Protein AF-A0A0S4JL22-F1 (afdb_monomer_lite)

Secondary structure (DSSP, 8-state):
--S-HHHHHHHTTS-HHHHHHHTT--TT--------SS-TT--S-SS-GGGGGSSSS-----SS--TTHHHHHHHHHHHHHTS----TTSPP-HHHHHHHHHHHHHHHTTT-HHHHHHHHHHHHHHHHHHHHHHHHHHHHHHHHTT---------------TTSTTGGGG---TTHHHHHHHHHHHHHHHSHHHHHHTTSHHHHHHHHHHHHHHHHHHHHTT--S--TT--HIIIIIHHHHHHHHHHTT-TT--HHHHHHHHHHHHHHHHSTT---SSS-HHIIIIISS-SEE--EEESSPPTTEEE-B-TTS-B-EEEE--TT-TTPPPEEEEEEEETTT-SEE--HHHHHHHHHHHHHHHHHHHSSSS-HHHHHHHHHHHHHHHHTTTSBHHHHHHHHH-TT----HHHHHHHHS--B---S-EEEEETTTTTTSTTTHHHHHTSGGG--EEEEES-TT-TT-SEEEEETTTEEEEE---SSS-PPB------S------------------PPP-

Foldseek 3Di:
DPLAPLLLQLCVAQPVVRVCVLLVVPPPDDDDRDDDDDDPDDPPDPDDPCSNLQHRLRPDSPVDPDQLPLLLVVVLVVLVVLCDPPDPPDPDPVLSVVLSVLSNQLSVCVPPPVSVVVSLVSSVVSLVVVLVVVVVVVVVVVVVVPDDDPDDDDDDDDDDDPPPVVVVVPPFDPVQLVSLLVLLVSVLCPDPLSVLLSSQNLLSSQLNSQSSVLSVVCVVVVHRSNCVPPPSCVRRVVSSLVSLCVSQVVPPPALVNLLVLLLQLVLPQPDPPDQDPPDGPSCSSRRRVFKRFQKDWALDADPQKDFDADPVRHFDKDWDDDPPDPPDDTRITTIIGGNVRDRMDGRSSSVSSSCVNNCVVLCVVPVDDDDPVLSVLLVVLVSLLSSQAFHQVLVSCCVSQPPPADDDPVRVVLSVDRFGSHAPEEEEEEPPPPVPPPDPCVVVVLDCVVRGWYKYACDPVCNQARIWTDHPPRAIWGWHDDPDDDTHTDGDDDDPDDDDDDDDDDDDDDDDDDDDDD

Organism: Bodo saltans (NCBI:txid75058)

Sequence (518 aa):
MGSSPTFVRACCAIDIAELQNKLKLGASVTIVVVAAGTGIGTVSNPGGSESKNYHLAALTHRETPQKASVYWMMRDHLLTQQNPRISPETPKNVRLAELQRDVTALGVDWHDRSKRAENGLQRNATLACLLKAHAANNRAKSEENKCPESSNSGESNNAKSDDINSALRFQGDPTSTPLAQEALFAAVESDSACAAALSNSRMGALFVSVVQEVAKQTVDHELSVATSGTNIRRTVLQRVVRVFRSLNALEGVSPQEASALLVESLRYALFDGYVGARFSANKLVSGRGVLVDNAVYKKEVPDGYEMLRDAKNNPITKMVKETNDKDAEDVSYTACYPKGVGRFSITPAMVVVLSTLMSNAFEENFSNIGDVFERDMAKFLYFTVQVFHGRTVRELVAFIVGPFAAVGEAAQEILNGDRRVDFGSLTLRIAGSLQKVHDARRDELWSNKSGGAWIEISPPGLPSADVVLHIPDVITLPIQCKDRVNVVFSVATFGSGAAAAQSTSSPNTLSRSSFISA

Structure (mmCIF, N/CA/C/O backbone):
data_AF-A0A0S4JL22-F1
#
_entry.id   AF-A0A0S4JL22-F1
#
loop_
_atom_site.group_PDB
_atom_site.id
_atom_site.type_symbol
_atom_site.label_atom_id
_atom_site.label_alt_id
_atom_site.label_comp_id
_atom_site.label_asym_id
_atom_site.label_entity_id
_atom_site.label_seq_id
_atom_site.pdbx_PDB_ins_code
_atom_site.Cartn_x
_atom_site.Cartn_y
_atom_site.Cartn_z
_atom_site.occupancy
_atom_site.B_iso_or_equiv
_atom_site.auth_seq_id
_atom_site.auth_comp_id
_atom_site.auth_asym_id
_atom_site.auth_atom_id
_atom_site.pdbx_PDB_model_num
ATOM 1 N N . MET A 1 1 ? 26.095 11.319 11.557 1.00 40.12 1 MET A N 1
ATOM 2 C CA . MET A 1 1 ? 25.423 10.143 10.949 1.00 40.12 1 MET A CA 1
ATOM 3 C C . MET A 1 1 ? 25.290 10.402 9.456 1.00 40.12 1 MET A C 1
ATOM 5 O O . MET A 1 1 ? 25.011 11.539 9.106 1.00 40.12 1 MET A O 1
ATOM 9 N N . GLY A 1 2 ? 25.533 9.411 8.589 1.00 34.62 2 GLY A N 1
ATOM 10 C CA . GLY A 1 2 ? 25.318 9.579 7.143 1.00 34.62 2 GLY A CA 1
ATOM 11 C C . GLY A 1 2 ? 23.869 9.972 6.831 1.00 34.62 2 GLY A C 1
ATOM 12 O O . GLY A 1 2 ? 22.972 9.651 7.609 1.00 34.62 2 GLY A O 1
ATOM 13 N N . SER A 1 3 ? 23.641 10.642 5.700 1.00 35.53 3 SER A N 1
ATOM 14 C CA . SER A 1 3 ? 22.339 11.196 5.278 1.00 35.53 3 SER A CA 1
ATOM 15 C C . SER A 1 3 ? 21.206 10.166 5.157 1.00 35.53 3 SER A C 1
ATOM 17 O O . SER A 1 3 ? 20.042 10.538 5.097 1.00 35.53 3 SER A O 1
ATOM 19 N N . SER A 1 4 ? 21.506 8.862 5.187 1.00 39.84 4 SER A N 1
ATOM 20 C CA . SER A 1 4 ? 20.497 7.800 5.192 1.00 39.84 4 SER A CA 1
ATOM 21 C C . SER A 1 4 ? 20.840 6.690 6.200 1.00 39.84 4 SER A C 1
ATOM 23 O O . SER A 1 4 ? 21.329 5.622 5.817 1.00 39.84 4 SER A O 1
ATOM 25 N N . PRO A 1 5 ? 20.546 6.888 7.505 1.00 42.38 5 PRO A N 1
ATOM 26 C CA . PRO A 1 5 ? 20.670 5.850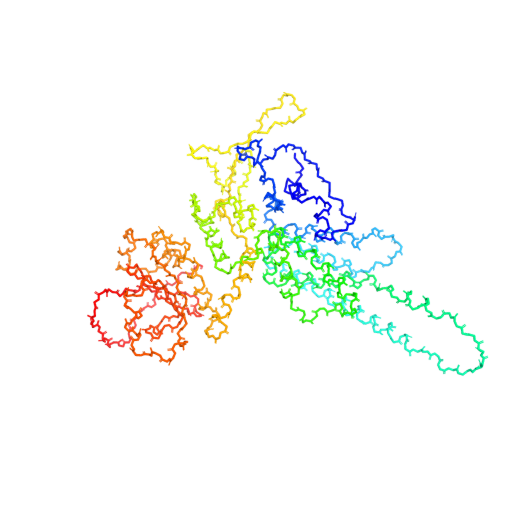 8.546 1.00 42.38 5 PRO A CA 1
ATOM 27 C C . PRO A 1 5 ? 19.859 4.594 8.215 1.00 42.38 5 PRO A C 1
ATOM 29 O O . PRO A 1 5 ? 20.082 3.507 8.742 1.00 42.38 5 PRO A O 1
ATOM 32 N N . THR A 1 6 ? 18.880 4.789 7.350 1.00 42.12 6 THR A N 1
ATOM 33 C CA . THR A 1 6 ? 17.935 3.827 6.856 1.00 42.12 6 THR A CA 1
ATOM 34 C C . THR A 1 6 ? 18.615 2.897 5.839 1.00 42.12 6 THR A C 1
ATOM 36 O O . THR A 1 6 ? 18.752 1.704 6.095 1.00 42.12 6 THR A O 1
ATOM 39 N N . PHE A 1 7 ? 19.229 3.446 4.786 1.00 42.25 7 PHE A N 1
ATOM 40 C CA . PHE A 1 7 ? 20.019 2.664 3.824 1.00 42.25 7 PHE A CA 1
ATOM 41 C C . PHE A 1 7 ? 21.144 1.857 4.499 1.00 42.25 7 PHE A C 1
ATOM 43 O O . PHE A 1 7 ? 21.279 0.662 4.251 1.00 42.25 7 PHE A O 1
ATOM 50 N N . VAL A 1 8 ? 21.862 2.466 5.450 1.00 43.31 8 VAL A N 1
ATOM 51 C CA . VAL A 1 8 ? 22.896 1.801 6.266 1.00 43.31 8 VAL A CA 1
ATOM 52 C C . VAL A 1 8 ? 22.362 0.545 6.972 1.00 43.31 8 VAL A C 1
ATOM 54 O O . VAL A 1 8 ? 23.000 -0.502 6.929 1.00 43.31 8 VAL A O 1
ATOM 57 N N . ARG A 1 9 ? 21.161 0.597 7.561 1.00 44.19 9 ARG A N 1
ATOM 58 C CA . ARG A 1 9 ? 20.570 -0.545 8.283 1.00 44.19 9 ARG A CA 1
ATOM 59 C C . ARG A 1 9 ? 20.084 -1.665 7.368 1.00 44.19 9 ARG A C 1
ATOM 61 O O . ARG A 1 9 ? 20.192 -2.817 7.766 1.00 44.19 9 ARG A O 1
ATOM 68 N N . ALA A 1 10 ? 19.572 -1.352 6.178 1.00 42.44 10 ALA A N 1
ATOM 69 C CA . ALA A 1 10 ? 19.179 -2.361 5.189 1.00 42.44 10 ALA A CA 1
ATOM 70 C C . ALA A 1 10 ? 20.385 -3.128 4.618 1.00 42.44 10 ALA A C 1
ATOM 72 O O . ALA A 1 10 ? 20.279 -4.302 4.277 1.00 42.44 10 ALA A O 1
ATOM 73 N N . CYS A 1 11 ? 21.543 -2.474 4.565 1.00 43.88 11 CYS A N 1
ATOM 74 C CA . CYS A 1 11 ? 22.786 -3.070 4.093 1.00 43.88 11 CYS A CA 1
ATOM 75 C C . CYS A 1 11 ? 23.534 -3.845 5.194 1.00 43.88 11 CYS A C 1
ATOM 77 O O . CYS A 1 11 ? 24.265 -4.775 4.893 1.00 43.88 11 CYS A O 1
ATOM 79 N N . CYS A 1 12 ? 23.322 -3.519 6.475 1.00 42.47 12 CYS A N 1
ATOM 80 C CA . CYS A 1 12 ? 23.816 -4.311 7.615 1.00 42.47 12 CYS A CA 1
ATOM 81 C C . CYS A 1 12 ? 23.022 -5.603 7.870 1.00 42.47 12 CYS A C 1
ATOM 83 O O . CYS A 1 12 ? 23.239 -6.274 8.878 1.00 42.47 12 CYS A O 1
ATOM 85 N N . ALA A 1 13 ? 22.028 -5.886 7.038 1.00 40.66 13 ALA A N 1
ATOM 86 C CA . ALA A 1 13 ? 20.922 -6.736 7.407 1.00 40.66 13 ALA A CA 1
ATOM 87 C C . ALA A 1 13 ? 20.738 -7.971 6.529 1.00 40.66 13 ALA A C 1
ATOM 89 O O . ALA A 1 13 ? 20.397 -9.052 6.976 1.00 40.66 13 ALA A O 1
ATOM 90 N N . ILE A 1 14 ? 20.985 -7.826 5.252 1.00 44.28 14 ILE A N 1
ATOM 91 C CA . ILE A 1 14 ? 21.352 -8.965 4.437 1.00 44.28 14 ILE A CA 1
ATOM 92 C C . ILE A 1 14 ? 22.838 -8.751 4.185 1.00 44.28 14 ILE A C 1
ATOM 94 O O . ILE A 1 14 ? 23.263 -7.599 4.060 1.00 44.28 14 ILE A O 1
ATOM 98 N N . ASP A 1 15 ? 23.631 -9.824 4.184 1.00 58.81 15 ASP A N 1
ATOM 99 C CA . ASP A 1 15 ? 25.018 -9.720 3.737 1.00 58.81 15 ASP A CA 1
ATOM 100 C C . ASP A 1 15 ? 25.036 -8.922 2.424 1.00 58.81 15 ASP A C 1
ATOM 102 O O . ASP A 1 15 ? 24.204 -9.159 1.551 1.00 58.81 15 ASP A O 1
ATOM 106 N N . ILE A 1 16 ? 25.890 -7.906 2.305 1.00 58.38 16 ILE A N 1
ATOM 107 C CA . ILE A 1 16 ? 25.807 -6.956 1.185 1.00 58.38 16 ILE A CA 1
ATOM 108 C C . ILE A 1 16 ? 25.872 -7.697 -0.155 1.00 58.38 16 ILE A C 1
ATOM 110 O O . ILE A 1 16 ? 25.136 -7.343 -1.079 1.00 58.38 16 ILE A O 1
ATOM 114 N N . ALA A 1 17 ? 26.678 -8.760 -0.234 1.00 62.66 17 ALA A N 1
ATOM 115 C CA . ALA A 1 17 ? 26.758 -9.594 -1.420 1.00 62.66 17 ALA A CA 1
ATOM 116 C C . ALA A 1 17 ? 25.480 -10.424 -1.609 1.00 62.66 17 ALA A C 1
ATOM 118 O O . ALA A 1 17 ? 24.974 -10.512 -2.724 1.00 62.66 17 ALA A O 1
ATOM 119 N N . GLU A 1 18 ? 24.891 -10.972 -0.545 1.00 60.03 18 GLU A N 1
ATOM 120 C CA . GLU A 1 18 ? 23.583 -11.635 -0.606 1.00 60.03 18 GLU A CA 1
ATOM 121 C C . GLU A 1 18 ? 22.452 -10.671 -1.019 1.00 60.03 18 GLU A C 1
ATOM 123 O O . GLU A 1 18 ? 21.578 -11.060 -1.792 1.00 60.03 18 GLU A O 1
ATOM 128 N N . LEU A 1 19 ? 22.467 -9.408 -0.583 1.00 60.88 19 LEU A N 1
ATOM 129 C CA . LEU A 1 19 ? 21.469 -8.399 -0.951 1.00 60.88 19 LEU A CA 1
ATOM 130 C C . LEU A 1 19 ? 21.644 -7.983 -2.408 1.00 60.88 19 LEU A C 1
ATOM 132 O O . LEU A 1 19 ? 20.667 -7.936 -3.150 1.00 60.88 19 LEU A O 1
ATOM 136 N N . GLN A 1 20 ? 22.883 -7.732 -2.833 1.00 64.88 20 GLN A N 1
ATOM 137 C CA . GLN A 1 20 ? 23.224 -7.480 -4.233 1.00 64.88 20 GLN A CA 1
ATOM 138 C C . GLN A 1 20 ? 22.818 -8.654 -5.124 1.00 64.88 20 GLN A C 1
ATOM 140 O O . GLN A 1 20 ? 22.260 -8.431 -6.197 1.00 64.88 20 GLN A O 1
ATOM 145 N N . ASN A 1 21 ? 23.046 -9.892 -4.679 1.00 65.88 21 ASN A N 1
ATOM 146 C CA . ASN A 1 21 ? 22.687 -11.101 -5.413 1.00 65.88 21 ASN A CA 1
ATOM 147 C C . ASN A 1 21 ? 21.161 -11.271 -5.486 1.00 65.88 21 ASN A C 1
ATOM 149 O O . ASN A 1 21 ? 20.598 -11.419 -6.570 1.00 65.88 21 ASN A O 1
ATOM 153 N N . LYS A 1 22 ? 20.458 -11.137 -4.353 1.00 57.59 22 LYS A N 1
ATOM 154 C CA . LYS A 1 22 ? 18.991 -11.239 -4.284 1.00 57.59 22 LYS A CA 1
ATOM 155 C C . LYS A 1 22 ? 18.278 -10.134 -5.058 1.00 57.59 22 LYS A C 1
ATOM 157 O O . LYS A 1 22 ? 17.250 -10.404 -5.670 1.00 57.59 22 LYS A O 1
ATOM 162 N N . LEU A 1 23 ? 18.815 -8.913 -5.050 1.00 55.94 23 LEU A N 1
ATOM 163 C CA . LEU A 1 23 ? 18.303 -7.790 -5.840 1.00 55.94 23 LEU A CA 1
ATOM 164 C C . LEU A 1 23 ? 18.868 -7.760 -7.267 1.00 55.94 23 LEU A C 1
ATOM 166 O O . LEU A 1 23 ? 18.466 -6.902 -8.051 1.00 55.94 23 LEU A O 1
ATOM 170 N N . LYS A 1 24 ? 19.768 -8.685 -7.622 1.00 60.69 24 LYS A N 1
ATOM 171 C CA . LYS A 1 24 ? 20.430 -8.772 -8.933 1.00 60.69 24 LYS A CA 1
ATOM 172 C C . LYS A 1 24 ? 21.073 -7.451 -9.379 1.00 60.69 24 LYS A C 1
ATOM 174 O O . LYS A 1 24 ? 21.101 -7.142 -10.565 1.00 60.69 24 LYS A O 1
ATOM 179 N N . LEU A 1 25 ? 21.612 -6.679 -8.433 1.00 57.56 25 LEU A N 1
ATOM 180 C CA . LEU A 1 25 ? 22.204 -5.359 -8.697 1.00 57.56 25 LEU A CA 1
ATOM 181 C C . LEU A 1 25 ? 23.562 -5.439 -9.426 1.00 57.56 25 LEU A C 1
ATOM 183 O O . LEU A 1 25 ? 24.062 -4.422 -9.901 1.00 57.56 25 LEU A O 1
ATOM 187 N N . GLY A 1 26 ? 24.139 -6.641 -9.556 1.00 65.12 26 GLY A N 1
ATOM 188 C CA . GLY A 1 26 ? 25.432 -6.873 -10.207 1.00 65.12 26 GLY A CA 1
ATOM 189 C C . GLY A 1 26 ? 26.617 -6.269 -9.440 1.00 65.12 26 GLY A C 1
ATOM 190 O O . GLY A 1 26 ? 26.453 -5.649 -8.393 1.00 65.12 26 GLY A O 1
ATOM 191 N N . ALA A 1 27 ? 27.834 -6.436 -9.973 1.00 62.72 27 ALA A N 1
ATOM 192 C CA . ALA A 1 27 ? 29.054 -5.845 -9.398 1.00 62.72 27 ALA A CA 1
ATOM 193 C C . ALA A 1 27 ? 29.135 -4.313 -9.579 1.00 62.72 27 ALA A C 1
ATOM 195 O O . ALA A 1 27 ? 30.014 -3.662 -9.025 1.00 62.72 27 ALA A O 1
ATOM 196 N N . SER A 1 28 ? 28.224 -3.734 -10.364 1.00 44.56 28 SER A N 1
ATOM 197 C CA . SER A 1 28 ? 28.216 -2.321 -10.757 1.00 44.56 28 SER A CA 1
ATOM 198 C C . SER A 1 28 ? 27.671 -1.375 -9.680 1.00 44.56 28 SER A C 1
ATOM 200 O O . SER A 1 28 ? 27.775 -0.160 -9.833 1.00 44.56 28 SER A O 1
ATOM 202 N N . VAL A 1 29 ? 27.085 -1.907 -8.603 1.00 45.47 29 VAL A N 1
ATOM 203 C CA . VAL A 1 29 ? 26.524 -1.125 -7.493 1.00 45.47 29 VAL A CA 1
ATOM 204 C C . VAL A 1 29 ? 27.282 -1.460 -6.213 1.00 45.47 29 VAL A C 1
ATOM 206 O O . VAL A 1 29 ? 26.986 -2.455 -5.558 1.00 45.47 29 VAL A O 1
ATOM 209 N N . THR A 1 30 ? 28.246 -0.623 -5.827 1.00 45.72 30 THR A N 1
ATOM 210 C CA . THR A 1 30 ? 28.963 -0.779 -4.552 1.00 45.72 30 THR A CA 1
ATOM 211 C C . THR A 1 30 ? 28.143 -0.185 -3.418 1.00 45.72 30 THR A C 1
ATOM 213 O O . THR A 1 30 ? 27.949 1.027 -3.330 1.00 45.72 30 THR A O 1
ATOM 216 N N . ILE A 1 31 ? 27.687 -1.044 -2.515 1.00 48.75 31 ILE A N 1
ATOM 217 C CA . ILE A 1 31 ? 27.020 -0.626 -1.289 1.00 48.75 31 ILE A CA 1
ATOM 218 C C . ILE A 1 31 ? 28.098 -0.453 -0.213 1.00 48.75 31 ILE A C 1
ATOM 220 O O . ILE A 1 31 ? 28.622 -1.433 0.309 1.00 48.75 31 ILE A O 1
ATOM 224 N N . VAL A 1 32 ? 28.449 0.794 0.111 1.00 42.47 32 VAL A N 1
ATOM 225 C CA . VAL A 1 32 ? 29.395 1.108 1.194 1.00 42.47 32 VAL A CA 1
ATOM 226 C C . VAL A 1 32 ? 28.616 1.517 2.436 1.00 42.47 32 VAL A C 1
ATOM 228 O O . VAL A 1 32 ? 27.878 2.503 2.426 1.00 42.47 32 VAL A O 1
ATOM 231 N N . VAL A 1 33 ? 28.791 0.764 3.520 1.00 41.75 33 VAL A N 1
ATOM 232 C CA . VAL A 1 33 ? 28.109 1.016 4.790 1.00 41.75 33 VAL A CA 1
ATOM 233 C C . VAL A 1 33 ? 29.088 1.594 5.797 1.00 41.75 33 VAL A C 1
ATOM 235 O O . VAL A 1 33 ? 29.889 0.875 6.383 1.00 41.75 33 VAL A O 1
ATOM 238 N N . VAL A 1 34 ? 29.006 2.903 6.030 1.00 38.69 34 VAL A N 1
ATOM 239 C CA . VAL A 1 34 ? 29.753 3.560 7.109 1.00 38.69 34 VAL A CA 1
ATOM 240 C C . VAL A 1 34 ? 28.855 3.614 8.343 1.00 38.69 34 VAL A C 1
ATOM 242 O O . VAL A 1 34 ? 28.020 4.508 8.490 1.00 38.69 34 VAL A O 1
ATOM 245 N N . ALA A 1 35 ? 28.988 2.617 9.218 1.00 38.69 35 ALA A N 1
ATOM 246 C CA . ALA A 1 35 ? 28.272 2.563 10.487 1.00 38.69 35 ALA A CA 1
ATOM 247 C C . ALA A 1 35 ? 29.113 3.212 11.597 1.00 38.69 35 ALA A C 1
ATOM 249 O O . ALA A 1 35 ? 30.067 2.621 12.092 1.00 38.69 35 ALA A O 1
ATOM 250 N N . ALA A 1 36 ? 28.740 4.423 12.012 1.00 31.38 36 ALA A N 1
ATOM 251 C CA . ALA A 1 36 ? 29.192 5.003 13.272 1.00 31.38 36 ALA A CA 1
ATOM 252 C C . ALA A 1 36 ? 28.068 4.852 14.312 1.00 31.38 36 ALA A C 1
ATOM 254 O O . ALA A 1 36 ? 27.039 5.522 14.214 1.00 31.38 36 ALA A O 1
ATOM 255 N N . GLY A 1 37 ? 28.268 3.958 15.287 1.00 34.03 37 GLY A N 1
ATOM 256 C CA . GLY A 1 37 ? 27.429 3.814 16.483 1.00 34.03 37 GLY A CA 1
ATOM 257 C C . GLY A 1 37 ? 26.467 2.619 16.492 1.00 34.03 37 GLY A C 1
ATOM 258 O O . GLY A 1 37 ? 25.767 2.330 15.522 1.00 34.03 37 GLY A O 1
ATOM 259 N N . THR A 1 38 ? 26.401 1.942 17.641 1.00 32.41 38 THR A N 1
ATOM 260 C CA . THR A 1 38 ? 25.386 0.940 17.986 1.00 32.41 38 THR A CA 1
ATOM 261 C C . THR A 1 38 ? 23.982 1.563 17.921 1.00 32.41 38 THR A C 1
ATOM 263 O O . THR A 1 38 ? 23.727 2.666 18.412 1.00 32.41 38 THR A O 1
ATOM 266 N N . GLY A 1 39 ? 23.065 0.880 17.233 1.00 36.66 39 GLY A N 1
ATOM 267 C CA . GLY A 1 39 ? 21.807 1.428 16.724 1.00 36.66 39 GLY A CA 1
ATOM 268 C C . GLY A 1 39 ? 20.978 2.295 17.688 1.00 36.66 39 GLY A C 1
ATOM 269 O O . GLY A 1 39 ? 20.764 2.010 18.864 1.00 36.66 39 GLY A O 1
ATOM 270 N N . ILE A 1 40 ? 20.432 3.383 17.142 1.00 37.75 40 ILE A N 1
ATOM 271 C CA . ILE A 1 40 ? 19.259 4.092 17.671 1.00 37.75 40 ILE A CA 1
ATOM 272 C C . ILE A 1 40 ? 18.064 3.148 17.515 1.00 37.75 40 ILE A C 1
ATOM 274 O O . ILE A 1 40 ? 17.538 3.004 16.409 1.00 37.75 40 ILE A O 1
ATOM 278 N N . GLY A 1 41 ? 17.739 2.445 18.606 1.00 35.41 41 GLY A N 1
ATOM 279 C CA . GLY A 1 41 ? 16.699 1.418 18.674 1.00 35.41 41 GLY A CA 1
ATOM 280 C C . GLY A 1 41 ? 17.136 0.082 19.285 1.00 35.41 41 GLY A C 1
ATOM 281 O O . GLY A 1 41 ? 16.616 -0.946 18.873 1.00 35.41 41 GLY A O 1
ATOM 282 N N . THR A 1 42 ? 18.073 0.042 20.236 1.00 30.92 42 THR A N 1
ATOM 283 C CA . THR A 1 42 ? 18.135 -1.095 21.163 1.00 30.92 42 THR A CA 1
ATOM 284 C C . THR A 1 42 ? 17.135 -0.840 22.278 1.00 30.92 42 THR A C 1
ATOM 286 O O . THR A 1 42 ? 17.397 -0.076 23.207 1.00 30.92 42 THR A O 1
ATOM 289 N N . VAL A 1 43 ? 15.994 -1.520 22.182 1.00 34.03 43 VAL A N 1
ATOM 290 C CA . VAL A 1 43 ? 15.358 -2.096 23.370 1.00 34.03 43 VAL A CA 1
ATOM 291 C C . VAL A 1 43 ? 16.486 -2.691 24.213 1.00 34.03 43 VAL A C 1
ATOM 293 O O . VAL A 1 43 ? 17.391 -3.315 23.661 1.00 34.03 43 VAL A O 1
ATOM 296 N N . SER A 1 44 ? 16.482 -2.425 25.509 1.00 31.69 44 SER A N 1
ATOM 297 C CA . SER A 1 44 ? 17.415 -2.944 26.505 1.00 31.69 44 SER A CA 1
ATOM 298 C C . SER A 1 44 ? 17.600 -4.463 26.379 1.00 31.69 44 SER A C 1
ATOM 300 O O . SER A 1 44 ? 16.914 -5.236 27.036 1.00 31.69 44 SER A O 1
ATOM 302 N N . ASN A 1 45 ? 18.512 -4.903 25.511 1.00 32.94 45 ASN A N 1
ATOM 303 C CA . ASN A 1 45 ? 18.900 -6.300 25.383 1.00 32.94 45 ASN A CA 1
ATOM 304 C C . ASN A 1 45 ? 20.342 -6.386 24.845 1.00 32.94 45 ASN A C 1
ATOM 306 O O . ASN A 1 45 ? 20.558 -6.276 23.637 1.00 32.94 45 ASN A O 1
ATOM 310 N N . PRO A 1 46 ? 21.352 -6.547 25.719 1.00 34.12 46 PRO A N 1
ATOM 311 C CA . PRO A 1 46 ? 22.761 -6.520 25.334 1.00 34.12 46 PRO A CA 1
ATOM 312 C C . PRO A 1 46 ? 23.297 -7.853 24.762 1.00 34.12 46 PRO A C 1
ATOM 314 O O . PRO A 1 46 ? 24.505 -8.055 24.773 1.00 34.12 46 PRO A O 1
ATOM 317 N N . GLY A 1 47 ? 22.474 -8.774 24.235 1.00 35.97 47 GLY A N 1
ATOM 318 C CA . GLY A 1 47 ? 23.027 -10.067 23.780 1.00 35.97 47 GLY A CA 1
ATOM 319 C C . GLY A 1 47 ? 22.132 -11.069 23.040 1.00 35.97 47 GLY A C 1
ATOM 320 O O . GLY A 1 47 ? 22.416 -12.260 23.096 1.00 35.97 47 GLY A O 1
ATOM 321 N N . GLY A 1 48 ? 21.057 -10.661 22.362 1.00 29.33 48 GLY A N 1
ATOM 322 C CA . GLY A 1 48 ? 20.090 -11.609 21.781 1.00 29.33 48 GLY A CA 1
ATOM 323 C C . GLY A 1 48 ? 20.152 -11.755 20.258 1.00 29.33 48 GLY A C 1
ATOM 324 O O . GLY A 1 48 ? 20.206 -10.763 19.542 1.00 29.33 48 GLY A O 1
ATOM 325 N N . SER A 1 49 ? 20.041 -12.995 19.774 1.00 33.31 49 SER A N 1
ATOM 326 C CA . SER A 1 49 ? 19.927 -13.495 18.382 1.00 33.31 49 SER A CA 1
ATOM 327 C C . SER A 1 49 ? 18.889 -12.840 17.431 1.00 33.31 49 SER A C 1
ATOM 329 O O . SER A 1 49 ? 18.622 -13.355 16.344 1.00 33.31 49 SER A O 1
ATOM 331 N N . GLU A 1 50 ? 18.308 -11.699 17.799 1.00 39.75 50 GLU A N 1
ATOM 332 C CA . GLU A 1 50 ? 17.208 -11.019 17.102 1.00 39.75 50 GLU A CA 1
ATOM 333 C C . GLU A 1 50 ? 17.664 -10.103 15.956 1.00 39.75 50 GLU A C 1
ATOM 335 O O . GLU A 1 50 ? 16.823 -9.562 15.234 1.00 39.75 50 GLU A O 1
ATOM 340 N N . SER A 1 51 ? 18.980 -9.962 15.736 1.00 41.53 51 SER A N 1
ATOM 341 C CA . SER A 1 51 ? 19.541 -9.176 14.626 1.00 41.53 51 SER A CA 1
ATOM 342 C C . SER A 1 51 ? 18.967 -9.604 13.274 1.00 41.53 51 SER A C 1
ATOM 344 O O . SER A 1 51 ? 18.681 -8.729 12.463 1.00 41.53 51 SER A O 1
ATOM 346 N N . LYS A 1 52 ? 18.654 -10.900 13.103 1.00 38.03 52 LYS A N 1
ATOM 347 C CA . LYS A 1 52 ? 18.066 -11.503 11.891 1.00 38.03 52 LYS A CA 1
ATOM 348 C C . LYS A 1 52 ? 16.724 -10.910 11.439 1.00 38.03 52 LYS A C 1
ATOM 350 O O . LYS A 1 52 ? 16.363 -11.018 10.272 1.00 38.03 52 LYS A O 1
ATOM 355 N N . ASN A 1 53 ? 15.976 -10.281 12.346 1.00 34.41 53 ASN A N 1
ATOM 356 C CA . ASN A 1 53 ? 14.622 -9.789 12.070 1.00 34.41 53 ASN A CA 1
ATOM 357 C C . ASN A 1 53 ? 14.562 -8.278 11.804 1.00 34.41 53 ASN A C 1
ATOM 359 O O . ASN A 1 53 ? 13.535 -7.777 11.356 1.00 34.41 53 ASN A O 1
ATOM 363 N N . TYR A 1 54 ? 15.645 -7.529 12.043 1.00 36.47 54 TYR A N 1
ATOM 364 C CA . TYR A 1 54 ? 15.696 -6.074 11.818 1.00 36.47 54 TYR A CA 1
ATOM 365 C C . TYR A 1 54 ? 15.946 -5.697 10.349 1.00 36.47 54 TYR A C 1
ATOM 367 O O . TYR A 1 54 ? 16.189 -4.535 10.017 1.00 36.47 54 TYR A O 1
ATOM 375 N N . HIS A 1 55 ? 15.879 -6.681 9.454 1.00 36.59 55 HIS A N 1
ATOM 376 C CA . HIS A 1 55 ? 16.709 -6.690 8.268 1.00 36.59 55 HIS A CA 1
ATOM 377 C C . HIS A 1 55 ? 16.210 -5.889 7.050 1.00 36.59 55 HIS A C 1
ATOM 379 O O . HIS A 1 55 ? 16.945 -5.688 6.093 1.00 36.59 55 HIS A O 1
ATOM 385 N N . LEU A 1 56 ? 14.999 -5.331 7.071 1.00 36.44 56 LEU A N 1
ATOM 386 C CA . LEU A 1 56 ? 14.529 -4.503 5.947 1.00 36.44 56 LEU A CA 1
ATOM 387 C C . LEU A 1 56 ? 13.593 -3.345 6.359 1.00 36.44 56 LEU A C 1
ATOM 389 O O . LEU A 1 56 ? 13.058 -2.642 5.502 1.00 36.44 56 LEU A O 1
ATOM 393 N N . ALA A 1 57 ? 13.314 -3.139 7.655 1.00 36.97 57 ALA A N 1
ATOM 394 C CA . ALA A 1 57 ? 12.300 -2.162 8.113 1.00 36.97 57 ALA A CA 1
ATOM 395 C C . ALA A 1 57 ? 12.747 -0.712 7.918 1.00 36.97 57 ALA A C 1
ATOM 397 O O . ALA A 1 57 ? 11.939 0.212 7.909 1.00 36.97 57 ALA A O 1
ATOM 398 N N . ALA A 1 58 ? 14.037 -0.531 7.694 1.00 41.78 58 ALA A N 1
ATOM 399 C CA . ALA A 1 58 ? 14.669 0.749 7.575 1.00 41.78 58 ALA A CA 1
ATOM 400 C C . ALA A 1 58 ? 15.051 0.998 6.109 1.00 41.78 58 ALA A C 1
ATOM 402 O O . ALA A 1 58 ? 16.223 1.089 5.809 1.00 41.78 58 ALA A O 1
ATOM 403 N N . LEU A 1 59 ? 14.099 1.201 5.190 1.00 39.97 59 LEU A N 1
ATOM 404 C CA . LEU A 1 59 ? 14.402 1.750 3.845 1.00 39.97 59 LEU A CA 1
ATOM 405 C C . LEU A 1 59 ? 13.724 3.111 3.543 1.00 39.97 59 LEU A C 1
ATOM 407 O O . LEU A 1 59 ? 13.639 3.524 2.400 1.00 39.97 59 LEU A O 1
ATOM 411 N N . THR A 1 60 ? 13.237 3.871 4.520 1.00 43.41 60 THR A N 1
ATOM 412 C CA . THR A 1 60 ? 12.699 5.230 4.302 1.00 43.41 60 THR A CA 1
ATOM 413 C C . THR A 1 60 ? 13.711 6.355 4.592 1.00 43.41 60 THR A C 1
ATOM 415 O O . THR A 1 60 ? 14.044 6.620 5.749 1.00 43.41 60 THR A O 1
ATOM 418 N N . HIS A 1 61 ? 14.163 7.077 3.563 1.00 40.25 61 HIS A N 1
ATOM 419 C CA . HIS A 1 61 ? 14.753 8.412 3.740 1.00 40.25 61 HIS A CA 1
ATOM 420 C C . HIS A 1 61 ? 13.617 9.356 4.168 1.00 40.25 61 HIS A C 1
ATOM 422 O O . HIS A 1 61 ? 12.683 9.566 3.400 1.00 40.25 61 HIS A O 1
ATOM 428 N N . ARG A 1 62 ? 13.613 9.805 5.431 1.00 49.47 62 ARG A N 1
ATOM 429 C CA . ARG A 1 62 ? 12.435 10.418 6.086 1.00 49.47 62 ARG A CA 1
ATOM 430 C C . ARG A 1 62 ? 12.455 11.943 6.166 1.00 49.47 62 ARG A C 1
ATOM 432 O O . ARG A 1 62 ? 11.487 12.522 6.645 1.00 49.47 62 ARG A O 1
ATOM 439 N N . GLU A 1 63 ? 13.521 12.592 5.706 1.00 44.94 63 GLU A N 1
ATOM 440 C CA . GLU A 1 63 ? 13.548 14.061 5.628 1.00 44.94 63 GLU A CA 1
ATOM 441 C C . GLU A 1 63 ? 12.757 14.608 4.438 1.00 44.94 63 GLU A C 1
ATOM 443 O O . GLU A 1 63 ? 12.432 15.789 4.410 1.00 44.94 63 GLU A O 1
ATOM 448 N N . THR A 1 64 ? 12.345 13.740 3.513 1.00 40.22 64 THR A N 1
ATOM 449 C CA . THR A 1 64 ? 11.333 14.071 2.518 1.00 40.22 64 THR A CA 1
ATOM 450 C C . THR A 1 64 ? 10.091 13.207 2.756 1.00 40.22 64 THR A C 1
ATOM 452 O O . THR A 1 64 ? 10.193 11.979 2.801 1.00 40.22 64 THR A O 1
ATOM 455 N N . PRO A 1 65 ? 8.887 13.797 2.880 1.00 45.53 65 PRO A N 1
ATOM 456 C CA . PRO A 1 65 ? 7.614 13.068 2.977 1.00 45.53 65 PRO A CA 1
ATOM 457 C C . PRO A 1 65 ? 7.241 12.326 1.675 1.00 45.53 65 PRO A C 1
ATOM 459 O O . PRO A 1 65 ? 6.087 11.945 1.461 1.00 45.53 65 PRO A O 1
ATOM 462 N N . GLN A 1 66 ? 8.212 12.117 0.786 1.00 52.44 66 GLN A N 1
ATOM 463 C CA . GLN A 1 66 ? 8.010 11.576 -0.539 1.00 52.44 66 GLN A CA 1
ATOM 464 C C . GLN A 1 66 ? 7.847 10.051 -0.469 1.00 52.44 66 GLN A C 1
ATOM 466 O O . GLN A 1 66 ? 8.808 9.282 -0.380 1.00 52.44 66 GLN A O 1
ATOM 471 N N . LYS A 1 67 ? 6.588 9.598 -0.466 1.00 64.12 67 LYS A N 1
ATOM 472 C CA . LYS A 1 67 ? 6.209 8.188 -0.656 1.00 64.12 67 LYS A CA 1
ATOM 473 C C . LYS A 1 67 ? 6.928 7.639 -1.913 1.00 64.12 67 LYS A C 1
ATOM 475 O O . LYS A 1 67 ? 6.911 8.273 -2.954 1.00 64.12 67 LYS A O 1
ATOM 480 N N . ALA A 1 68 ? 7.535 6.455 -1.849 1.00 69.50 68 ALA A N 1
ATOM 481 C CA . ALA A 1 68 ? 8.322 5.870 -2.954 1.00 69.50 68 ALA A CA 1
ATOM 482 C C . ALA A 1 68 ? 9.704 6.504 -3.235 1.00 69.50 68 ALA A C 1
ATOM 484 O O . ALA A 1 68 ? 10.284 6.259 -4.291 1.00 69.50 68 ALA A O 1
ATOM 485 N N . SER A 1 69 ? 10.292 7.243 -2.288 1.00 74.75 69 SER A N 1
ATOM 486 C CA . SER A 1 69 ? 11.625 7.852 -2.456 1.00 74.75 69 SER A CA 1
ATOM 487 C C . SER A 1 69 ? 12.734 6.865 -2.847 1.00 74.75 69 SER A C 1
ATOM 489 O O . SER A 1 69 ? 13.541 7.172 -3.718 1.00 74.75 69 SER A O 1
ATOM 491 N N . VAL A 1 70 ? 12.766 5.657 -2.269 1.00 79.06 70 VAL A N 1
ATOM 492 C CA . VAL A 1 70 ? 13.765 4.633 -2.645 1.00 79.06 70 VAL A CA 1
ATOM 493 C C . VAL A 1 70 ? 13.576 4.136 -4.069 1.00 79.06 70 VAL A C 1
ATOM 495 O O . VAL A 1 70 ? 14.562 3.957 -4.777 1.00 79.06 70 VAL A O 1
ATOM 498 N N . TYR A 1 71 ? 12.327 3.943 -4.497 1.00 87.12 71 TYR A N 1
ATOM 499 C CA . TYR A 1 71 ? 12.038 3.564 -5.875 1.00 87.12 71 TYR A CA 1
ATOM 500 C C . TYR A 1 71 ? 12.610 4.603 -6.844 1.00 87.12 71 TYR A C 1
ATOM 502 O O . TYR A 1 71 ? 13.377 4.244 -7.733 1.00 87.12 71 TYR A O 1
ATOM 510 N N . TRP A 1 72 ? 12.311 5.886 -6.618 1.00 88.81 72 TRP A N 1
ATOM 511 C CA . TRP A 1 72 ? 12.782 6.972 -7.477 1.00 88.81 72 TRP A CA 1
ATOM 512 C C . TRP A 1 72 ? 14.294 7.178 -7.417 1.00 88.81 72 TRP A C 1
ATOM 514 O O . TRP A 1 72 ? 14.904 7.404 -8.454 1.00 88.81 72 TRP A O 1
ATOM 524 N N . MET A 1 73 ? 14.926 7.008 -6.253 1.00 84.06 73 MET A N 1
ATOM 525 C CA . MET A 1 73 ? 16.387 7.056 -6.124 1.00 84.06 73 MET A CA 1
ATOM 526 C C . MET A 1 73 ? 17.069 5.945 -6.933 1.00 84.06 73 MET A C 1
ATOM 528 O O . MET A 1 73 ? 18.039 6.193 -7.645 1.00 84.06 73 MET A O 1
ATOM 532 N N . MET A 1 74 ? 16.552 4.714 -6.860 1.00 84.50 74 MET A N 1
ATOM 533 C CA . MET A 1 74 ? 17.060 3.605 -7.673 1.00 84.50 74 MET A CA 1
ATOM 534 C C . MET A 1 74 ? 16.772 3.827 -9.161 1.00 84.50 74 MET A C 1
ATOM 536 O O . MET A 1 74 ? 17.613 3.516 -10.001 1.00 84.50 74 MET A O 1
ATOM 540 N N . ARG A 1 75 ? 15.603 4.386 -9.494 1.00 88.31 75 ARG A N 1
ATOM 541 C CA . ARG A 1 75 ? 15.229 4.738 -10.866 1.00 88.31 75 ARG A CA 1
ATOM 542 C C . ARG A 1 75 ? 16.192 5.768 -11.459 1.00 88.31 75 ARG A C 1
ATOM 544 O O . ARG A 1 75 ? 16.731 5.522 -12.531 1.00 88.31 75 ARG A O 1
ATOM 551 N N . ASP A 1 76 ? 16.463 6.852 -10.743 1.00 85.81 76 ASP A N 1
ATOM 552 C CA . ASP A 1 76 ? 17.388 7.916 -11.148 1.00 85.81 76 ASP A CA 1
ATOM 553 C C . ASP A 1 76 ? 18.827 7.403 -11.311 1.00 85.81 76 ASP A C 1
ATOM 555 O O . ASP A 1 76 ? 19.511 7.703 -12.295 1.00 85.81 76 ASP A O 1
ATOM 559 N N . HIS A 1 77 ? 19.261 6.516 -10.409 1.00 84.50 77 HIS A N 1
ATOM 560 C CA . HIS A 1 77 ? 20.547 5.839 -10.541 1.00 84.50 77 HIS A CA 1
ATOM 561 C C . HIS A 1 77 ? 20.638 5.018 -11.835 1.00 84.50 77 HIS A C 1
ATOM 563 O O . HIS A 1 77 ? 21.639 5.099 -12.546 1.00 84.50 77 HIS A O 1
ATOM 569 N N . LEU A 1 78 ? 19.588 4.263 -12.176 1.00 85.44 78 LEU A N 1
ATOM 570 C CA . LEU A 1 78 ? 19.543 3.489 -13.418 1.00 85.44 78 LEU A CA 1
ATOM 571 C C . LEU A 1 78 ? 19.543 4.381 -14.662 1.00 85.44 78 LEU A C 1
ATOM 573 O O . LEU A 1 78 ? 20.243 4.063 -15.621 1.00 85.44 78 LEU A O 1
ATOM 577 N N . LEU A 1 79 ? 18.825 5.509 -14.641 1.00 84.81 79 LEU A N 1
ATOM 578 C CA . LEU A 1 79 ? 18.857 6.488 -15.735 1.00 84.81 79 LEU A CA 1
ATOM 579 C C . LEU A 1 79 ? 20.265 7.069 -15.923 1.00 84.81 79 LEU A C 1
ATOM 581 O O . LEU A 1 79 ? 20.739 7.190 -17.052 1.00 84.81 79 LEU A O 1
ATOM 585 N N . THR A 1 80 ? 20.956 7.371 -14.820 1.00 82.56 80 THR A N 1
ATOM 586 C CA . THR A 1 80 ? 22.330 7.890 -14.840 1.00 82.56 80 THR A CA 1
ATOM 587 C C . THR A 1 80 ? 23.317 6.852 -15.380 1.00 82.56 80 THR A C 1
ATOM 589 O O . THR A 1 80 ? 24.174 7.182 -16.196 1.00 82.56 80 THR A O 1
ATOM 592 N N . GLN A 1 81 ? 23.188 5.583 -14.977 1.00 79.75 81 GLN A N 1
ATOM 593 C CA . GLN A 1 81 ? 24.038 4.494 -15.477 1.00 79.75 81 GLN A CA 1
ATOM 594 C C . GLN A 1 81 ? 23.840 4.220 -16.970 1.00 79.75 81 GLN A C 1
ATOM 596 O O . GLN A 1 81 ? 24.806 3.927 -17.671 1.00 79.75 81 GLN A O 1
ATOM 601 N N . GLN A 1 82 ? 22.606 4.334 -17.466 1.00 76.25 82 GLN A N 1
ATOM 602 C CA . GLN A 1 82 ? 22.294 4.211 -18.893 1.00 76.25 82 GLN A CA 1
ATOM 603 C C . GLN A 1 82 ? 22.866 5.365 -19.731 1.00 76.25 82 GLN A C 1
ATOM 605 O O . GLN A 1 82 ? 22.817 5.312 -20.959 1.00 76.25 82 GLN A O 1
ATOM 610 N N . ASN A 1 83 ? 23.440 6.383 -19.086 1.00 69.94 83 ASN A N 1
ATOM 611 C CA . ASN A 1 83 ? 24.088 7.523 -19.716 1.00 69.94 83 ASN A CA 1
ATOM 612 C C . ASN A 1 83 ? 25.600 7.541 -19.391 1.00 69.94 83 ASN A C 1
ATOM 614 O O . ASN A 1 83 ? 26.089 8.484 -18.757 1.00 69.94 83 ASN A O 1
ATOM 618 N N . PRO A 1 84 ? 26.374 6.495 -19.755 1.00 55.59 84 PRO A N 1
ATOM 619 C CA . PRO A 1 84 ? 27.796 6.455 -19.450 1.00 55.59 84 PRO A CA 1
ATOM 620 C C . PRO A 1 84 ? 28.480 7.564 -20.242 1.00 55.59 84 PRO A C 1
ATOM 622 O O . PRO A 1 84 ? 28.583 7.426 -21.454 1.00 55.59 84 PRO A O 1
ATOM 625 N N . ARG A 1 85 ? 28.873 8.658 -19.557 1.00 51.94 85 ARG A N 1
ATOM 626 C CA . ARG A 1 85 ? 29.637 9.827 -20.056 1.00 51.94 85 ARG A CA 1
ATOM 627 C C . ARG A 1 85 ? 29.932 9.722 -21.552 1.00 51.94 85 ARG A C 1
ATOM 629 O O . ARG A 1 85 ? 31.024 9.323 -21.952 1.00 51.94 85 ARG A O 1
ATOM 636 N N . ILE A 1 86 ? 28.910 10.005 -22.356 1.00 48.69 86 ILE A N 1
ATOM 637 C CA . ILE A 1 86 ? 28.994 9.830 -23.799 1.00 48.69 86 ILE A CA 1
ATOM 638 C C . ILE A 1 86 ? 30.016 10.854 -24.269 1.00 48.69 86 ILE A C 1
ATOM 640 O O . ILE A 1 86 ? 29.873 12.049 -23.996 1.00 48.69 86 ILE A O 1
ATOM 644 N N . SER A 1 87 ? 31.082 10.355 -24.895 1.00 47.78 87 SER A N 1
ATOM 645 C CA . SER A 1 87 ? 32.107 11.177 -25.528 1.00 47.78 87 SER A CA 1
ATOM 646 C C . SER A 1 87 ? 31.419 12.271 -26.360 1.00 47.78 87 SER A C 1
ATOM 648 O O . SER A 1 87 ? 30.447 11.959 -27.054 1.00 47.78 87 SER A O 1
ATOM 650 N N . PRO A 1 88 ? 31.861 13.540 -26.303 1.00 55.16 88 PRO A N 1
ATOM 651 C CA . PRO A 1 88 ? 31.184 14.674 -26.944 1.00 55.16 88 PRO A CA 1
ATOM 652 C C . PRO A 1 88 ? 30.977 14.551 -28.469 1.00 55.16 88 PRO A C 1
ATOM 654 O O . PRO A 1 88 ? 30.316 15.402 -29.057 1.00 55.16 88 PRO A O 1
ATOM 657 N N . GLU A 1 89 ? 31.498 13.501 -29.105 1.00 52.56 89 GLU A N 1
ATOM 658 C CA . GLU A 1 89 ? 31.522 13.303 -30.556 1.00 52.56 89 GLU A CA 1
ATOM 659 C C . GLU A 1 89 ? 30.396 12.411 -31.115 1.00 52.56 89 GLU A C 1
ATOM 661 O O . GLU A 1 89 ? 30.214 12.362 -32.329 1.00 52.56 89 GLU A O 1
ATOM 666 N N . THR A 1 90 ? 29.607 11.712 -30.287 1.00 53.44 90 THR A N 1
ATOM 667 C CA . THR A 1 90 ? 28.520 10.849 -30.800 1.00 53.44 90 THR A CA 1
ATOM 668 C C . THR A 1 90 ? 27.191 11.617 -30.871 1.00 53.44 90 THR A C 1
ATOM 670 O O . THR A 1 90 ? 26.790 12.215 -29.866 1.00 53.44 90 THR A O 1
ATOM 673 N N . PRO A 1 91 ? 26.467 11.621 -32.013 1.00 51.94 91 PRO A N 1
ATOM 674 C CA . PRO A 1 91 ? 25.193 12.323 -32.132 1.00 51.94 91 PRO A CA 1
ATOM 675 C C . PRO A 1 91 ? 24.213 11.827 -31.066 1.00 51.94 91 PRO A C 1
ATOM 677 O O . PRO A 1 91 ? 23.836 10.655 -31.027 1.00 51.94 91 PRO A O 1
ATOM 680 N N . LYS A 1 92 ? 23.822 12.742 -30.172 1.00 59.00 92 LYS A N 1
ATOM 681 C CA . LYS A 1 92 ? 22.865 12.488 -29.093 1.00 59.00 92 LYS A CA 1
ATOM 682 C C . LYS A 1 92 ? 21.604 11.869 -29.680 1.00 59.00 92 LYS A C 1
ATOM 684 O O . LYS A 1 92 ? 20.983 12.453 -30.567 1.00 59.00 92 LYS A O 1
ATOM 689 N N . ASN A 1 93 ? 21.161 10.746 -29.126 1.00 71.31 93 ASN A N 1
ATOM 690 C CA . ASN A 1 93 ? 19.808 10.269 -29.372 1.00 71.31 93 ASN A CA 1
ATOM 691 C C . ASN A 1 93 ? 18.842 11.205 -28.620 1.00 71.31 93 ASN A C 1
ATOM 693 O O . ASN A 1 93 ? 18.487 10.958 -27.469 1.00 71.31 93 ASN A O 1
ATOM 697 N N . VAL A 1 94 ? 18.509 12.346 -29.241 1.00 79.38 94 VAL A N 1
ATOM 698 C CA . VAL A 1 94 ? 17.777 13.479 -28.634 1.00 79.38 94 VAL A CA 1
ATOM 699 C C . VAL A 1 94 ? 16.509 13.013 -27.916 1.00 79.38 94 VAL A C 1
ATOM 701 O O . VAL A 1 94 ? 16.211 13.486 -26.823 1.00 79.38 94 VAL A O 1
ATOM 704 N N . ARG A 1 95 ? 15.818 12.020 -28.485 1.00 81.31 95 ARG A N 1
ATOM 705 C CA . ARG A 1 95 ? 14.583 11.453 -27.933 1.00 81.31 95 ARG A CA 1
ATOM 706 C C . ARG A 1 95 ? 14.796 10.606 -26.677 1.00 81.31 95 ARG A C 1
ATOM 708 O O . ARG A 1 95 ? 13.924 10.576 -25.820 1.00 81.31 95 ARG A O 1
ATOM 715 N N . LEU A 1 96 ? 15.940 9.933 -26.536 1.00 83.31 96 LEU A N 1
ATOM 716 C CA . LEU A 1 96 ? 16.257 9.191 -25.311 1.00 83.31 96 LEU A CA 1
ATOM 717 C C . LEU A 1 96 ? 16.556 10.155 -24.153 1.00 83.31 96 LEU A C 1
ATOM 719 O O . LEU A 1 96 ? 16.117 9.925 -23.032 1.00 83.31 96 LEU A O 1
ATOM 723 N N . ALA A 1 97 ? 17.246 11.262 -24.437 1.00 85.62 97 ALA A N 1
ATOM 724 C CA . ALA A 1 97 ? 17.473 12.323 -23.456 1.00 85.62 97 ALA A CA 1
ATOM 725 C C . ALA A 1 97 ? 16.167 13.037 -23.058 1.00 85.62 97 ALA A C 1
ATOM 727 O O . ALA A 1 97 ? 16.001 13.428 -21.905 1.00 85.62 97 ALA A O 1
ATOM 728 N N . GLU A 1 98 ? 15.235 13.197 -24.001 1.00 90.62 98 GLU A N 1
ATOM 729 C CA . GLU A 1 98 ? 13.884 13.699 -23.730 1.00 90.62 98 GLU A CA 1
ATOM 730 C C . GLU A 1 98 ? 13.106 12.748 -22.815 1.00 90.62 98 GLU A C 1
ATOM 732 O O . GLU A 1 98 ? 12.622 13.180 -21.774 1.00 90.62 98 GLU A O 1
ATOM 737 N N . LEU A 1 99 ? 13.106 11.444 -23.113 1.00 91.62 99 LEU A N 1
ATOM 738 C CA . LEU A 1 99 ? 12.483 10.430 -22.259 1.00 91.62 99 LEU A CA 1
ATOM 739 C C . LEU A 1 99 ? 13.054 10.446 -20.833 1.00 91.62 99 LEU A C 1
ATOM 741 O O . LEU A 1 99 ? 12.294 10.400 -19.872 1.00 91.62 99 LEU A O 1
ATOM 745 N N . GLN A 1 100 ? 14.377 10.551 -20.677 1.00 90.44 100 GLN A N 1
ATOM 746 C CA . GLN A 1 100 ? 15.007 10.667 -19.356 1.00 90.44 100 GLN A CA 1
ATOM 747 C C . GLN A 1 100 ? 14.506 11.898 -18.593 1.00 90.44 100 GLN A C 1
ATOM 749 O O . GLN A 1 100 ? 14.170 11.789 -17.416 1.00 90.44 100 GLN A O 1
ATOM 754 N N . ARG A 1 101 ? 14.405 13.052 -19.267 1.00 91.94 101 ARG A N 1
ATOM 755 C CA . ARG A 1 101 ? 13.873 14.283 -18.670 1.00 91.94 101 ARG A CA 1
ATOM 756 C C . ARG A 1 101 ? 12.425 14.103 -18.217 1.00 91.94 101 ARG A C 1
ATOM 758 O O . ARG A 1 101 ? 12.094 14.518 -17.109 1.00 91.94 101 ARG A O 1
ATOM 765 N N . ASP A 1 102 ? 11.601 13.455 -19.037 1.00 94.44 102 ASP A N 1
ATOM 766 C CA . ASP A 1 102 ? 10.200 13.177 -18.715 1.00 94.44 102 ASP A CA 1
ATOM 767 C C . ASP A 1 102 ? 10.077 12.250 -17.491 1.00 94.44 102 ASP A C 1
ATOM 769 O O . ASP A 1 102 ? 9.251 12.491 -16.609 1.00 94.44 102 ASP A O 1
ATOM 773 N N . VAL A 1 103 ? 10.928 11.219 -17.383 1.00 94.25 103 VAL A N 1
ATOM 774 C CA . VAL A 1 103 ? 10.963 10.322 -16.211 1.00 94.25 103 VAL A CA 1
ATOM 775 C C . VAL A 1 103 ? 11.414 11.068 -14.952 1.00 94.25 103 VAL A C 1
ATOM 777 O O . VAL A 1 103 ? 10.805 10.900 -13.895 1.00 94.25 103 VAL A O 1
ATOM 780 N N . THR A 1 104 ? 12.438 11.922 -15.042 1.00 92.19 104 THR A N 1
ATOM 781 C CA . THR A 1 104 ? 12.882 12.749 -13.908 1.00 92.19 104 THR A CA 1
ATOM 782 C C . THR A 1 104 ? 11.777 13.705 -13.450 1.00 92.19 104 THR A C 1
ATOM 784 O O . THR A 1 104 ? 11.513 13.795 -12.251 1.00 92.19 104 THR A O 1
ATOM 787 N N . ALA A 1 105 ? 11.088 14.376 -14.380 1.00 93.25 105 ALA A N 1
ATOM 788 C CA . ALA A 1 105 ? 9.968 15.266 -14.064 1.00 93.25 105 ALA A CA 1
ATOM 789 C C . ALA A 1 105 ? 8.817 14.515 -13.374 1.00 93.25 105 ALA A C 1
ATOM 791 O O . ALA A 1 105 ? 8.280 14.973 -12.364 1.00 93.25 105 ALA A O 1
ATOM 792 N N . LEU A 1 106 ? 8.483 13.314 -13.856 1.00 94.44 106 LEU A N 1
ATOM 793 C CA . LEU A 1 106 ? 7.490 12.451 -13.218 1.00 94.44 106 LEU A CA 1
ATOM 794 C C . LEU A 1 106 ? 7.878 12.074 -11.779 1.00 94.44 106 LEU A C 1
ATOM 796 O O . LEU A 1 106 ? 7.016 12.074 -10.900 1.00 94.44 106 LEU A O 1
ATOM 800 N N . GLY A 1 107 ? 9.158 11.783 -11.530 1.00 91.69 107 GLY A N 1
ATOM 801 C CA . GLY A 1 107 ? 9.665 11.482 -10.191 1.00 91.69 107 GLY A CA 1
ATOM 802 C C . GLY A 1 107 ? 9.562 12.667 -9.227 1.00 91.69 107 GLY A C 1
ATOM 803 O O . GLY A 1 107 ? 9.144 12.490 -8.082 1.00 91.69 107 GLY A O 1
ATOM 804 N N . VAL A 1 108 ? 9.875 13.881 -9.697 1.00 90.38 108 VAL A N 1
ATOM 805 C CA . VAL A 1 108 ? 9.748 15.126 -8.913 1.00 90.38 108 VAL A CA 1
ATOM 806 C C . VAL A 1 108 ? 8.293 15.385 -8.512 1.00 90.38 108 VAL A C 1
ATOM 808 O O . VAL A 1 108 ? 8.013 15.691 -7.352 1.00 90.38 108 VAL A O 1
ATOM 811 N N . ASP A 1 109 ? 7.362 15.200 -9.448 1.00 91.88 109 ASP A N 1
ATOM 812 C CA . ASP A 1 109 ? 5.938 15.492 -9.257 1.00 91.88 109 ASP A CA 1
ATOM 813 C C . ASP A 1 109 ? 5.108 14.280 -8.793 1.00 91.88 109 ASP A C 1
ATOM 815 O O . ASP A 1 109 ? 3.880 14.337 -8.761 1.00 91.88 109 ASP A O 1
ATOM 819 N N . TRP A 1 110 ? 5.742 13.177 -8.376 1.00 90.25 110 TRP A N 1
ATOM 820 C CA . TRP A 1 110 ? 5.061 11.911 -8.054 1.00 90.25 110 TRP A CA 1
ATOM 821 C C . TRP A 1 110 ? 3.947 12.029 -6.994 1.00 90.25 110 TRP A C 1
ATOM 823 O O . TRP A 1 110 ? 3.014 11.220 -6.950 1.00 90.25 110 TRP A O 1
ATOM 833 N N . HIS A 1 111 ? 4.032 13.030 -6.119 1.00 84.38 111 HIS A N 1
ATOM 834 C CA . HIS A 1 111 ? 3.058 13.269 -5.049 1.00 84.38 111 HIS A CA 1
ATOM 835 C C . HIS A 1 111 ? 1.874 14.128 -5.453 1.00 84.38 111 HIS A C 1
ATOM 837 O O . HIS A 1 111 ? 0.823 14.045 -4.814 1.00 84.38 111 HIS A O 1
ATOM 843 N N . ASP A 1 112 ? 2.032 14.929 -6.496 1.00 87.94 112 ASP A N 1
ATOM 844 C CA . ASP A 1 112 ? 0.963 15.748 -7.028 1.00 87.94 112 ASP A CA 1
ATOM 845 C C . ASP A 1 112 ? 0.185 14.899 -8.032 1.00 87.94 112 ASP A C 1
ATOM 847 O O . ASP A 1 112 ? 0.673 14.566 -9.107 1.00 87.94 112 ASP A O 1
ATOM 851 N N . ARG A 1 113 ? -1.037 14.491 -7.669 1.00 86.25 113 ARG A N 1
ATOM 852 C CA . ARG A 1 113 ? -1.841 13.593 -8.511 1.00 86.25 113 ARG A CA 1
ATOM 853 C C . ARG A 1 113 ? -2.079 14.176 -9.905 1.00 86.25 113 ARG A C 1
ATOM 855 O O . ARG A 1 113 ? -2.092 13.398 -10.859 1.00 86.25 113 ARG A O 1
ATOM 862 N N . SER A 1 114 ? -2.287 15.488 -9.999 1.00 90.38 114 SER A N 1
ATOM 863 C CA . SER A 1 114 ? -2.589 16.175 -11.253 1.00 90.38 114 SER A CA 1
ATOM 864 C C . SER A 1 114 ? -1.340 16.252 -12.123 1.00 90.38 114 SER A C 1
ATOM 866 O O . SER A 1 114 ? -1.362 15.757 -13.249 1.00 90.38 114 SER A O 1
ATOM 868 N N . LYS A 1 115 ? -0.222 16.741 -11.573 1.00 93.94 115 LYS A N 1
ATOM 869 C CA . LYS A 1 115 ? 1.048 16.815 -12.313 1.00 93.94 115 LYS A CA 1
ATOM 870 C C . LYS A 1 115 ? 1.613 15.443 -12.659 1.00 93.94 115 LYS A C 1
ATOM 872 O O . LYS A 1 115 ? 2.100 15.236 -13.761 1.00 93.94 115 LYS A O 1
ATOM 877 N N . ARG A 1 116 ? 1.496 14.460 -11.763 1.00 91.56 116 ARG A N 1
ATOM 878 C CA . ARG A 1 116 ? 1.877 13.068 -12.043 1.00 91.56 116 ARG A CA 1
ATOM 879 C C . ARG A 1 116 ? 1.108 12.510 -13.240 1.00 91.56 116 ARG A C 1
ATOM 881 O O . ARG A 1 116 ? 1.689 11.788 -14.043 1.00 91.56 116 ARG A O 1
ATOM 888 N N . ALA A 1 117 ? -0.191 12.800 -13.347 1.00 90.62 117 ALA A N 1
ATOM 889 C CA . ALA A 1 117 ? -0.990 12.350 -14.484 1.00 90.62 117 ALA A CA 1
ATOM 890 C C . ALA A 1 117 ? -0.530 13.019 -15.789 1.00 90.62 117 ALA A C 1
ATOM 892 O O . ALA A 1 117 ? -0.355 12.329 -16.791 1.00 90.62 117 ALA A O 1
ATOM 893 N N . GLU A 1 118 ? -0.274 14.327 -15.758 1.00 94.62 118 GLU A N 1
ATOM 894 C CA . GLU A 1 118 ? 0.246 15.097 -16.893 1.00 94.62 118 GLU A CA 1
ATOM 895 C C . GLU A 1 118 ? 1.635 14.611 -17.343 1.00 94.62 118 GLU A C 1
ATOM 897 O O . GLU A 1 118 ? 1.800 14.178 -18.484 1.00 94.62 118 GLU A O 1
ATOM 902 N N . ASN A 1 119 ? 2.612 14.568 -16.432 1.00 95.75 119 ASN A N 1
ATOM 903 C CA . ASN A 1 119 ? 3.969 14.086 -16.711 1.00 95.75 119 ASN A CA 1
ATOM 904 C C . ASN A 1 119 ? 3.966 12.617 -17.161 1.00 95.75 119 ASN A C 1
ATOM 906 O O . ASN A 1 119 ? 4.753 12.218 -18.019 1.00 95.75 119 ASN A O 1
ATOM 910 N N . GLY A 1 120 ? 3.049 11.805 -16.621 1.00 94.19 120 GLY A N 1
ATOM 911 C CA . GLY A 1 120 ? 2.849 10.424 -17.048 1.00 94.19 120 GLY A CA 1
ATOM 912 C C . GLY A 1 120 ? 2.384 10.321 -18.503 1.00 94.19 120 GLY A C 1
ATOM 913 O O . GLY A 1 120 ? 2.901 9.484 -19.246 1.00 94.19 120 GLY A O 1
ATOM 914 N N . LEU A 1 121 ? 1.452 11.181 -18.934 1.00 94.38 121 LEU A N 1
ATOM 915 C CA . LEU A 1 121 ? 1.004 11.256 -20.330 1.00 94.38 121 LEU A CA 1
ATOM 916 C C . LEU A 1 121 ? 2.136 11.703 -21.259 1.00 94.38 121 LEU A C 1
ATOM 918 O O . LEU A 1 121 ? 2.352 11.061 -22.289 1.00 94.38 121 LEU A O 1
ATOM 922 N N . GLN A 1 122 ? 2.881 12.742 -20.870 1.00 95.25 122 GLN A N 1
ATOM 923 C CA . GLN A 1 122 ? 4.012 13.261 -21.640 1.00 95.25 122 GLN A CA 1
ATOM 924 C C . GLN A 1 122 ? 5.079 12.180 -21.858 1.00 95.25 122 GLN A C 1
ATOM 926 O O . GLN A 1 122 ? 5.390 11.834 -22.999 1.00 95.25 122 GLN A O 1
ATOM 931 N N . ARG A 1 123 ? 5.550 11.548 -20.774 1.00 95.56 123 ARG A N 1
ATOM 932 C CA . ARG A 1 123 ? 6.511 10.439 -20.844 1.00 95.56 123 ARG A CA 1
ATOM 933 C C . ARG A 1 123 ? 6.006 9.308 -21.743 1.00 95.56 123 ARG A C 1
ATOM 935 O O . ARG A 1 123 ? 6.758 8.777 -22.560 1.00 95.56 123 ARG A O 1
ATOM 942 N N . ASN A 1 124 ? 4.739 8.912 -21.597 1.00 94.38 124 ASN A N 1
ATOM 943 C CA . ASN A 1 124 ? 4.164 7.820 -22.385 1.00 94.38 124 ASN A CA 1
ATOM 944 C C . ASN A 1 124 ? 4.123 8.150 -23.886 1.00 94.38 124 ASN A C 1
ATOM 946 O O . ASN A 1 124 ? 4.340 7.255 -24.706 1.00 94.38 124 ASN A O 1
ATOM 950 N N . ALA A 1 125 ? 3.889 9.412 -24.258 1.00 94.81 125 ALA A N 1
ATOM 951 C CA . ALA A 1 125 ? 3.948 9.859 -25.647 1.00 94.81 125 ALA A CA 1
ATOM 952 C C . ALA A 1 125 ? 5.376 9.754 -26.213 1.00 94.81 125 ALA A C 1
ATOM 954 O O . ALA A 1 125 ? 5.571 9.161 -27.281 1.00 94.81 125 ALA A O 1
ATOM 955 N N . THR A 1 126 ? 6.377 10.241 -25.474 1.00 94.25 126 THR A N 1
ATOM 956 C CA . THR A 1 126 ? 7.799 10.143 -25.846 1.00 94.25 126 THR A CA 1
ATOM 957 C C . THR A 1 126 ? 8.235 8.685 -26.006 1.00 94.25 126 THR A C 1
ATOM 959 O O . THR A 1 126 ? 8.817 8.300 -27.027 1.00 94.25 126 THR A O 1
ATOM 962 N N . LEU A 1 127 ? 7.877 7.833 -25.042 1.00 93.31 127 LEU A N 1
ATOM 963 C CA . LEU A 1 127 ? 8.170 6.404 -25.069 1.00 93.31 127 LEU A CA 1
ATOM 964 C C . LEU A 1 127 ? 7.503 5.697 -26.256 1.00 93.31 127 LEU A C 1
ATOM 966 O O . LEU A 1 127 ? 8.149 4.910 -26.947 1.00 93.31 127 LEU A O 1
ATOM 970 N N . ALA A 1 128 ? 6.234 5.994 -26.547 1.00 92.00 128 ALA A N 1
ATOM 971 C CA . ALA A 1 128 ? 5.533 5.415 -27.691 1.00 92.00 128 ALA A CA 1
ATOM 972 C C . ALA A 1 128 ? 6.204 5.784 -29.025 1.00 92.00 128 ALA A C 1
ATOM 974 O O . ALA A 1 128 ? 6.320 4.940 -29.917 1.00 92.00 128 ALA A O 1
ATOM 975 N N . CYS A 1 129 ? 6.682 7.023 -29.164 1.00 92.12 129 CYS A N 1
ATOM 976 C CA . CYS A 1 129 ? 7.450 7.463 -30.329 1.00 92.12 129 CYS A CA 1
ATOM 977 C C . CYS A 1 129 ? 8.775 6.699 -30.475 1.00 92.12 129 CYS A C 1
ATOM 979 O O . CYS A 1 129 ? 9.120 6.288 -31.586 1.00 92.12 129 CYS A O 1
ATOM 981 N N . LEU A 1 130 ? 9.496 6.474 -29.373 1.00 91.50 130 LEU A N 1
ATOM 982 C CA . LEU A 1 130 ? 10.732 5.685 -29.358 1.00 91.50 130 LEU A CA 1
ATOM 983 C C . LEU A 1 130 ? 10.487 4.216 -29.716 1.00 91.50 130 LEU A C 1
ATOM 985 O O . LEU A 1 130 ? 11.196 3.672 -30.559 1.00 91.50 130 LEU A O 1
ATOM 989 N N . LEU A 1 131 ? 9.451 3.592 -29.152 1.00 90.31 131 LEU A N 1
ATOM 990 C CA . LEU A 1 131 ? 9.085 2.207 -29.459 1.00 90.31 131 LEU A CA 1
ATOM 991 C C . LEU A 1 131 ? 8.700 2.028 -30.934 1.00 90.31 131 LEU A C 1
ATOM 993 O O . LEU A 1 131 ? 9.117 1.057 -31.562 1.00 90.31 131 LEU A O 1
ATOM 997 N N . LYS A 1 132 ? 7.955 2.980 -31.516 1.00 90.19 132 LYS A N 1
ATOM 998 C CA . LYS A 1 132 ? 7.629 2.979 -32.953 1.00 90.19 132 LYS A CA 1
ATOM 999 C C . LYS A 1 132 ? 8.881 3.104 -33.821 1.00 90.19 132 LYS A C 1
ATOM 1001 O O . LYS A 1 132 ? 9.018 2.358 -34.787 1.00 90.19 132 LYS A O 1
ATOM 1006 N N . ALA A 1 133 ? 9.791 4.015 -33.471 1.00 89.12 133 ALA A N 1
ATOM 1007 C CA . ALA A 1 133 ? 11.050 4.195 -34.192 1.00 89.12 133 ALA A CA 1
ATOM 1008 C C . ALA A 1 133 ? 11.931 2.936 -34.116 1.00 89.12 133 ALA A C 1
ATOM 1010 O O . ALA A 1 133 ? 12.445 2.482 -35.135 1.00 89.12 133 ALA A O 1
ATOM 1011 N N . HIS A 1 134 ? 12.035 2.325 -32.934 1.00 87.62 134 HIS A N 1
ATOM 1012 C CA . HIS A 1 134 ? 12.758 1.071 -32.728 1.00 87.62 134 HIS A CA 1
ATOM 1013 C C . HIS A 1 134 ? 12.145 -0.082 -33.540 1.00 87.62 134 HIS A C 1
ATOM 1015 O O . HIS A 1 134 ? 12.858 -0.815 -34.222 1.00 87.62 134 HIS A O 1
ATOM 1021 N N . ALA A 1 135 ? 10.814 -0.217 -33.545 1.00 87.50 135 ALA A N 1
ATOM 1022 C CA . ALA A 1 135 ? 10.127 -1.228 -34.348 1.00 87.50 135 ALA A CA 1
ATOM 1023 C C . ALA A 1 135 ? 10.350 -1.034 -35.860 1.00 87.50 135 ALA A C 1
ATOM 1025 O O . ALA A 1 135 ? 10.553 -2.014 -36.574 1.00 87.50 135 ALA A O 1
ATOM 1026 N N . ALA A 1 136 ? 10.342 0.211 -36.349 1.00 87.75 136 ALA A N 1
ATOM 1027 C CA . ALA A 1 136 ? 10.641 0.518 -37.748 1.00 87.75 136 ALA A CA 1
ATOM 1028 C C . ALA A 1 136 ? 12.094 0.170 -38.115 1.00 87.75 136 ALA A C 1
ATOM 1030 O O . ALA A 1 136 ? 12.323 -0.458 -39.144 1.00 87.75 136 ALA A O 1
ATOM 1031 N N . ASN A 1 137 ? 13.055 0.498 -37.244 1.00 87.19 137 ASN A N 1
ATOM 1032 C CA . ASN A 1 137 ? 14.468 0.155 -37.429 1.00 87.19 137 ASN A CA 1
ATOM 1033 C C . ASN A 1 137 ? 14.684 -1.364 -37.519 1.00 87.19 137 ASN A C 1
ATOM 1035 O O . ASN A 1 137 ? 15.383 -1.847 -38.404 1.00 87.19 137 ASN A O 1
ATOM 1039 N N . ASN A 1 138 ? 14.030 -2.135 -36.646 1.00 84.94 138 ASN A N 1
ATOM 1040 C CA . ASN A 1 138 ? 14.120 -3.596 -36.679 1.00 84.94 138 ASN A CA 1
ATOM 1041 C C . ASN A 1 138 ? 13.509 -4.193 -37.952 1.00 84.94 138 ASN A C 1
ATOM 1043 O O . ASN A 1 138 ? 14.049 -5.158 -38.488 1.00 84.94 138 ASN A O 1
ATOM 1047 N N . ARG A 1 139 ? 12.416 -3.609 -38.466 1.00 87.25 139 ARG A N 1
ATOM 1048 C CA . ARG A 1 139 ? 11.837 -4.019 -39.755 1.00 87.25 139 ARG A CA 1
ATOM 1049 C C . ARG A 1 139 ? 12.798 -3.748 -40.907 1.00 87.25 139 ARG A C 1
ATOM 1051 O O . ARG A 1 139 ? 13.067 -4.678 -41.658 1.00 87.25 139 ARG A O 1
ATOM 1058 N N . ALA A 1 140 ? 13.377 -2.549 -40.978 1.00 86.88 140 ALA A N 1
ATOM 1059 C CA . ALA A 1 140 ? 14.358 -2.195 -42.006 1.00 86.88 140 ALA A CA 1
ATOM 1060 C C . ALA A 1 140 ? 15.564 -3.154 -41.997 1.00 86.88 140 ALA A C 1
ATOM 1062 O O . ALA A 1 140 ? 15.878 -3.753 -43.021 1.00 86.88 140 ALA A O 1
ATOM 1063 N N . LYS A 1 141 ? 16.152 -3.422 -40.820 1.00 85.38 141 LYS A N 1
ATOM 1064 C CA . LYS A 1 141 ? 17.239 -4.411 -40.664 1.00 85.38 141 LYS A CA 1
ATOM 1065 C C . LYS A 1 141 ? 16.827 -5.825 -41.095 1.00 85.38 141 LYS A C 1
ATOM 1067 O O . LYS A 1 141 ? 17.635 -6.579 -41.633 1.00 85.38 141 LYS A O 1
ATOM 1072 N N . SER A 1 142 ? 15.576 -6.218 -40.843 1.00 84.38 142 SER A N 1
ATOM 1073 C CA . SER A 1 142 ? 15.066 -7.533 -41.253 1.00 84.38 142 SER A CA 1
ATOM 1074 C C . SER A 1 142 ? 14.833 -7.642 -42.765 1.00 84.38 142 SER A C 1
ATOM 1076 O O . SER A 1 142 ? 14.927 -8.739 -43.311 1.00 84.38 142 SER A O 1
ATOM 1078 N N . GLU A 1 143 ? 14.534 -6.525 -43.433 1.00 87.38 143 GLU A N 1
ATOM 1079 C CA . GLU A 1 143 ? 14.352 -6.444 -44.885 1.00 87.38 143 GLU A CA 1
ATOM 1080 C C . GLU A 1 143 ? 15.701 -6.435 -45.616 1.00 87.38 143 GLU A C 1
ATOM 1082 O O . GLU A 1 143 ? 15.859 -7.182 -46.578 1.00 87.38 143 GLU A O 1
ATOM 1087 N N . GLU A 1 144 ? 16.702 -5.703 -45.112 1.00 85.00 144 GLU A N 1
ATOM 1088 C CA . GLU A 1 144 ? 18.075 -5.719 -45.650 1.00 85.00 144 GLU A CA 1
ATOM 1089 C C . GLU A 1 144 ? 18.688 -7.130 -45.628 1.00 85.00 144 GLU A C 1
ATOM 1091 O O . GLU A 1 144 ? 19.331 -7.553 -46.586 1.00 85.00 144 GLU A O 1
ATOM 1096 N N . ASN A 1 145 ? 18.414 -7.909 -44.578 1.00 79.25 145 ASN A N 1
ATOM 1097 C CA . ASN A 1 145 ? 18.910 -9.281 -44.449 1.00 79.25 145 ASN A CA 1
ATOM 1098 C C . ASN A 1 145 ? 18.200 -10.310 -45.355 1.00 79.25 145 ASN A C 1
ATOM 1100 O O . ASN A 1 145 ? 18.644 -11.456 -45.424 1.00 79.25 145 ASN A O 1
ATOM 1104 N N . LYS A 1 146 ? 17.100 -9.951 -46.034 1.00 80.50 146 LYS A N 1
ATOM 1105 C CA . LYS A 1 146 ? 16.320 -10.872 -46.886 1.00 80.50 146 LYS A CA 1
ATOM 1106 C C . LYS A 1 146 ? 16.743 -10.897 -48.358 1.00 80.50 146 LYS A C 1
ATOM 1108 O O . LYS A 1 146 ? 16.176 -11.691 -49.105 1.00 80.50 146 LYS A O 1
ATOM 1113 N N . CYS A 1 147 ? 17.737 -10.108 -48.769 1.00 64.62 147 CYS A N 1
ATOM 1114 C CA . CYS A 1 147 ? 18.291 -10.149 -50.125 1.00 64.62 147 CYS A CA 1
ATOM 1115 C C . CYS A 1 147 ? 19.652 -10.867 -50.164 1.00 64.62 147 CYS A C 1
ATOM 1117 O O . CYS A 1 147 ? 20.686 -10.203 -50.143 1.00 64.62 147 CYS A O 1
ATOM 1119 N N . PRO A 1 148 ? 19.704 -12.209 -50.262 1.00 57.59 148 PRO A N 1
ATOM 1120 C CA . PRO A 1 148 ? 20.869 -12.856 -50.837 1.00 57.59 148 PRO A CA 1
ATOM 1121 C C . PRO A 1 148 ? 20.815 -12.646 -52.353 1.00 57.59 148 PRO A C 1
ATOM 1123 O O . PRO A 1 148 ? 19.820 -12.975 -52.999 1.00 57.59 148 PRO A O 1
ATOM 1126 N N . GLU A 1 149 ? 21.878 -12.069 -52.904 1.00 58.78 149 GLU A N 1
ATOM 1127 C CA . GLU A 1 149 ? 22.099 -11.903 -54.338 1.00 58.78 149 GLU A CA 1
ATOM 1128 C C . GLU A 1 149 ? 21.881 -13.233 -55.072 1.00 58.78 149 GLU A C 1
ATOM 1130 O O . GLU A 1 149 ? 22.738 -14.114 -55.118 1.00 58.78 149 GLU A O 1
ATOM 1135 N N . SER A 1 150 ? 20.700 -13.391 -55.667 1.00 62.09 150 SER A N 1
ATOM 1136 C CA . SER A 1 150 ? 20.447 -14.413 -56.667 1.00 62.09 150 SER A CA 1
ATOM 1137 C C . SER A 1 150 ? 21.054 -13.947 -57.988 1.00 62.09 150 SER A C 1
ATOM 1139 O O . SER A 1 150 ? 20.356 -13.446 -58.870 1.00 62.09 150 SER A O 1
ATOM 1141 N N . SER A 1 151 ? 22.364 -14.110 -58.129 1.00 57.53 151 SER A N 1
ATOM 1142 C CA . SER A 1 151 ? 23.025 -14.081 -59.431 1.00 57.53 151 SER A CA 1
ATOM 1143 C C . SER A 1 151 ? 24.151 -15.112 -59.468 1.00 57.53 151 SER A C 1
ATOM 1145 O O . SER A 1 151 ? 25.227 -14.891 -58.926 1.00 57.53 151 SER A O 1
ATOM 1147 N N . ASN A 1 152 ? 23.831 -16.257 -60.090 1.00 55.66 152 ASN A N 1
ATOM 1148 C CA . ASN A 1 152 ? 24.676 -17.160 -60.895 1.00 55.66 152 ASN A CA 1
ATOM 1149 C C . ASN A 1 152 ? 26.130 -16.671 -61.097 1.00 55.66 152 ASN A C 1
ATOM 1151 O O . ASN A 1 152 ? 26.327 -15.523 -61.470 1.00 55.66 152 ASN A O 1
ATOM 1155 N N . SER A 1 153 ? 27.206 -17.457 -61.005 1.00 55.03 153 SER A N 1
ATOM 1156 C CA . SER A 1 153 ? 27.427 -18.879 -61.311 1.00 55.03 153 SER A CA 1
ATOM 1157 C C . SER A 1 153 ? 28.879 -19.244 -60.963 1.00 55.03 153 SER A C 1
ATOM 1159 O O . SER A 1 153 ? 29.762 -18.421 -61.197 1.00 55.03 153 SER A O 1
ATOM 1161 N N . GLY A 1 154 ? 29.148 -20.493 -60.573 1.00 52.94 154 GLY A N 1
ATOM 1162 C CA . GLY A 1 154 ? 30.475 -21.096 -60.748 1.00 52.94 154 GLY A CA 1
ATOM 1163 C C . GLY A 1 154 ? 30.986 -21.855 -59.529 1.00 52.94 154 GLY A C 1
ATOM 1164 O O . GLY A 1 154 ? 31.305 -21.263 -58.508 1.00 52.94 154 GLY A O 1
ATOM 1165 N N . GLU A 1 155 ? 31.046 -23.173 -59.681 1.00 55.84 155 GLU A N 1
ATOM 1166 C CA . GLU A 1 155 ? 31.676 -24.173 -58.817 1.00 55.84 155 GLU A CA 1
ATOM 1167 C C . GLU A 1 155 ? 32.878 -23.678 -57.993 1.00 55.84 155 GLU A C 1
ATOM 1169 O O . GLU A 1 155 ? 33.858 -23.185 -58.545 1.00 55.84 155 GLU A O 1
ATOM 1174 N N . SER A 1 156 ? 32.879 -23.966 -56.690 1.00 47.97 156 SER A N 1
ATOM 1175 C CA . SER A 1 156 ? 34.061 -24.544 -56.045 1.00 47.97 156 SER A CA 1
ATOM 1176 C C . SER A 1 156 ? 33.694 -25.138 -54.689 1.00 47.97 156 SER A C 1
ATOM 1178 O O . SER A 1 156 ? 33.219 -24.458 -53.780 1.00 47.97 156 SER A O 1
ATOM 1180 N N . ASN A 1 157 ? 33.918 -26.442 -54.577 1.00 59.28 157 ASN A N 1
ATOM 1181 C CA . ASN A 1 157 ? 33.855 -27.201 -53.342 1.00 59.28 157 ASN A CA 1
ATOM 1182 C C . ASN A 1 157 ? 34.899 -26.669 -52.356 1.00 59.28 157 ASN A C 1
ATOM 1184 O O . ASN A 1 157 ? 36.088 -26.767 -52.640 1.00 59.28 157 ASN A O 1
ATOM 1188 N N . ASN A 1 158 ? 34.484 -26.206 -51.177 1.00 48.56 158 ASN A N 1
ATOM 1189 C CA . ASN A 1 158 ? 35.238 -26.458 -49.950 1.00 48.56 158 ASN A CA 1
ATOM 1190 C C . ASN A 1 158 ? 34.349 -26.317 -48.716 1.00 48.56 158 ASN A C 1
ATOM 1192 O O . ASN A 1 158 ? 33.839 -25.255 -48.378 1.00 48.56 158 ASN A O 1
ATOM 1196 N N . ALA A 1 159 ? 34.168 -27.462 -48.069 1.00 58.34 159 ALA A N 1
ATOM 1197 C CA . ALA A 1 159 ? 33.428 -27.645 -46.843 1.00 58.34 159 ALA A CA 1
ATOM 1198 C C . ALA A 1 159 ? 34.206 -27.126 -45.621 1.00 58.34 159 ALA A C 1
ATOM 1200 O O . ALA A 1 159 ? 35.434 -27.196 -45.587 1.00 58.34 159 ALA A O 1
ATOM 1201 N N . LYS A 1 160 ? 33.435 -26.781 -44.578 1.00 56.50 160 LYS A N 1
ATOM 1202 C CA . LYS A 1 160 ? 33.815 -26.575 -43.164 1.00 56.50 160 LYS A CA 1
ATOM 1203 C C . LYS A 1 160 ? 34.364 -25.192 -42.789 1.00 56.50 160 LYS A C 1
ATOM 1205 O O . LYS A 1 160 ? 35.551 -25.0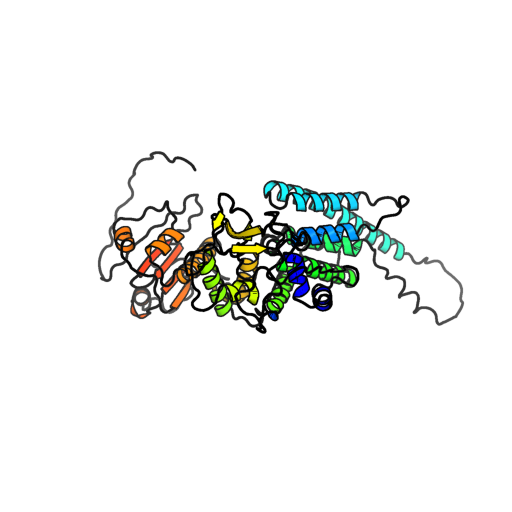52 -42.520 1.00 56.50 160 LYS A O 1
ATOM 1210 N N . SER A 1 161 ? 33.476 -24.205 -42.626 1.00 51.62 161 SER A N 1
ATOM 1211 C CA . SER A 1 161 ? 33.761 -23.029 -41.776 1.00 51.62 161 SER A CA 1
ATOM 1212 C C . SER A 1 161 ? 32.519 -22.282 -41.227 1.00 51.62 161 SER A C 1
ATOM 1214 O O . SER A 1 161 ? 32.667 -21.177 -40.704 1.00 51.62 161 SER A O 1
ATOM 1216 N N . ASP A 1 162 ? 31.302 -22.834 -41.298 1.00 52.03 162 ASP A N 1
ATOM 1217 C CA . ASP A 1 162 ? 30.080 -22.021 -41.111 1.00 52.03 162 ASP A CA 1
ATOM 1218 C C . ASP A 1 162 ? 29.506 -21.930 -39.684 1.00 52.03 162 ASP A C 1
ATOM 1220 O O . ASP A 1 162 ? 28.582 -21.153 -39.454 1.00 52.03 162 ASP A O 1
ATOM 1224 N N . ASP A 1 163 ? 30.076 -22.608 -38.683 1.00 54.41 163 ASP A N 1
ATOM 1225 C CA . ASP A 1 163 ? 29.514 -22.572 -37.317 1.00 54.41 163 ASP A CA 1
ATOM 1226 C C . ASP A 1 163 ? 29.945 -21.358 -36.466 1.00 54.41 163 ASP A C 1
ATOM 1228 O O . ASP A 1 163 ? 29.337 -21.080 -35.433 1.00 54.41 163 ASP A O 1
ATOM 1232 N N . ILE A 1 164 ? 30.951 -20.577 -36.881 1.00 55.59 164 ILE A N 1
ATOM 1233 C CA . ILE A 1 164 ? 31.495 -19.485 -36.041 1.00 55.59 164 ILE A CA 1
ATOM 1234 C C . ILE A 1 164 ? 30.805 -18.132 -36.311 1.00 55.59 164 ILE A C 1
ATOM 1236 O O . ILE A 1 164 ? 30.660 -17.314 -35.401 1.00 55.59 164 ILE A O 1
ATOM 1240 N N . ASN A 1 165 ? 30.286 -17.900 -37.521 1.00 49.69 165 ASN A N 1
ATOM 1241 C CA . ASN A 1 165 ? 29.666 -16.616 -37.890 1.00 49.69 165 ASN A CA 1
ATOM 1242 C C . ASN A 1 165 ? 28.185 -16.484 -37.486 1.00 49.69 165 ASN A C 1
ATOM 1244 O O . ASN A 1 165 ? 27.640 -15.380 -37.514 1.00 49.69 165 ASN A O 1
ATOM 1248 N N . SER A 1 166 ? 27.544 -17.576 -37.061 1.00 50.47 166 SER A N 1
ATOM 1249 C CA . SER A 1 166 ? 26.191 -17.568 -36.483 1.00 50.47 166 SER A CA 1
ATOM 1250 C C . SER A 1 166 ? 26.167 -16.922 -35.085 1.00 50.47 166 SER A C 1
ATOM 1252 O O . SER A 1 166 ? 25.284 -16.124 -34.774 1.00 50.47 166 SER A O 1
ATOM 1254 N N . ALA A 1 167 ? 27.200 -17.161 -34.268 1.00 48.75 167 ALA A N 1
ATOM 1255 C CA . ALA A 1 167 ? 27.261 -16.683 -32.884 1.00 48.75 167 ALA A CA 1
ATOM 1256 C C . ALA A 1 167 ? 27.566 -15.175 -32.742 1.00 48.75 167 ALA A C 1
ATOM 1258 O O . ALA A 1 167 ? 27.206 -14.568 -31.735 1.00 48.75 167 ALA A O 1
ATOM 1259 N N . LEU A 1 168 ? 28.188 -14.542 -33.746 1.00 47.47 168 LEU A N 1
ATOM 1260 C CA . LEU A 1 168 ? 28.510 -13.103 -33.735 1.00 47.47 168 LEU A CA 1
ATOM 1261 C C . LEU A 1 168 ? 27.357 -12.199 -34.211 1.00 47.47 168 LEU A C 1
ATOM 1263 O O . LEU A 1 168 ? 27.412 -10.989 -34.004 1.00 47.47 168 LEU A O 1
ATOM 1267 N N . ARG A 1 169 ? 26.292 -12.755 -34.808 1.00 49.00 169 ARG A N 1
ATOM 1268 C CA . ARG A 1 169 ? 25.144 -11.978 -35.323 1.00 49.00 169 ARG A CA 1
ATOM 1269 C C . ARG A 1 169 ? 24.095 -11.608 -34.265 1.00 49.00 169 ARG A C 1
ATOM 1271 O O . ARG A 1 169 ? 23.146 -10.901 -34.586 1.00 49.00 169 ARG A O 1
ATOM 1278 N N . PHE A 1 170 ? 24.287 -12.019 -33.011 1.00 49.72 170 PHE A N 1
ATOM 1279 C CA . PHE A 1 170 ? 23.338 -11.802 -31.910 1.00 49.72 170 PHE A CA 1
ATOM 1280 C C . PHE A 1 170 ? 23.810 -10.794 -30.854 1.00 49.72 170 PHE A C 1
ATOM 1282 O O . PHE A 1 170 ? 23.373 -10.846 -29.704 1.00 49.72 170 PHE A O 1
ATOM 1289 N N . GLN A 1 171 ? 24.666 -9.829 -31.207 1.00 57.44 171 GLN A N 1
ATOM 1290 C CA . GLN A 1 171 ? 24.772 -8.628 -30.372 1.00 57.44 171 GLN A CA 1
ATOM 1291 C C . GLN A 1 171 ? 23.469 -7.831 -30.511 1.00 57.44 171 GLN A C 1
ATOM 1293 O O . GLN A 1 171 ? 23.311 -7.018 -31.420 1.00 57.44 171 GLN A O 1
ATOM 1298 N N . GLY A 1 172 ? 22.508 -8.141 -29.633 1.00 64.69 172 GLY A N 1
ATOM 1299 C CA . GLY A 1 172 ? 21.213 -7.476 -29.561 1.00 64.69 172 GLY A CA 1
ATOM 1300 C C . GLY A 1 172 ? 21.377 -5.960 -29.505 1.00 64.69 172 GLY A C 1
ATOM 1301 O O . GLY A 1 172 ? 22.329 -5.451 -28.911 1.00 64.69 172 GLY A O 1
ATOM 1302 N N . ASP A 1 173 ? 20.454 -5.242 -30.150 1.00 74.88 173 ASP A N 1
ATOM 1303 C CA . ASP A 1 173 ? 20.469 -3.781 -30.187 1.00 74.88 173 ASP A CA 1
ATOM 1304 C C . ASP A 1 173 ? 20.594 -3.241 -28.749 1.00 74.88 173 ASP A C 1
ATOM 1306 O O . ASP A 1 173 ? 19.708 -3.515 -27.930 1.00 74.88 173 ASP A O 1
ATOM 1310 N N . PRO A 1 174 ? 21.658 -2.490 -28.402 1.00 78.88 174 PRO A N 1
ATOM 1311 C CA . PRO A 1 174 ? 21.893 -2.043 -27.029 1.00 78.88 174 PRO A CA 1
ATOM 1312 C C . PRO A 1 174 ? 20.773 -1.131 -26.502 1.00 78.88 174 PRO A C 1
ATOM 1314 O O . PRO A 1 174 ? 20.674 -0.912 -25.296 1.00 78.88 174 PRO A O 1
ATOM 1317 N N . THR A 1 175 ? 19.908 -0.615 -27.383 1.00 82.62 175 THR A N 1
ATOM 1318 C CA . THR A 1 175 ? 18.749 0.212 -27.023 1.00 82.62 175 THR A CA 1
ATOM 1319 C C . THR A 1 175 ? 17.494 -0.594 -26.669 1.00 82.62 175 THR A C 1
ATOM 1321 O O . THR A 1 175 ? 16.596 -0.061 -26.014 1.00 82.62 175 THR A O 1
ATOM 1324 N N . SER A 1 176 ? 17.440 -1.882 -27.021 1.00 85.31 176 SER A N 1
ATOM 1325 C CA . SER A 1 176 ? 16.266 -2.738 -26.806 1.00 85.31 176 SER A CA 1
ATOM 1326 C C . SER A 1 176 ? 15.961 -2.963 -25.320 1.00 85.31 176 SER A C 1
ATOM 1328 O O . SER A 1 176 ? 14.831 -2.738 -24.880 1.00 85.31 176 SER A O 1
ATOM 1330 N N . THR A 1 177 ? 16.970 -3.323 -24.520 1.00 87.50 177 THR A N 1
ATOM 1331 C CA . THR A 1 177 ? 16.814 -3.561 -23.074 1.00 87.50 177 THR A CA 1
ATOM 1332 C C . THR A 1 177 ? 16.401 -2.300 -22.307 1.00 87.50 177 THR A C 1
ATOM 1334 O O . THR A 1 177 ? 15.418 -2.381 -21.568 1.00 87.50 177 THR A O 1
ATOM 1337 N N . PRO A 1 178 ? 17.046 -1.125 -22.484 1.00 88.56 178 PRO A N 1
ATOM 1338 C CA . PRO A 1 178 ? 16.599 0.116 -21.847 1.00 88.56 178 PRO A CA 1
ATOM 1339 C C . PRO A 1 178 ? 15.159 0.509 -22.200 1.00 88.56 178 PRO A C 1
ATOM 1341 O O . PRO A 1 178 ? 14.408 0.923 -21.318 1.00 88.56 178 PRO A O 1
ATOM 1344 N N . LEU A 1 179 ? 14.744 0.340 -23.463 1.00 89.75 179 LEU A N 1
ATOM 1345 C CA . LEU A 1 179 ? 13.376 0.647 -23.892 1.00 89.75 179 LEU A CA 1
ATOM 1346 C C . LEU A 1 179 ? 12.349 -0.335 -23.310 1.00 89.75 179 LEU A C 1
ATOM 1348 O O . LEU A 1 179 ? 11.285 0.095 -22.865 1.00 89.75 179 LEU A O 1
ATOM 1352 N N . ALA A 1 180 ? 12.665 -1.634 -23.264 1.00 90.88 180 ALA A N 1
ATOM 1353 C CA . ALA A 1 180 ? 11.798 -2.649 -22.656 1.00 90.88 180 ALA A CA 1
ATOM 1354 C C . ALA A 1 180 ? 11.640 -2.392 -21.154 1.00 90.88 180 ALA A C 1
ATOM 1356 O O . ALA A 1 180 ? 10.543 -2.473 -20.597 1.00 90.88 180 ALA A O 1
ATOM 1357 N N . GLN A 1 181 ? 12.750 -2.037 -20.509 1.00 92.38 181 GLN A N 1
ATOM 1358 C CA . GLN A 1 181 ? 12.797 -1.662 -19.109 1.00 92.38 181 GLN A CA 1
ATOM 1359 C C . GLN A 1 181 ? 11.905 -0.442 -18.844 1.00 92.38 181 GLN A C 1
ATOM 1361 O O . GLN A 1 181 ? 11.031 -0.524 -17.983 1.00 92.38 181 GLN A O 1
ATOM 1366 N N . GLU A 1 182 ? 12.055 0.653 -19.596 1.00 93.88 182 GLU A N 1
ATOM 1367 C CA . GLU A 1 182 ? 11.200 1.839 -19.439 1.00 93.88 182 GLU A CA 1
ATOM 1368 C C . GLU A 1 182 ? 9.718 1.524 -19.678 1.00 93.88 182 GLU A C 1
ATOM 1370 O O . GLU A 1 182 ? 8.876 1.950 -18.894 1.00 93.88 182 GLU A O 1
ATOM 1375 N N . ALA A 1 183 ? 9.381 0.716 -20.687 1.00 92.81 183 ALA A N 1
ATOM 1376 C CA . ALA A 1 183 ? 7.998 0.298 -20.931 1.00 92.81 183 ALA A CA 1
ATOM 1377 C C . ALA A 1 183 ? 7.374 -0.438 -19.739 1.00 92.81 183 ALA A C 1
ATOM 1379 O O . ALA A 1 183 ? 6.215 -0.197 -19.390 1.00 92.81 183 ALA A O 1
ATOM 1380 N N . LEU A 1 184 ? 8.136 -1.307 -19.075 1.00 94.06 184 LEU A N 1
ATOM 1381 C CA . LEU A 1 184 ? 7.675 -2.007 -17.879 1.00 94.06 184 LEU A CA 1
ATOM 1382 C C . LEU A 1 184 ? 7.531 -1.070 -16.678 1.00 94.06 184 LEU A C 1
ATOM 1384 O O . LEU A 1 184 ? 6.541 -1.171 -15.954 1.00 94.06 184 LEU A O 1
ATOM 1388 N N . PHE A 1 185 ? 8.467 -0.144 -16.471 1.00 95.44 185 PHE A N 1
ATOM 1389 C CA . PHE A 1 185 ? 8.348 0.849 -15.403 1.00 95.44 185 PHE A CA 1
ATOM 1390 C C . PHE A 1 185 ? 7.165 1.791 -15.623 1.00 95.44 185 PHE A C 1
ATOM 1392 O O . PHE A 1 185 ? 6.375 1.997 -14.704 1.00 95.44 185 PHE A O 1
ATOM 1399 N N . ALA A 1 186 ? 6.960 2.259 -16.853 1.00 94.56 186 ALA A N 1
ATOM 1400 C CA . ALA A 1 186 ? 5.798 3.055 -17.214 1.00 94.56 186 ALA A CA 1
ATOM 1401 C C . ALA A 1 186 ? 4.481 2.326 -16.915 1.00 94.56 186 ALA A C 1
ATOM 1403 O O . ALA A 1 186 ? 3.548 2.933 -16.380 1.00 94.56 186 ALA A O 1
ATOM 1404 N N . ALA A 1 187 ? 4.415 1.019 -17.185 1.00 93.25 187 ALA A N 1
ATOM 1405 C CA . ALA A 1 187 ? 3.262 0.189 -16.847 1.00 93.25 187 ALA A CA 1
ATOM 1406 C C . ALA A 1 187 ? 3.077 0.009 -15.326 1.00 93.25 187 ALA A C 1
ATOM 1408 O O . ALA A 1 187 ? 1.952 0.102 -14.835 1.00 93.25 187 ALA A O 1
ATOM 1409 N N . VAL A 1 188 ? 4.160 -0.217 -14.570 1.00 94.12 188 VAL A N 1
ATOM 1410 C CA . VAL A 1 188 ? 4.140 -0.316 -13.095 1.00 94.12 188 VAL A CA 1
ATOM 1411 C C . VAL A 1 188 ? 3.631 0.980 -12.468 1.00 94.12 188 VAL A C 1
ATOM 1413 O O . VAL A 1 188 ? 2.797 0.945 -11.570 1.00 94.12 188 VAL A O 1
ATOM 1416 N N . GLU A 1 189 ? 4.108 2.122 -12.943 1.00 94.56 189 GLU A N 1
ATOM 1417 C CA . GLU A 1 189 ? 3.750 3.431 -12.398 1.00 94.56 189 GLU A CA 1
ATOM 1418 C C . GLU A 1 189 ? 2.330 3.872 -12.777 1.00 94.56 189 GLU A C 1
ATOM 1420 O O . GLU A 1 189 ? 1.721 4.662 -12.056 1.00 94.56 189 GLU A O 1
ATOM 1425 N N . SER A 1 190 ? 1.795 3.351 -13.886 1.00 91.00 190 SER A N 1
ATOM 1426 C CA . SER A 1 190 ? 0.430 3.641 -14.344 1.00 91.00 190 SER A CA 1
ATOM 1427 C C . SER A 1 190 ? -0.629 2.741 -13.689 1.00 91.00 190 SER A C 1
ATOM 1429 O O . SER A 1 190 ? -1.777 3.161 -13.546 1.00 91.00 190 SER A O 1
ATOM 1431 N N . ASP A 1 191 ? -0.283 1.513 -13.279 1.00 91.38 191 ASP A N 1
ATOM 1432 C CA . ASP A 1 191 ? -1.209 0.639 -12.544 1.00 91.38 191 ASP A CA 1
ATOM 1433 C C . ASP A 1 191 ? -1.340 1.085 -11.082 1.00 91.38 191 ASP A C 1
ATOM 1435 O O . ASP A 1 191 ? -0.357 1.231 -10.358 1.00 91.38 191 ASP A O 1
ATOM 1439 N N . SER A 1 192 ? -2.577 1.267 -10.619 1.00 86.06 192 SER A N 1
ATOM 1440 C CA . SER A 1 192 ? -2.857 1.823 -9.292 1.00 86.06 192 SER A CA 1
ATOM 1441 C C . SER A 1 192 ? -2.352 0.955 -8.135 1.00 86.06 192 SER A C 1
ATOM 1443 O O . SER A 1 192 ? -1.883 1.502 -7.136 1.00 86.06 192 SER A O 1
ATOM 1445 N N . ALA A 1 193 ? -2.409 -0.377 -8.252 1.00 85.44 193 ALA A N 1
ATOM 1446 C CA . ALA A 1 193 ? -1.949 -1.289 -7.206 1.00 85.44 193 ALA A CA 1
ATOM 1447 C C . ALA A 1 193 ? -0.417 -1.333 -7.150 1.00 85.44 193 ALA A C 1
ATOM 1449 O O . ALA A 1 193 ? 0.169 -1.256 -6.069 1.00 85.44 193 ALA A O 1
ATOM 1450 N N . CYS A 1 194 ? 0.234 -1.393 -8.312 1.00 90.19 194 CYS A N 1
ATOM 1451 C CA . CYS A 1 194 ? 1.682 -1.280 -8.434 1.00 90.19 194 CYS A CA 1
ATOM 1452 C C . CYS A 1 194 ? 2.192 0.064 -7.893 1.00 90.19 194 CYS A C 1
ATOM 1454 O O . CYS A 1 194 ? 3.037 0.076 -7.000 1.00 90.19 194 CYS A O 1
ATOM 1456 N N . ALA A 1 195 ? 1.630 1.187 -8.349 1.00 89.31 195 ALA A N 1
ATOM 1457 C CA . ALA A 1 195 ? 2.007 2.529 -7.910 1.00 89.31 195 ALA A CA 1
ATOM 1458 C C . ALA A 1 195 ? 1.802 2.732 -6.399 1.00 89.31 195 ALA A C 1
ATOM 1460 O O . ALA A 1 195 ? 2.650 3.325 -5.729 1.00 89.31 195 ALA A O 1
ATOM 1461 N N . ALA A 1 196 ? 0.712 2.199 -5.834 1.00 84.56 196 ALA A N 1
ATOM 1462 C CA . ALA A 1 196 ? 0.496 2.178 -4.389 1.00 84.56 196 ALA A CA 1
ATOM 1463 C C . ALA A 1 196 ? 1.566 1.346 -3.665 1.00 84.56 196 ALA A C 1
ATOM 1465 O O . ALA A 1 196 ? 2.030 1.733 -2.592 1.00 84.56 196 ALA A O 1
ATOM 1466 N N . ALA A 1 197 ? 1.998 0.231 -4.257 1.00 86.06 197 ALA A N 1
ATOM 1467 C CA . ALA A 1 197 ? 3.036 -0.616 -3.691 1.00 86.06 197 ALA A CA 1
ATOM 1468 C C . ALA A 1 197 ? 4.425 0.040 -3.672 1.00 86.06 197 ALA A C 1
ATOM 1470 O O . ALA A 1 197 ? 5.193 -0.211 -2.741 1.00 86.06 197 ALA A O 1
ATOM 1471 N N . LEU A 1 198 ? 4.715 0.949 -4.610 1.00 87.00 198 LEU A N 1
ATOM 1472 C CA . LEU A 1 198 ? 5.973 1.705 -4.635 1.00 87.00 198 LEU A CA 1
ATOM 1473 C C . LEU A 1 198 ? 6.190 2.546 -3.369 1.00 87.00 198 LEU A C 1
ATOM 1475 O O . LEU A 1 198 ? 7.334 2.821 -3.014 1.00 87.00 198 LEU A O 1
ATOM 1479 N N . SER A 1 199 ? 5.124 2.919 -2.643 1.00 79.00 199 SER A N 1
ATOM 1480 C CA . SER A 1 199 ? 5.253 3.695 -1.402 1.00 79.00 199 SER A CA 1
ATOM 1481 C C . SER A 1 199 ? 6.031 2.963 -0.307 1.00 79.00 199 SER A C 1
ATOM 1483 O O . SER A 1 199 ? 6.542 3.602 0.609 1.00 79.00 199 SER A O 1
ATOM 1485 N N . ASN A 1 200 ? 6.076 1.629 -0.363 1.00 77.88 200 ASN A N 1
ATOM 1486 C CA . ASN A 1 200 ? 6.886 0.817 0.529 1.00 77.88 200 ASN A CA 1
ATOM 1487 C C . ASN A 1 200 ? 8.255 0.599 -0.107 1.00 77.88 200 ASN A C 1
ATOM 1489 O O . ASN A 1 200 ? 8.369 -0.009 -1.166 1.00 77.88 200 ASN A O 1
ATOM 1493 N N . SER A 1 201 ? 9.307 1.052 0.563 1.00 75.12 201 SER A N 1
ATOM 1494 C CA . SER A 1 201 ? 10.651 1.016 -0.004 1.00 75.12 201 SER A CA 1
ATOM 1495 C C . SER A 1 201 ? 11.166 -0.394 -0.323 1.00 75.12 201 SER A C 1
ATOM 1497 O O . SER A 1 201 ? 11.904 -0.548 -1.293 1.00 75.12 201 SER A O 1
ATOM 1499 N N . ARG A 1 202 ? 10.766 -1.430 0.439 1.00 74.44 202 ARG A N 1
ATOM 1500 C CA . ARG A 1 202 ? 11.137 -2.828 0.136 1.00 74.44 202 ARG A CA 1
ATOM 1501 C C . ARG A 1 202 ? 10.504 -3.254 -1.187 1.00 74.44 202 ARG A C 1
ATOM 1503 O O . ARG A 1 202 ? 11.181 -3.796 -2.052 1.00 74.44 202 ARG A O 1
ATOM 1510 N N . MET A 1 203 ? 9.212 -2.968 -1.349 1.00 82.19 203 MET A N 1
ATOM 1511 C CA . MET A 1 203 ? 8.494 -3.234 -2.594 1.00 82.19 203 MET A CA 1
ATOM 1512 C C . MET A 1 203 ? 9.098 -2.431 -3.745 1.00 82.19 203 MET A C 1
ATOM 1514 O O . MET A 1 203 ? 9.386 -3.017 -4.777 1.00 82.19 203 MET A O 1
ATOM 1518 N N . GLY A 1 204 ? 9.365 -1.134 -3.561 1.00 84.75 204 GLY A N 1
ATOM 1519 C CA . GLY A 1 204 ? 10.000 -0.281 -4.569 1.00 84.75 204 GLY A CA 1
ATOM 1520 C C . GLY A 1 204 ? 11.327 -0.845 -5.090 1.00 84.75 204 GLY A C 1
ATOM 1521 O O . GLY A 1 204 ? 11.515 -0.936 -6.300 1.00 84.75 204 GLY A O 1
ATOM 1522 N N . ALA A 1 205 ? 12.205 -1.310 -4.196 1.00 82.31 205 ALA A N 1
ATOM 1523 C CA . ALA A 1 205 ? 13.462 -1.951 -4.587 1.00 82.31 205 ALA A CA 1
ATOM 1524 C C . ALA A 1 205 ? 13.246 -3.268 -5.353 1.00 82.31 205 ALA A C 1
ATOM 1526 O O . ALA A 1 205 ? 13.890 -3.515 -6.374 1.00 82.31 205 ALA A O 1
ATOM 1527 N N . LEU A 1 206 ? 12.302 -4.099 -4.898 1.00 85.12 206 LEU A N 1
ATOM 1528 C CA . LEU A 1 206 ? 11.941 -5.338 -5.588 1.00 85.12 206 LEU A CA 1
ATOM 1529 C C . LEU A 1 206 ? 11.317 -5.076 -6.963 1.00 85.12 206 LEU A C 1
ATOM 1531 O O . LEU A 1 206 ? 11.605 -5.816 -7.896 1.00 85.12 206 LEU A O 1
ATOM 1535 N N . PHE A 1 207 ? 10.505 -4.028 -7.114 1.00 90.44 207 PHE A N 1
ATOM 1536 C CA . PHE A 1 207 ? 9.966 -3.612 -8.410 1.00 90.44 207 PHE A CA 1
ATOM 1537 C C . PHE A 1 207 ? 11.087 -3.287 -9.385 1.00 90.44 207 PHE A C 1
ATOM 1539 O O . PHE A 1 207 ? 11.064 -3.784 -10.506 1.00 90.44 207 PHE A O 1
ATOM 1546 N N . VAL A 1 208 ? 12.085 -2.513 -8.953 1.00 88.62 208 VAL A N 1
ATOM 1547 C CA . VAL A 1 208 ? 13.236 -2.184 -9.799 1.00 88.62 208 VAL A CA 1
ATOM 1548 C C . VAL A 1 208 ? 13.967 -3.447 -10.255 1.00 88.62 208 VAL A C 1
ATOM 1550 O O . VAL A 1 208 ? 14.151 -3.641 -11.456 1.00 88.62 208 VAL A O 1
ATOM 1553 N N . SER A 1 209 ? 14.292 -4.338 -9.316 1.00 87.00 209 SER A N 1
ATOM 1554 C CA . SER A 1 209 ? 14.976 -5.605 -9.599 1.00 87.00 209 SER A CA 1
ATOM 1555 C C . SER A 1 209 ? 14.181 -6.512 -10.553 1.00 87.00 209 SER A C 1
ATOM 1557 O O . SER A 1 209 ? 14.699 -6.963 -11.576 1.00 87.00 209 SER A O 1
ATOM 1559 N N . VAL A 1 210 ? 12.892 -6.736 -10.269 1.00 89.38 210 VAL A N 1
ATOM 1560 C CA . VAL A 1 210 ? 12.023 -7.596 -11.086 1.00 89.38 210 VAL A CA 1
ATOM 1561 C C . VAL A 1 210 ? 11.806 -7.000 -12.473 1.00 89.38 210 VAL A C 1
ATOM 1563 O O . VAL A 1 210 ? 11.797 -7.744 -13.448 1.00 89.38 210 VAL A O 1
ATOM 1566 N N . VAL A 1 211 ? 11.651 -5.679 -12.598 1.00 92.75 211 VAL A N 1
ATOM 1567 C CA . VAL A 1 211 ? 11.505 -5.042 -13.911 1.00 92.75 211 VAL A CA 1
ATOM 1568 C C . VAL A 1 211 ? 12.772 -5.211 -14.748 1.00 92.75 211 VAL A C 1
ATOM 1570 O O . VAL A 1 211 ? 12.655 -5.555 -15.920 1.00 92.75 211 VAL A O 1
ATOM 1573 N N . GLN A 1 212 ? 13.967 -5.040 -14.173 1.00 91.25 212 GLN A N 1
ATOM 1574 C CA . GLN A 1 212 ? 15.222 -5.296 -14.894 1.00 91.25 212 GLN A CA 1
ATOM 1575 C C . GLN A 1 212 ? 15.315 -6.749 -15.380 1.00 91.25 212 GLN A C 1
ATOM 1577 O O . GLN A 1 212 ? 15.669 -6.994 -16.532 1.00 91.25 212 GLN A O 1
ATOM 1582 N N . GLU A 1 213 ? 14.950 -7.713 -14.530 1.00 88.94 213 GLU A N 1
ATOM 1583 C CA . GLU A 1 213 ? 14.918 -9.128 -14.906 1.00 88.94 213 GLU A CA 1
ATOM 1584 C C . GLU A 1 213 ? 13.911 -9.412 -16.028 1.00 88.94 213 GLU A C 1
ATOM 1586 O O . GLU A 1 213 ? 14.250 -10.088 -16.999 1.00 88.94 213 GLU A O 1
ATOM 1591 N N . VAL A 1 214 ? 12.681 -8.907 -15.912 1.00 90.12 214 VAL A N 1
ATOM 1592 C CA . VAL A 1 214 ? 11.629 -9.124 -16.915 1.00 90.12 214 VAL A CA 1
ATOM 1593 C C . VAL A 1 214 ? 11.992 -8.439 -18.233 1.00 90.12 214 VAL A C 1
ATOM 1595 O O . VAL A 1 214 ? 11.769 -9.024 -19.291 1.00 90.12 214 VAL A O 1
ATOM 1598 N N . ALA A 1 215 ? 12.588 -7.246 -18.194 1.00 90.31 215 ALA A N 1
ATOM 1599 C CA . ALA A 1 215 ? 13.066 -6.547 -19.385 1.00 90.31 215 ALA A CA 1
ATOM 1600 C C . ALA A 1 215 ? 14.128 -7.371 -20.116 1.00 90.31 215 ALA A C 1
ATOM 1602 O O . ALA A 1 215 ? 13.997 -7.612 -21.314 1.00 90.31 215 ALA A O 1
ATOM 1603 N N . LYS A 1 216 ? 15.125 -7.873 -19.376 1.00 88.38 216 LYS A N 1
ATOM 1604 C CA . LYS A 1 216 ? 16.163 -8.747 -19.924 1.00 88.38 216 LYS A CA 1
ATOM 1605 C C . LYS A 1 216 ? 15.558 -10.013 -20.538 1.00 88.38 216 LYS A C 1
ATOM 1607 O O . LYS A 1 216 ? 15.834 -10.312 -21.689 1.00 88.38 216 LYS A O 1
ATOM 1612 N N . GLN A 1 217 ? 14.664 -10.700 -19.819 1.00 88.12 217 GLN A N 1
ATOM 1613 C CA . GLN A 1 217 ? 13.961 -11.880 -20.342 1.00 88.12 217 GLN A CA 1
ATOM 1614 C C . GLN A 1 217 ? 13.165 -11.562 -21.615 1.00 88.12 217 GLN A C 1
ATOM 1616 O O . GLN A 1 217 ? 13.149 -12.375 -22.529 1.00 88.12 217 GLN A O 1
ATOM 1621 N N . THR A 1 218 ? 12.516 -10.399 -21.688 1.00 87.62 218 THR A N 1
ATOM 1622 C CA . THR A 1 218 ? 11.735 -9.989 -22.867 1.00 87.62 218 THR A CA 1
ATOM 1623 C C . THR A 1 218 ? 12.633 -9.873 -24.097 1.00 87.62 218 THR A C 1
ATOM 1625 O O . THR A 1 218 ? 12.290 -10.404 -25.148 1.00 87.62 218 THR A O 1
ATOM 1628 N N . VAL A 1 219 ? 13.802 -9.244 -23.951 1.00 87.25 219 VAL A N 1
ATOM 1629 C CA . VAL A 1 219 ? 14.774 -9.094 -25.043 1.00 87.25 219 VAL A CA 1
ATOM 1630 C C . VAL A 1 219 ? 15.434 -10.427 -25.402 1.00 87.25 219 VAL A C 1
ATOM 1632 O O . VAL A 1 219 ? 15.495 -10.761 -26.580 1.00 87.25 219 VAL A O 1
ATOM 1635 N N . ASP A 1 220 ? 15.857 -11.215 -24.407 1.00 85.38 220 ASP A N 1
ATOM 1636 C CA . ASP A 1 220 ? 16.533 -12.506 -24.615 1.00 85.38 220 ASP A CA 1
ATOM 1637 C C . ASP A 1 220 ? 15.639 -13.531 -25.346 1.00 85.38 220 ASP A C 1
ATOM 1639 O O . ASP A 1 220 ? 16.147 -14.399 -26.048 1.00 85.38 220 ASP A O 1
ATOM 1643 N N . HIS A 1 221 ? 14.311 -13.441 -25.196 1.00 84.00 221 HIS A N 1
ATOM 1644 C CA . HIS A 1 221 ? 13.342 -14.309 -25.887 1.00 84.00 221 HIS A CA 1
ATOM 1645 C C . HIS A 1 221 ? 12.795 -13.689 -27.184 1.00 84.00 221 HIS A C 1
ATOM 1647 O O . HIS A 1 221 ? 11.767 -14.145 -27.685 1.00 84.00 221 HIS A O 1
ATOM 1653 N N . GLU A 1 222 ? 13.429 -12.626 -27.692 1.00 72.94 222 GLU A N 1
ATOM 1654 C CA . GLU A 1 222 ? 13.030 -11.902 -28.910 1.00 72.94 222 GLU A CA 1
ATOM 1655 C C . GLU A 1 222 ? 11.571 -11.412 -28.896 1.00 72.94 222 GLU A C 1
ATOM 1657 O O . GLU A 1 222 ? 10.943 -11.189 -29.935 1.00 72.94 222 GLU A O 1
ATOM 1662 N N . LEU A 1 223 ? 11.005 -11.214 -27.703 1.00 74.25 223 LEU A N 1
ATOM 1663 C CA . LEU A 1 223 ? 9.674 -10.651 -27.571 1.00 74.25 223 LEU A CA 1
ATOM 1664 C C . LEU A 1 223 ? 9.731 -9.160 -27.910 1.00 74.25 223 LEU A C 1
ATOM 1666 O O . LEU A 1 223 ? 10.693 -8.452 -27.604 1.00 74.25 223 LEU A O 1
ATOM 1670 N N . SER A 1 224 ? 8.668 -8.664 -28.544 1.00 72.00 224 SER A N 1
ATOM 1671 C CA . SER A 1 224 ? 8.553 -7.245 -28.874 1.00 72.00 224 SER A CA 1
ATOM 1672 C C . SER A 1 224 ? 8.743 -6.379 -27.624 1.00 72.00 224 SER A C 1
ATOM 1674 O O . SER A 1 224 ? 8.050 -6.550 -26.621 1.00 72.00 224 SER A O 1
ATOM 1676 N N . VAL A 1 225 ? 9.638 -5.392 -27.725 1.00 69.25 225 VAL A N 1
ATOM 1677 C CA . VAL A 1 225 ? 9.874 -4.350 -26.708 1.00 69.25 225 VAL A CA 1
ATOM 1678 C C . VAL A 1 225 ? 8.577 -3.594 -26.376 1.00 69.25 225 VAL A C 1
ATOM 1680 O O . VAL A 1 225 ? 8.398 -3.095 -25.266 1.00 69.25 225 VAL A O 1
ATOM 1683 N N . ALA A 1 226 ? 7.635 -3.537 -27.325 1.00 67.38 226 ALA A N 1
ATOM 1684 C CA . ALA A 1 226 ? 6.293 -3.037 -27.072 1.00 67.38 226 ALA A CA 1
ATOM 1685 C C . ALA A 1 226 ? 5.489 -4.079 -26.276 1.00 67.38 226 ALA A C 1
ATOM 1687 O O . ALA A 1 226 ? 4.912 -5.007 -26.838 1.00 67.38 226 ALA A O 1
ATOM 1688 N N . THR A 1 227 ? 5.406 -3.883 -24.962 1.00 63.12 227 THR A N 1
ATOM 1689 C CA . THR A 1 227 ? 4.688 -4.735 -23.997 1.00 63.12 227 THR A CA 1
ATOM 1690 C C . THR A 1 227 ? 3.157 -4.609 -24.070 1.00 63.12 227 THR A C 1
ATOM 1692 O O . THR A 1 227 ? 2.463 -4.786 -23.065 1.00 63.12 227 THR A O 1
ATOM 1695 N N . SER A 1 228 ? 2.584 -4.278 -25.236 1.00 57.34 228 SER A N 1
ATOM 1696 C CA . SER A 1 228 ? 1.138 -4.066 -25.360 1.00 57.34 228 SER A CA 1
ATOM 1697 C C . SER A 1 228 ? 0.378 -5.332 -24.959 1.00 57.34 228 SER A C 1
ATOM 1699 O O . SER A 1 228 ? 0.558 -6.382 -25.572 1.00 57.34 228 SER A O 1
ATOM 1701 N N . GLY A 1 229 ? -0.472 -5.232 -23.935 1.00 66.62 229 GLY A N 1
ATOM 1702 C CA . GLY A 1 229 ? -1.258 -6.360 -23.423 1.00 66.62 229 GLY A CA 1
ATOM 1703 C C . GLY A 1 229 ? -0.589 -7.172 -22.308 1.00 66.62 229 GLY A C 1
ATOM 1704 O O . GLY A 1 229 ? -1.216 -8.089 -21.776 1.00 66.62 229 GLY A O 1
ATOM 1705 N N . THR A 1 230 ? 0.634 -6.833 -21.885 1.00 79.12 230 THR A N 1
ATOM 1706 C CA . THR A 1 230 ? 1.251 -7.468 -20.715 1.00 79.12 230 THR A CA 1
ATOM 1707 C C . THR A 1 230 ? 0.454 -7.125 -19.461 1.00 79.12 230 THR A C 1
ATOM 1709 O O . THR A 1 230 ? 0.408 -5.977 -19.019 1.00 79.12 230 THR A O 1
ATOM 1712 N N . ASN A 1 231 ? -0.151 -8.136 -18.835 1.00 86.94 231 ASN A N 1
ATOM 1713 C CA . ASN A 1 231 ? -0.786 -7.969 -17.534 1.00 86.94 231 ASN A CA 1
ATOM 1714 C C . ASN A 1 231 ? 0.307 -7.693 -16.487 1.00 86.94 231 ASN A C 1
ATOM 1716 O O . ASN A 1 231 ? 0.969 -8.620 -16.008 1.00 86.94 231 ASN A O 1
ATOM 1720 N N . ILE A 1 232 ? 0.522 -6.414 -16.158 1.00 89.31 232 ILE A N 1
ATOM 1721 C CA . ILE A 1 232 ? 1.615 -5.981 -15.277 1.00 89.31 232 ILE A CA 1
ATOM 1722 C C . ILE A 1 232 ? 1.469 -6.541 -13.863 1.00 89.31 232 ILE A C 1
ATOM 1724 O O . ILE A 1 232 ? 2.465 -6.866 -13.212 1.00 89.31 232 ILE A O 1
ATOM 1728 N N . ARG A 1 233 ? 0.225 -6.757 -13.414 1.00 86.56 233 ARG A N 1
ATOM 1729 C CA . ARG A 1 233 ? -0.044 -7.371 -12.114 1.00 86.56 233 ARG A CA 1
ATOM 1730 C C . ARG A 1 233 ? 0.458 -8.810 -12.080 1.00 86.56 233 ARG A C 1
ATOM 1732 O O . ARG A 1 233 ? 1.144 -9.199 -11.143 1.00 86.56 233 ARG A O 1
ATOM 1739 N N . ARG A 1 234 ? 0.183 -9.591 -13.125 1.00 86.88 234 ARG A N 1
ATOM 1740 C CA . ARG A 1 234 ? 0.667 -10.976 -13.243 1.00 86.88 234 ARG A CA 1
ATOM 1741 C C . ARG A 1 234 ? 2.176 -11.052 -13.481 1.00 86.88 234 ARG A C 1
ATOM 1743 O O . ARG A 1 234 ? 2.858 -11.901 -12.914 1.00 86.88 234 ARG A O 1
ATOM 1750 N N . THR A 1 235 ? 2.694 -10.173 -14.330 1.00 88.06 235 THR A N 1
ATOM 1751 C CA . THR A 1 235 ? 4.073 -10.265 -14.828 1.00 88.06 235 THR A CA 1
ATOM 1752 C C . THR A 1 235 ? 5.081 -9.719 -13.824 1.00 88.06 235 THR A C 1
ATOM 1754 O O . THR A 1 235 ? 6.120 -10.339 -13.614 1.00 88.06 235 THR A O 1
ATOM 1757 N N . VAL A 1 236 ? 4.763 -8.597 -13.173 1.00 91.50 236 VAL A N 1
ATOM 1758 C CA . VAL A 1 236 ? 5.671 -7.903 -12.252 1.00 91.50 236 VAL A CA 1
ATOM 1759 C C . VAL A 1 236 ? 5.162 -7.981 -10.816 1.00 91.50 236 VAL A C 1
ATOM 1761 O O . VAL A 1 236 ? 5.848 -8.568 -9.982 1.00 91.50 236 VAL A O 1
ATOM 1764 N N . LEU A 1 237 ? 3.959 -7.473 -10.509 1.00 89.38 237 LEU A N 1
ATOM 1765 C CA . LEU A 1 237 ? 3.489 -7.376 -9.115 1.00 89.38 237 LEU A CA 1
ATOM 1766 C C . LEU A 1 237 ? 3.450 -8.739 -8.413 1.00 89.38 237 LEU A C 1
ATOM 1768 O O . LEU A 1 237 ? 3.972 -8.859 -7.314 1.00 89.38 237 LEU A O 1
ATOM 1772 N N . GLN A 1 238 ? 2.902 -9.787 -9.031 1.00 88.19 238 GLN A N 1
ATOM 1773 C CA . GLN A 1 238 ? 2.859 -11.125 -8.428 1.00 88.19 238 GLN A CA 1
ATOM 1774 C C . GLN A 1 238 ? 4.260 -11.697 -8.168 1.00 88.19 238 GLN A C 1
ATOM 1776 O O . GLN A 1 238 ? 4.470 -12.361 -7.152 1.00 88.19 238 GLN A O 1
ATOM 1781 N N . ARG A 1 239 ? 5.235 -11.426 -9.049 1.00 89.94 239 ARG A N 1
ATOM 1782 C CA . ARG A 1 239 ? 6.635 -11.826 -8.833 1.00 89.94 239 ARG A CA 1
ATOM 1783 C C . ARG A 1 239 ? 7.243 -11.047 -7.666 1.00 89.94 239 ARG A C 1
ATOM 1785 O O . ARG A 1 239 ? 7.813 -11.666 -6.772 1.00 89.94 239 ARG A O 1
ATOM 1792 N N . VAL A 1 240 ? 7.043 -9.728 -7.626 1.00 88.88 240 VAL A N 1
ATOM 1793 C CA . VAL A 1 240 ? 7.469 -8.860 -6.516 1.00 88.88 240 VAL A CA 1
ATOM 1794 C C . VAL A 1 240 ? 6.867 -9.333 -5.194 1.00 88.88 240 VAL A C 1
ATOM 1796 O O . VAL A 1 240 ? 7.598 -9.526 -4.230 1.00 88.88 240 VAL A O 1
ATOM 1799 N N . VAL A 1 241 ? 5.557 -9.596 -5.150 1.00 86.56 241 VAL A N 1
ATOM 1800 C CA . VAL A 1 241 ? 4.853 -10.102 -3.963 1.00 86.56 241 VAL A CA 1
ATOM 1801 C C . VAL A 1 241 ? 5.418 -11.452 -3.530 1.00 86.56 241 VAL A C 1
ATOM 1803 O O . VAL A 1 241 ? 5.624 -11.664 -2.339 1.00 86.56 241 VAL A O 1
ATOM 1806 N N . ARG A 1 242 ? 5.717 -12.366 -4.462 1.00 86.50 242 ARG A N 1
ATOM 1807 C CA . ARG A 1 242 ? 6.327 -13.664 -4.132 1.00 86.50 242 ARG A CA 1
ATOM 1808 C C . ARG A 1 242 ? 7.687 -13.496 -3.453 1.00 86.50 242 ARG A C 1
ATOM 1810 O O . ARG A 1 242 ? 7.903 -14.095 -2.404 1.00 86.50 242 ARG A O 1
ATOM 1817 N N . VAL A 1 243 ? 8.568 -12.668 -4.016 1.00 83.38 243 VAL A N 1
ATOM 1818 C CA . VAL A 1 243 ? 9.893 -12.397 -3.428 1.00 83.38 243 VAL A CA 1
ATOM 1819 C C . VAL A 1 243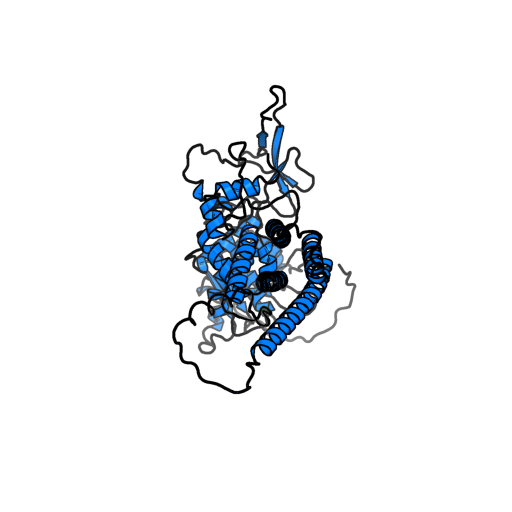 ? 9.752 -11.657 -2.099 1.00 83.38 243 VAL A C 1
ATOM 1821 O O . VAL A 1 243 ? 10.419 -11.983 -1.123 1.00 83.38 243 VAL A O 1
ATOM 1824 N N . PHE A 1 244 ? 8.832 -10.699 -2.010 1.00 83.12 244 PHE A N 1
ATOM 1825 C CA . PHE A 1 244 ? 8.543 -10.017 -0.757 1.00 83.12 244 PHE A CA 1
ATOM 1826 C C . PHE A 1 244 ? 8.109 -11.015 0.320 1.00 83.12 244 PHE A C 1
ATOM 1828 O O . PHE A 1 244 ? 8.596 -10.953 1.445 1.00 83.12 244 PHE A O 1
ATOM 1835 N N . ARG A 1 245 ? 7.234 -11.970 -0.007 1.00 83.50 245 ARG A N 1
ATOM 1836 C CA . ARG A 1 245 ? 6.755 -12.956 0.964 1.00 83.50 245 ARG A CA 1
ATOM 1837 C C . ARG A 1 245 ? 7.878 -13.804 1.545 1.00 83.50 245 ARG A C 1
ATOM 1839 O O . ARG A 1 245 ? 7.925 -13.946 2.766 1.00 83.50 245 ARG A O 1
ATOM 1846 N N . SER A 1 246 ? 8.771 -14.323 0.704 1.00 80.69 246 SER A N 1
ATOM 1847 C CA . SER A 1 246 ? 9.896 -15.141 1.172 1.00 80.69 246 SER A CA 1
ATOM 1848 C C . SER A 1 246 ? 10.849 -14.334 2.058 1.00 80.69 246 SER A C 1
ATOM 1850 O O . SER A 1 246 ? 11.281 -14.817 3.101 1.00 80.69 246 SER A O 1
ATOM 1852 N N . LEU A 1 247 ? 11.089 -13.060 1.729 1.00 73.69 247 LEU A N 1
ATOM 1853 C CA . LEU A 1 247 ? 11.935 -12.169 2.534 1.00 73.69 247 LEU A CA 1
ATOM 1854 C C . LEU A 1 247 ? 11.314 -11.740 3.875 1.00 73.69 247 LEU A C 1
ATOM 1856 O O . LEU A 1 247 ? 12.038 -11.308 4.766 1.00 73.69 247 LEU A O 1
ATOM 1860 N N . ASN A 1 248 ? 9.990 -11.830 4.031 1.00 73.06 248 ASN A N 1
ATOM 1861 C CA . ASN A 1 248 ? 9.257 -11.335 5.207 1.00 73.06 248 ASN A CA 1
ATOM 1862 C C . ASN A 1 248 ? 8.654 -12.461 6.065 1.00 73.06 248 ASN A C 1
ATOM 1864 O O . ASN A 1 248 ? 7.729 -12.233 6.852 1.00 73.06 248 ASN A O 1
ATOM 1868 N N . ALA A 1 249 ? 9.121 -13.698 5.872 1.00 78.31 249 ALA A N 1
ATOM 1869 C CA . ALA A 1 249 ? 8.552 -14.896 6.489 1.00 78.31 249 ALA A CA 1
ATOM 1870 C C . ALA A 1 249 ? 7.031 -15.055 6.246 1.00 78.31 249 ALA A C 1
ATOM 1872 O O . ALA A 1 249 ? 6.343 -15.721 7.014 1.00 78.31 249 ALA A O 1
ATOM 1873 N N . LEU A 1 250 ? 6.487 -14.447 5.184 1.00 79.00 250 LEU A N 1
ATOM 1874 C CA . LEU A 1 250 ? 5.081 -14.582 4.770 1.00 79.00 250 LEU A CA 1
ATOM 1875 C C . LEU A 1 250 ? 4.880 -15.748 3.783 1.00 79.00 250 LEU A C 1
ATOM 1877 O O . LEU A 1 250 ? 3.830 -15.894 3.141 1.00 79.00 250 LEU A O 1
ATOM 1881 N N . GLU A 1 251 ? 5.913 -16.562 3.603 1.00 82.12 251 GLU A N 1
ATOM 1882 C CA . GLU A 1 251 ? 5.840 -17.817 2.874 1.00 82.12 251 GLU A CA 1
ATOM 1883 C C . GLU A 1 251 ? 5.024 -18.837 3.680 1.00 82.12 251 GLU A C 1
ATOM 1885 O O . GLU A 1 251 ? 5.140 -18.913 4.899 1.00 82.12 251 GLU A O 1
ATOM 1890 N N . GLY A 1 252 ? 4.112 -19.551 3.016 1.00 83.19 252 GLY A N 1
ATOM 1891 C CA . GLY A 1 252 ? 3.209 -20.506 3.675 1.00 83.19 252 GLY A CA 1
ATOM 1892 C C . GLY A 1 252 ? 2.079 -19.902 4.525 1.00 83.19 252 GLY A C 1
ATOM 1893 O O . GLY A 1 252 ? 1.217 -20.649 4.975 1.00 83.19 252 GLY A O 1
ATOM 1894 N N . VAL A 1 253 ? 2.029 -18.576 4.713 1.00 84.69 253 VAL A N 1
ATOM 1895 C CA . VAL A 1 253 ? 0.935 -17.905 5.442 1.00 84.69 253 VAL A CA 1
ATOM 1896 C C . VAL A 1 253 ? -0.410 -18.215 4.784 1.00 84.69 253 VAL A C 1
ATOM 1898 O O . VAL A 1 253 ? -0.600 -17.945 3.593 1.00 84.69 253 VAL A O 1
ATOM 1901 N N . SER A 1 254 ? -1.334 -18.774 5.570 1.00 86.19 254 SER A N 1
ATOM 1902 C CA . SER A 1 254 ? -2.697 -19.063 5.125 1.00 86.19 254 SER A CA 1
ATOM 1903 C C . SER A 1 254 ? -3.514 -17.773 4.980 1.00 86.19 254 SER A C 1
ATOM 1905 O O . SER A 1 254 ? -3.196 -16.765 5.621 1.00 86.19 254 SER A O 1
ATOM 1907 N N . PRO A 1 255 ? -4.607 -17.772 4.200 1.00 82.62 255 PRO A N 1
ATOM 1908 C CA . PRO A 1 255 ? -5.480 -16.605 4.107 1.00 82.62 255 PRO A CA 1
ATOM 1909 C C . PRO A 1 255 ? -6.042 -16.149 5.464 1.00 82.62 255 PRO A C 1
ATOM 1911 O O . PRO A 1 255 ? -6.174 -14.951 5.707 1.00 82.62 255 PRO A O 1
ATOM 1914 N N . GLN A 1 256 ? -6.316 -17.084 6.380 1.00 84.31 256 GLN A N 1
ATOM 1915 C CA . GLN A 1 256 ? -6.790 -16.780 7.733 1.00 84.31 256 GLN A CA 1
ATOM 1916 C C . GLN A 1 256 ? -5.704 -16.092 8.569 1.00 84.31 256 GLN A C 1
ATOM 1918 O O . GLN A 1 256 ? -5.995 -15.137 9.288 1.00 84.31 256 GLN A O 1
ATOM 1923 N N . GLU A 1 257 ? -4.447 -16.538 8.469 1.00 87.50 257 GLU A N 1
ATOM 1924 C CA . GLU A 1 257 ? -3.335 -15.855 9.135 1.00 87.50 257 GLU A CA 1
ATOM 1925 C C . GLU A 1 257 ? -3.068 -14.481 8.502 1.00 87.50 257 GLU A C 1
ATOM 1927 O O . GLU A 1 257 ? -2.849 -13.523 9.238 1.00 87.50 257 GLU A O 1
ATOM 1932 N N . ALA A 1 258 ? -3.169 -14.337 7.175 1.00 86.38 258 ALA A N 1
ATOM 1933 C CA . ALA A 1 258 ? -3.067 -13.040 6.501 1.00 86.38 258 ALA A CA 1
ATOM 1934 C C . ALA A 1 258 ? -4.164 -12.063 6.964 1.00 86.38 258 ALA A C 1
ATOM 1936 O O . ALA A 1 258 ? -3.867 -10.908 7.270 1.00 86.38 258 ALA A O 1
ATOM 1937 N N . SER A 1 259 ? -5.406 -12.540 7.097 1.00 85.81 259 SER A N 1
ATOM 1938 C CA . SER A 1 259 ? -6.516 -11.766 7.667 1.00 85.81 259 SER A CA 1
ATOM 1939 C C . SER A 1 259 ? -6.219 -11.350 9.108 1.00 85.81 259 SER A C 1
ATOM 1941 O O . SER A 1 259 ? -6.372 -10.182 9.454 1.00 85.81 259 SER A O 1
ATOM 1943 N N . ALA A 1 260 ? -5.732 -12.269 9.948 1.00 88.69 260 ALA A N 1
ATOM 1944 C CA . ALA A 1 260 ? -5.368 -11.955 11.329 1.00 88.69 260 ALA A CA 1
ATOM 1945 C C . ALA A 1 260 ? -4.222 -10.929 11.413 1.00 88.69 260 ALA A C 1
ATOM 1947 O O . ALA A 1 260 ? -4.259 -10.038 12.258 1.00 88.69 260 ALA A O 1
ATOM 1948 N N . LEU A 1 261 ? -3.222 -11.020 10.528 1.00 89.44 261 LEU A N 1
ATOM 1949 C CA . LEU A 1 261 ? -2.140 -10.039 10.419 1.00 89.44 261 LEU A CA 1
ATOM 1950 C C . LEU A 1 261 ? -2.672 -8.656 10.031 1.00 89.44 261 LEU A C 1
ATOM 1952 O O . LEU A 1 261 ? -2.249 -7.665 10.626 1.00 89.44 261 LEU A O 1
ATOM 1956 N N . LEU A 1 262 ? -3.596 -8.580 9.065 1.00 88.25 262 LEU A N 1
ATOM 1957 C CA . LEU A 1 262 ? -4.226 -7.323 8.655 1.00 88.25 262 LEU A CA 1
ATOM 1958 C C . LEU A 1 262 ? -5.021 -6.698 9.806 1.00 88.25 262 LEU A C 1
ATOM 1960 O O . LEU A 1 262 ? -4.819 -5.527 10.113 1.00 88.25 262 LEU A O 1
ATOM 1964 N N . VAL A 1 263 ? -5.876 -7.485 10.464 1.00 90.69 263 VAL A N 1
ATOM 1965 C CA . VAL A 1 263 ? -6.702 -7.032 11.593 1.00 90.69 263 VAL A CA 1
ATOM 1966 C C . VAL A 1 263 ? -5.828 -6.505 12.728 1.00 90.69 263 VAL A C 1
ATOM 1968 O O . VAL A 1 263 ? -6.039 -5.389 13.194 1.00 90.69 263 VAL A O 1
ATOM 1971 N N . GLU A 1 264 ? -4.808 -7.255 13.145 1.00 92.31 264 GLU A N 1
ATOM 1972 C CA . GLU A 1 264 ? -3.915 -6.819 14.226 1.00 92.31 264 GLU A CA 1
ATOM 1973 C C . GLU A 1 264 ? -3.120 -5.567 13.833 1.00 92.31 264 GLU A C 1
ATOM 1975 O O . GLU A 1 264 ? -2.969 -4.653 14.641 1.00 92.31 264 GLU A O 1
ATOM 1980 N N . SER A 1 265 ? -2.681 -5.463 12.576 1.00 90.88 265 SER A N 1
ATOM 1981 C CA . SER A 1 265 ? -2.008 -4.258 12.077 1.00 90.88 265 SER A CA 1
ATOM 1982 C C . SER A 1 265 ? -2.934 -3.039 12.074 1.00 90.88 265 SER A C 1
ATOM 1984 O O . SER A 1 265 ? -2.500 -1.940 12.411 1.00 90.88 265 SER A O 1
ATOM 1986 N N . LEU A 1 266 ? -4.211 -3.225 11.726 1.00 91.06 266 LEU A N 1
ATOM 1987 C CA . LEU A 1 266 ? -5.210 -2.155 11.726 1.00 91.06 266 LEU A CA 1
ATOM 1988 C C . LEU A 1 266 ? -5.517 -1.695 13.148 1.00 91.06 266 LEU A C 1
ATOM 1990 O O . LEU A 1 266 ? -5.611 -0.496 13.375 1.00 91.06 266 LEU A O 1
ATOM 1994 N N . ARG A 1 267 ? -5.592 -2.617 14.115 1.00 93.69 267 ARG A N 1
ATOM 1995 C CA . ARG A 1 267 ? -5.751 -2.266 15.533 1.00 93.69 267 ARG A CA 1
ATOM 1996 C C . ARG A 1 267 ? -4.607 -1.389 16.030 1.00 93.69 267 ARG A C 1
ATOM 1998 O O . ARG A 1 267 ? -4.867 -0.372 16.658 1.00 93.69 267 ARG A O 1
ATOM 2005 N N . TYR A 1 268 ? -3.363 -1.730 15.694 1.00 92.19 268 TYR A N 1
ATOM 2006 C CA . TYR A 1 268 ? -2.216 -0.880 16.021 1.00 92.19 268 TYR A CA 1
ATOM 2007 C C . TYR A 1 268 ? -2.280 0.500 15.359 1.00 92.19 268 TYR A C 1
ATOM 2009 O O . TYR A 1 268 ? -1.860 1.475 15.971 1.00 92.19 268 TYR A O 1
ATOM 2017 N N . ALA A 1 269 ? -2.760 0.579 14.117 1.00 90.56 269 ALA A N 1
ATOM 2018 C CA . ALA A 1 269 ? -2.845 1.838 13.381 1.00 90.56 269 ALA A CA 1
ATOM 2019 C C . ALA A 1 269 ? -4.009 2.736 13.837 1.00 90.56 269 ALA A C 1
ATOM 2021 O O . ALA A 1 269 ? -3.909 3.953 13.733 1.00 90.56 269 ALA A O 1
ATOM 2022 N N . LEU A 1 270 ? -5.110 2.147 14.310 1.00 90.19 270 LEU A N 1
ATOM 2023 C CA . LEU A 1 270 ? -6.326 2.872 14.691 1.00 90.19 270 LEU A CA 1
ATOM 2024 C C . LEU A 1 270 ? -6.395 3.203 16.182 1.00 90.19 270 LEU A C 1
ATOM 2026 O O . LEU A 1 270 ? -7.038 4.181 16.553 1.00 90.19 270 LEU A O 1
ATOM 2030 N N . PHE A 1 271 ? -5.777 2.388 17.038 1.00 90.69 271 PHE A N 1
ATOM 2031 C CA . PHE A 1 271 ? -5.897 2.517 18.485 1.00 90.69 271 PHE A CA 1
ATOM 2032 C C . PHE A 1 271 ? -4.531 2.783 19.120 1.00 90.69 271 PHE A C 1
ATOM 2034 O O . PHE A 1 271 ? -3.706 1.878 19.281 1.00 90.69 271 PHE A O 1
ATOM 2041 N N . ASP A 1 272 ? -4.310 4.029 19.535 1.00 83.00 272 ASP A N 1
ATOM 2042 C CA . ASP A 1 272 ? -3.108 4.395 20.277 1.00 83.00 272 ASP A CA 1
ATOM 2043 C C . ASP A 1 272 ? -3.013 3.609 21.591 1.00 83.00 272 ASP A C 1
ATOM 2045 O O . ASP A 1 272 ? -3.993 3.397 22.308 1.00 83.00 272 ASP A O 1
ATOM 2049 N N . GLY A 1 273 ? -1.806 3.127 21.896 1.00 82.12 273 GLY A N 1
ATOM 2050 C CA . GLY A 1 273 ? -1.553 2.301 23.079 1.00 82.12 273 GLY A CA 1
ATOM 2051 C C . GLY A 1 273 ? -2.075 0.862 22.988 1.00 82.12 273 GLY A C 1
ATOM 2052 O O . GLY A 1 273 ? -1.969 0.130 23.972 1.00 82.12 273 GLY A O 1
ATOM 2053 N N . TYR A 1 274 ? -2.599 0.423 21.837 1.00 89.25 274 TYR A N 1
ATOM 2054 C CA . TYR A 1 274 ? -3.021 -0.964 21.653 1.00 89.25 274 TYR A CA 1
ATOM 2055 C C . TYR A 1 274 ? -1.884 -1.958 21.920 1.00 89.25 274 TYR A C 1
ATOM 2057 O O . TYR A 1 274 ? -0.750 -1.790 21.464 1.00 89.25 274 TYR A O 1
ATOM 2065 N N . VAL A 1 275 ? -2.212 -3.033 22.638 1.00 87.25 275 VAL A N 1
ATOM 2066 C CA . VAL A 1 275 ? -1.322 -4.168 22.886 1.00 87.25 275 VAL A CA 1
ATOM 2067 C C . VAL A 1 275 ? -1.933 -5.389 22.211 1.00 87.25 275 VAL A C 1
ATOM 2069 O O . VAL A 1 275 ? -3.003 -5.853 22.599 1.00 87.25 275 VAL A O 1
ATOM 2072 N N . GLY A 1 276 ? -1.257 -5.883 21.175 1.00 86.62 276 GLY A N 1
ATOM 2073 C CA . GLY A 1 276 ? -1.707 -7.014 20.375 1.00 86.62 276 GLY A CA 1
ATOM 2074 C C . GLY A 1 276 ? -1.837 -8.292 21.189 1.00 86.62 276 GLY A C 1
ATOM 2075 O O . GLY A 1 276 ? -0.942 -8.646 21.958 1.00 86.62 276 GLY A O 1
ATOM 2076 N N . ALA A 1 277 ? -2.944 -9.002 20.982 1.00 85.94 277 ALA A N 1
ATOM 2077 C CA . ALA A 1 277 ? -3.195 -10.288 21.628 1.00 85.94 277 ALA A CA 1
ATOM 2078 C C . ALA A 1 277 ? -2.428 -11.422 20.934 1.00 85.94 277 ALA A C 1
ATOM 2080 O O . ALA A 1 277 ? -1.962 -12.359 21.581 1.00 85.94 277 ALA A O 1
ATOM 2081 N N . ARG A 1 278 ? -2.294 -11.339 19.601 1.00 87.81 278 ARG A N 1
ATOM 2082 C CA . ARG A 1 278 ? -1.702 -12.404 18.774 1.00 87.81 278 ARG A CA 1
ATOM 2083 C C . ARG A 1 278 ? -0.353 -12.022 18.181 1.00 87.81 278 ARG A C 1
ATOM 2085 O O . ARG A 1 278 ? 0.524 -12.879 18.042 1.00 87.81 278 ARG A O 1
ATOM 2092 N N . PHE A 1 279 ? -0.172 -10.756 17.814 1.00 88.50 279 PHE A N 1
ATOM 2093 C CA . PHE A 1 279 ? 1.078 -10.269 17.242 1.00 88.50 279 PHE A CA 1
ATOM 2094 C C . PHE A 1 279 ? 1.525 -9.000 17.957 1.00 88.50 279 PHE A C 1
ATOM 2096 O O . PHE A 1 279 ? 0.751 -8.066 18.107 1.00 88.50 279 PHE A O 1
ATOM 2103 N N . SER A 1 280 ? 2.794 -8.940 18.361 1.00 87.38 280 SER A N 1
ATOM 2104 C CA . SER A 1 280 ? 3.374 -7.702 18.881 1.00 87.38 280 SER A CA 1
ATOM 2105 C C . SER A 1 280 ? 3.691 -6.724 17.746 1.00 87.38 280 SER A C 1
ATOM 2107 O O . SER A 1 280 ? 4.028 -7.143 16.633 1.00 87.38 280 SER A O 1
ATOM 2109 N N . ALA A 1 281 ? 3.680 -5.421 18.044 1.00 83.25 281 ALA A N 1
ATOM 2110 C CA . ALA A 1 281 ? 4.086 -4.373 17.103 1.00 83.25 281 ALA A CA 1
ATOM 2111 C C . ALA A 1 281 ? 5.462 -4.666 16.483 1.00 83.25 281 ALA A C 1
ATOM 2113 O O . ALA A 1 281 ? 5.613 -4.621 15.267 1.00 83.25 281 ALA A O 1
ATOM 2114 N N . ASN A 1 282 ? 6.446 -5.078 17.292 1.00 78.69 282 ASN A N 1
ATOM 2115 C CA . ASN A 1 282 ? 7.787 -5.428 16.807 1.00 78.69 282 ASN A CA 1
ATOM 2116 C C . ASN A 1 282 ? 7.760 -6.574 15.785 1.00 78.69 282 ASN A C 1
ATOM 2118 O O . ASN A 1 282 ? 8.472 -6.528 14.781 1.00 78.69 282 ASN A O 1
ATOM 2122 N N . LYS A 1 283 ? 6.921 -7.594 16.008 1.00 81.31 283 LYS A N 1
ATOM 2123 C CA . LYS A 1 283 ? 6.765 -8.707 15.066 1.00 81.31 283 LYS A CA 1
ATOM 2124 C C . LYS A 1 283 ? 6.119 -8.244 13.759 1.00 81.31 283 LYS A C 1
ATOM 2126 O O . LYS A 1 283 ? 6.565 -8.666 12.695 1.00 81.31 283 LYS A O 1
ATOM 2131 N N . LEU A 1 284 ? 5.115 -7.368 13.821 1.00 82.19 284 LEU A N 1
ATOM 2132 C CA . LEU A 1 284 ? 4.429 -6.835 12.637 1.00 82.19 284 LEU A CA 1
ATOM 2133 C C . LEU A 1 284 ? 5.295 -5.852 11.833 1.00 82.19 284 LEU A C 1
ATOM 2135 O O . LEU A 1 284 ? 5.264 -5.890 10.602 1.00 82.19 284 LEU A O 1
ATOM 2139 N N . VAL A 1 285 ? 6.091 -5.016 12.508 1.00 77.50 285 VAL A N 1
ATOM 2140 C CA . VAL A 1 285 ? 6.988 -4.030 11.885 1.00 77.50 285 VAL A CA 1
ATOM 2141 C C . VAL A 1 285 ? 8.245 -4.698 11.332 1.00 77.50 285 VAL A C 1
ATOM 2143 O O . VAL A 1 285 ? 8.504 -4.661 10.129 1.00 77.50 285 VAL A O 1
ATOM 2146 N N . SER A 1 286 ? 9.039 -5.327 12.199 1.00 68.56 286 SER A N 1
ATOM 2147 C CA . SER A 1 286 ? 10.362 -5.832 11.826 1.00 68.56 286 SER A CA 1
ATOM 2148 C C . SER A 1 286 ? 10.265 -7.197 11.152 1.00 68.56 286 SER A C 1
ATOM 2150 O O . SER A 1 286 ? 10.777 -7.371 10.046 1.00 68.56 286 SER A O 1
ATOM 2152 N N . GLY A 1 287 ? 9.538 -8.132 11.775 1.00 68.19 287 GLY A N 1
ATOM 2153 C CA . GLY A 1 287 ? 9.468 -9.525 11.326 1.00 68.19 287 GLY A CA 1
ATOM 2154 C C . GLY A 1 287 ? 8.624 -9.740 10.069 1.00 68.19 287 GLY A C 1
ATOM 2155 O O . GLY A 1 287 ? 9.035 -10.473 9.178 1.00 68.19 287 GLY A O 1
ATOM 2156 N N . ARG A 1 288 ? 7.445 -9.111 9.989 1.00 74.50 288 ARG A N 1
ATOM 2157 C CA . ARG A 1 288 ? 6.505 -9.294 8.868 1.00 74.50 288 ARG A CA 1
ATOM 2158 C C . ARG A 1 288 ? 6.531 -8.156 7.843 1.00 74.50 288 ARG A C 1
ATOM 2160 O O . ARG A 1 288 ? 6.064 -8.352 6.727 1.00 74.50 288 ARG A O 1
ATOM 2167 N N . GLY A 1 289 ? 7.029 -6.973 8.215 1.00 72.31 289 GLY A N 1
ATOM 2168 C CA . GLY A 1 289 ? 7.052 -5.796 7.338 1.00 72.31 289 GLY A CA 1
ATOM 2169 C C . GLY A 1 289 ? 5.671 -5.227 6.992 1.00 72.31 289 GLY A C 1
ATOM 2170 O O . GLY A 1 289 ? 5.568 -4.473 6.028 1.00 72.31 289 GLY A O 1
ATOM 2171 N N . VAL A 1 290 ? 4.628 -5.596 7.745 1.00 78.12 290 VAL A N 1
ATOM 2172 C CA . VAL A 1 290 ? 3.222 -5.242 7.473 1.00 78.12 290 VAL A CA 1
ATOM 2173 C C . VAL A 1 290 ? 2.847 -3.894 8.093 1.00 78.12 290 VAL A C 1
ATOM 2175 O O . VAL A 1 290 ? 2.089 -3.122 7.502 1.00 78.12 290 VAL A O 1
ATOM 2178 N N . LEU A 1 291 ? 3.404 -3.600 9.268 1.00 80.75 291 LEU A N 1
ATOM 2179 C CA . LEU A 1 291 ? 3.164 -2.370 10.014 1.00 80.75 291 LEU A CA 1
ATOM 2180 C C . LEU A 1 291 ? 4.350 -1.411 9.849 1.00 80.75 291 LEU A C 1
ATOM 2182 O O . LEU A 1 291 ? 5.501 -1.839 9.772 1.00 80.75 291 LEU A O 1
ATOM 2186 N N . VAL A 1 292 ? 4.085 -0.109 9.819 1.00 81.69 292 VAL A N 1
ATOM 2187 C CA . VAL A 1 292 ? 5.114 0.937 9.818 1.00 81.69 292 VAL A CA 1
ATOM 2188 C C . VAL A 1 292 ? 5.045 1.705 11.125 1.00 81.69 292 VAL A C 1
ATOM 2190 O O . VAL A 1 292 ? 3.997 2.245 11.461 1.00 81.69 292 VAL A O 1
ATOM 2193 N N . ASP A 1 293 ? 6.170 1.778 11.838 1.00 82.44 293 ASP A N 1
ATOM 2194 C CA . ASP A 1 293 ? 6.330 2.660 12.996 1.00 82.44 293 ASP A CA 1
ATOM 2195 C C . ASP A 1 293 ? 6.764 4.057 12.524 1.00 82.44 293 ASP A C 1
ATOM 2197 O O . ASP A 1 293 ? 7.848 4.245 11.962 1.00 82.44 293 ASP A O 1
ATOM 2201 N N . ASN A 1 294 ? 5.895 5.043 12.710 1.00 81.38 294 ASN A N 1
ATOM 2202 C CA . ASN A 1 294 ? 6.083 6.442 12.338 1.00 81.38 294 ASN A CA 1
ATOM 2203 C C . ASN A 1 294 ? 6.933 7.226 13.346 1.00 81.38 294 ASN A C 1
ATOM 2205 O O . ASN A 1 294 ? 7.215 8.399 13.103 1.00 81.38 294 ASN A O 1
ATOM 2209 N N . ALA A 1 295 ? 7.392 6.586 14.426 1.00 83.06 295 ALA A N 1
ATOM 2210 C CA . ALA A 1 295 ? 8.304 7.184 15.388 1.00 83.06 295 ALA A CA 1
ATOM 2211 C C . ALA A 1 295 ? 9.592 7.709 14.729 1.00 83.06 295 ALA A C 1
ATOM 2213 O O . ALA A 1 295 ? 10.233 7.034 13.916 1.00 83.06 295 ALA A O 1
ATOM 2214 N N . VAL A 1 296 ? 10.003 8.911 15.118 1.00 77.88 296 VAL A N 1
ATOM 2215 C CA . VAL A 1 296 ? 11.266 9.558 14.758 1.00 77.88 296 VAL A CA 1
ATOM 2216 C C . VAL A 1 296 ? 11.899 10.171 16.000 1.00 77.88 296 VAL A C 1
ATOM 2218 O O . VAL A 1 296 ? 11.199 10.514 16.941 1.00 77.88 296 VAL A O 1
ATOM 2221 N N . TYR A 1 297 ? 13.220 10.328 16.006 1.00 80.00 297 TYR A N 1
ATOM 2222 C CA . TYR A 1 297 ? 13.932 11.045 17.064 1.00 80.00 297 TYR A CA 1
ATOM 2223 C C . TYR A 1 297 ? 14.247 12.464 16.585 1.00 80.00 297 TYR A C 1
ATOM 2225 O O . TYR A 1 297 ? 14.869 12.632 15.534 1.00 80.00 297 TYR A O 1
ATOM 2233 N N . LYS A 1 298 ? 13.811 13.481 17.332 1.00 79.69 298 LYS A N 1
ATOM 2234 C CA . LYS A 1 298 ? 14.032 14.903 17.023 1.00 79.69 298 LYS A CA 1
ATOM 2235 C C . LYS A 1 298 ? 14.631 15.618 18.230 1.00 79.69 298 LYS A C 1
ATOM 2237 O O . LYS A 1 298 ? 14.278 15.293 19.358 1.00 79.69 298 LYS A O 1
ATOM 2242 N N . LYS A 1 299 ? 15.544 16.567 17.993 1.00 83.50 299 LYS A N 1
ATOM 2243 C CA . LYS A 1 299 ? 16.164 17.370 19.062 1.00 83.50 299 LYS A CA 1
ATOM 2244 C C . LYS A 1 299 ? 15.090 18.134 19.844 1.00 83.50 299 LYS A C 1
ATOM 2246 O O . LYS A 1 299 ? 15.012 18.030 21.060 1.00 83.50 299 LYS A O 1
ATOM 2251 N N . GLU A 1 300 ? 14.196 18.785 19.110 1.00 87.88 300 GLU A N 1
ATOM 2252 C CA . GLU A 1 300 ? 12.983 19.418 19.623 1.00 87.88 300 GLU A CA 1
ATOM 2253 C C . GLU A 1 300 ? 11.772 18.779 18.942 1.00 87.88 300 GLU A C 1
ATOM 2255 O O . GLU A 1 300 ? 11.808 18.499 17.740 1.00 87.88 300 GLU A O 1
ATOM 2260 N N . VAL A 1 301 ? 10.718 18.486 19.709 1.00 88.44 301 VAL A N 1
ATOM 2261 C CA . VAL A 1 301 ? 9.498 17.877 19.164 1.00 88.44 301 VAL A CA 1
ATOM 2262 C C . VAL A 1 301 ? 8.736 18.947 18.378 1.00 88.44 301 VAL A C 1
ATOM 2264 O O . VAL A 1 301 ? 8.314 19.924 18.991 1.00 88.44 301 VAL A O 1
ATOM 2267 N N . PRO A 1 302 ? 8.545 18.789 17.054 1.00 91.75 302 PRO A N 1
ATOM 2268 C CA . PRO A 1 302 ? 7.869 19.805 16.255 1.00 91.75 302 PRO A CA 1
ATOM 2269 C C . PRO A 1 302 ? 6.378 19.919 16.589 1.00 91.75 302 PRO A C 1
ATOM 2271 O O . PRO A 1 302 ? 5.752 18.956 17.042 1.00 91.75 302 PRO A O 1
ATOM 2274 N N . ASP A 1 303 ? 5.779 21.057 16.247 1.00 94.38 303 ASP A N 1
ATOM 2275 C CA . ASP A 1 303 ? 4.327 21.213 16.285 1.00 94.38 303 ASP A CA 1
ATOM 2276 C C . ASP A 1 303 ? 3.632 20.187 15.378 1.00 94.38 303 ASP A C 1
ATOM 2278 O O . ASP A 1 303 ? 4.114 19.817 14.304 1.00 94.38 303 ASP A O 1
ATOM 2282 N N . GLY A 1 304 ? 2.487 19.680 15.836 1.00 92.31 304 GLY A N 1
ATOM 2283 C CA . GLY A 1 304 ? 1.757 18.610 15.149 1.00 92.31 304 GLY A CA 1
ATOM 2284 C C . GLY A 1 304 ? 2.331 17.203 15.362 1.00 92.31 304 GLY A C 1
ATOM 2285 O O . GLY A 1 304 ? 1.764 16.241 14.838 1.00 92.31 304 GLY A O 1
ATOM 2286 N N . TYR A 1 305 ? 3.398 17.052 16.155 1.00 91.62 305 TYR A N 1
ATOM 2287 C CA . TYR A 1 305 ? 3.902 15.753 16.597 1.00 91.62 305 TYR A CA 1
ATOM 2288 C C . TYR A 1 305 ? 3.439 15.424 18.019 1.00 91.62 305 TYR A C 1
ATOM 2290 O O . TYR A 1 305 ? 3.161 16.295 18.843 1.00 91.62 305 TYR A O 1
ATOM 2298 N N . GLU A 1 306 ? 3.342 14.133 18.303 1.00 92.25 306 GLU A N 1
ATOM 2299 C CA . GLU A 1 306 ? 3.074 13.575 19.615 1.00 92.25 306 GLU A CA 1
ATOM 2300 C C . GLU A 1 306 ? 4.314 12.864 20.138 1.00 92.25 306 GLU A C 1
ATOM 2302 O O . GLU A 1 306 ? 4.993 12.130 19.419 1.00 92.25 306 GLU A O 1
ATOM 2307 N N . MET A 1 307 ? 4.638 13.135 21.396 1.00 92.50 307 MET A N 1
ATOM 2308 C CA . MET A 1 307 ? 5.815 12.606 22.064 1.00 92.50 307 MET A CA 1
ATOM 2309 C C . MET A 1 307 ? 5.557 11.175 22.526 1.00 92.50 307 MET A C 1
ATOM 2311 O O . MET A 1 307 ? 4.579 10.910 23.221 1.00 92.50 307 MET A O 1
ATOM 2315 N N . LEU A 1 308 ? 6.468 10.262 22.194 1.00 86.25 308 LEU A N 1
ATOM 2316 C CA . LEU A 1 308 ? 6.404 8.892 22.682 1.00 86.25 308 LEU A CA 1
ATOM 2317 C C . LEU A 1 308 ? 6.839 8.832 24.135 1.00 86.25 308 LEU A C 1
ATOM 2319 O O . LEU A 1 308 ? 7.875 9.383 24.518 1.00 86.25 308 LEU A O 1
ATOM 2323 N N . ARG A 1 309 ? 6.049 8.109 24.922 1.00 87.88 309 ARG A N 1
ATOM 2324 C CA . ARG A 1 309 ? 6.269 7.936 26.350 1.00 87.88 309 ARG A CA 1
ATOM 2325 C C . ARG A 1 309 ? 6.475 6.468 26.692 1.00 87.88 309 ARG A C 1
ATOM 2327 O O . ARG A 1 309 ? 5.945 5.583 26.020 1.00 87.88 309 ARG A O 1
ATOM 2334 N N . ASP A 1 310 ? 7.292 6.218 27.705 1.00 83.75 310 ASP A N 1
ATOM 2335 C CA . ASP A 1 310 ? 7.499 4.885 28.258 1.00 83.75 310 ASP A CA 1
ATOM 2336 C C . ASP A 1 310 ? 6.316 4.451 29.149 1.00 83.75 310 ASP A C 1
ATOM 2338 O O . ASP A 1 310 ? 5.350 5.190 29.352 1.00 83.75 310 ASP A O 1
ATOM 2342 N N . ALA A 1 311 ? 6.391 3.244 29.717 1.00 82.81 311 ALA A N 1
ATOM 2343 C CA . ALA A 1 311 ? 5.360 2.719 30.618 1.00 82.81 311 ALA A CA 1
ATOM 2344 C C . ALA A 1 311 ? 5.176 3.546 31.909 1.00 82.81 311 ALA A C 1
ATOM 2346 O O . ALA A 1 311 ? 4.173 3.391 32.599 1.00 82.81 311 ALA A O 1
ATOM 2347 N N . LYS A 1 312 ? 6.137 4.415 32.244 1.00 88.31 312 LYS A N 1
ATOM 2348 C CA . LYS A 1 312 ? 6.098 5.336 33.386 1.00 88.31 312 LYS A CA 1
ATOM 2349 C C . LYS A 1 312 ? 5.671 6.749 32.969 1.00 88.31 312 LYS A C 1
ATOM 2351 O O . LYS A 1 312 ? 5.773 7.670 33.773 1.00 88.31 312 LYS A O 1
ATOM 2356 N N . ASN A 1 313 ? 5.187 6.917 31.737 1.00 88.31 313 ASN A N 1
ATOM 2357 C CA . ASN A 1 313 ? 4.763 8.184 31.147 1.00 88.31 313 ASN A CA 1
ATOM 2358 C C . ASN A 1 313 ? 5.900 9.208 30.923 1.00 88.31 313 ASN A C 1
ATOM 2360 O O . ASN A 1 313 ? 5.638 10.389 30.665 1.00 88.31 313 ASN A O 1
ATOM 2364 N N . ASN A 1 314 ? 7.162 8.778 30.972 1.00 89.44 314 ASN A N 1
ATOM 2365 C CA . ASN A 1 314 ? 8.310 9.641 30.702 1.00 89.44 314 ASN A CA 1
ATOM 2366 C C . ASN A 1 314 ? 8.599 9.714 29.199 1.00 89.44 314 ASN A C 1
ATOM 2368 O O . ASN A 1 314 ? 8.457 8.701 28.512 1.00 89.44 314 ASN A O 1
ATOM 2372 N N . PRO A 1 315 ? 9.047 10.870 28.677 1.00 89.56 315 PRO A N 1
ATOM 2373 C CA . PRO A 1 315 ? 9.515 10.985 27.300 1.00 89.56 315 PRO A CA 1
ATOM 2374 C C . PRO A 1 315 ? 10.610 9.965 26.987 1.00 89.56 315 PRO A C 1
ATOM 2376 O O . PRO A 1 315 ? 11.594 9.854 27.719 1.00 89.56 315 PRO A O 1
ATOM 2379 N N . ILE A 1 316 ? 10.474 9.248 25.873 1.00 83.81 316 ILE A N 1
ATOM 2380 C CA . ILE A 1 316 ? 11.538 8.369 25.390 1.00 83.81 316 ILE A CA 1
ATOM 2381 C C . ILE A 1 316 ? 12.606 9.247 24.731 1.00 83.81 316 ILE A C 1
ATOM 2383 O O . ILE A 1 316 ? 12.426 9.714 23.605 1.00 83.81 316 ILE A O 1
ATOM 2387 N N . THR A 1 317 ? 13.723 9.466 25.422 1.00 81.69 317 THR A N 1
ATOM 2388 C CA . THR A 1 317 ? 14.855 10.261 24.927 1.00 81.69 317 THR A CA 1
ATOM 2389 C C . THR A 1 317 ? 16.082 9.396 24.639 1.00 81.69 317 THR A C 1
ATOM 2391 O O . THR A 1 317 ? 16.244 8.298 25.174 1.00 81.69 317 THR A O 1
ATOM 2394 N N . LYS A 1 318 ? 16.957 9.873 23.752 1.00 77.62 318 LYS A N 1
ATOM 2395 C CA . LYS A 1 318 ? 18.271 9.283 23.491 1.00 77.62 318 LYS A CA 1
ATOM 2396 C C . LYS A 1 318 ? 19.323 10.383 23.415 1.00 77.62 318 LYS A C 1
ATOM 2398 O O . LYS A 1 318 ? 19.205 11.291 22.597 1.00 77.62 318 LYS A O 1
ATOM 2403 N N . MET A 1 319 ? 20.365 10.251 24.229 1.00 78.19 319 MET A N 1
ATOM 2404 C CA . MET A 1 319 ? 21.539 11.121 24.182 1.00 78.19 319 MET A CA 1
ATOM 2405 C C . MET A 1 319 ? 22.488 10.648 23.081 1.00 78.19 319 MET A C 1
ATOM 2407 O O . MET A 1 319 ? 22.752 9.446 22.953 1.00 78.19 319 MET A O 1
ATOM 2411 N N . VAL A 1 320 ? 23.004 11.579 22.287 1.00 75.62 320 VAL A N 1
ATOM 2412 C CA . VAL A 1 320 ? 24.039 11.318 21.285 1.00 75.62 320 VAL A CA 1
ATOM 2413 C C . VAL A 1 320 ? 25.250 12.171 21.631 1.00 75.62 320 VAL A C 1
ATOM 2415 O O . VAL A 1 320 ? 25.151 13.394 21.656 1.00 75.62 320 VAL A O 1
ATOM 2418 N N . LYS A 1 321 ? 26.384 11.512 21.887 1.00 75.88 321 LYS A N 1
ATOM 2419 C CA . LYS A 1 321 ? 27.670 12.184 22.091 1.00 75.88 321 LYS A CA 1
ATOM 2420 C C . LYS A 1 321 ? 28.297 12.496 20.739 1.00 75.88 321 LYS A C 1
ATOM 2422 O O . LYS A 1 321 ? 28.459 11.580 19.922 1.00 75.88 321 LYS A O 1
ATOM 2427 N N . GLU A 1 322 ? 28.658 13.749 20.493 1.00 70.56 322 GLU A N 1
ATOM 2428 C CA . GLU A 1 322 ? 29.457 14.089 19.317 1.00 70.56 322 GLU A CA 1
ATOM 2429 C C . GLU A 1 322 ? 30.882 13.568 19.511 1.00 70.56 322 GLU A C 1
ATOM 2431 O O . GLU A 1 322 ? 31.541 13.808 20.513 1.00 70.56 322 GLU A O 1
ATOM 2436 N N . THR A 1 323 ? 31.337 12.738 18.575 1.00 60.81 323 THR A N 1
ATOM 2437 C CA . THR A 1 323 ? 32.467 11.823 18.806 1.00 60.81 323 THR A CA 1
ATOM 2438 C C . THR A 1 323 ? 33.837 12.500 18.709 1.00 60.81 323 THR A C 1
ATOM 2440 O O . THR A 1 323 ? 34.842 11.858 18.997 1.00 60.81 323 THR A O 1
ATOM 2443 N N . ASN A 1 324 ? 33.888 13.775 18.312 1.00 66.88 324 ASN A N 1
ATOM 2444 C CA . ASN A 1 324 ? 35.130 14.455 17.935 1.00 66.88 324 ASN A CA 1
ATOM 2445 C C . ASN A 1 324 ? 35.442 15.714 18.747 1.00 66.88 324 ASN A C 1
ATOM 2447 O O . ASN A 1 324 ? 36.520 16.273 18.562 1.00 66.88 324 ASN A O 1
ATOM 2451 N N . ASP A 1 325 ? 34.556 16.138 19.644 1.00 72.75 325 ASP A N 1
ATOM 2452 C CA . ASP A 1 325 ? 34.785 17.316 20.469 1.00 72.75 325 ASP A CA 1
ATOM 2453 C C . ASP A 1 325 ? 34.603 16.933 21.937 1.00 72.75 325 ASP A C 1
ATOM 2455 O O . ASP A 1 325 ? 33.533 16.489 22.352 1.00 72.75 325 ASP A O 1
ATOM 2459 N N . LYS A 1 326 ? 35.691 17.011 22.712 1.00 72.62 326 LYS A N 1
ATOM 2460 C CA . LYS A 1 326 ? 35.686 16.611 24.129 1.00 72.62 326 LYS A CA 1
ATOM 2461 C C . LYS A 1 326 ? 34.819 17.539 24.981 1.00 72.62 326 LYS A C 1
ATOM 2463 O O . LYS A 1 326 ? 34.454 17.139 26.084 1.00 72.62 326 LYS A O 1
ATOM 2468 N N . ASP A 1 327 ? 34.468 18.703 24.435 1.00 78.38 327 ASP A N 1
ATOM 2469 C CA . ASP A 1 327 ? 33.678 19.736 25.092 1.00 78.38 327 ASP A CA 1
ATOM 2470 C C . ASP A 1 327 ? 32.266 19.887 24.490 1.00 78.38 327 ASP A C 1
ATOM 2472 O O . ASP A 1 327 ? 31.495 20.729 24.950 1.00 78.38 327 ASP A O 1
ATOM 2476 N N . ALA A 1 328 ? 31.882 19.079 23.489 1.00 74.12 328 ALA A N 1
ATOM 2477 C CA . ALA A 1 328 ? 30.528 19.143 22.937 1.00 74.12 328 ALA A CA 1
ATOM 2478 C C . ALA A 1 328 ? 29.493 18.609 23.938 1.00 74.12 328 ALA A C 1
ATOM 2480 O O . ALA A 1 328 ? 29.586 17.478 24.423 1.00 74.12 328 ALA A O 1
ATOM 2481 N N . GLU A 1 329 ? 28.476 19.426 24.219 1.00 80.06 329 GLU A N 1
ATOM 2482 C CA . GLU A 1 329 ? 27.350 19.043 25.067 1.00 80.06 329 GLU A CA 1
ATOM 2483 C C . GLU A 1 329 ? 26.599 17.840 24.478 1.00 80.06 329 GLU A C 1
ATOM 2485 O O . GLU A 1 329 ? 26.316 17.774 23.278 1.00 80.06 329 GLU A O 1
ATOM 2490 N N . ASP A 1 330 ? 26.236 16.885 25.338 1.00 82.19 330 ASP A N 1
ATOM 2491 C CA . ASP A 1 330 ? 25.441 15.730 24.931 1.00 82.19 330 ASP A CA 1
ATOM 2492 C C . ASP A 1 330 ? 24.087 16.211 24.366 1.00 82.19 330 ASP A C 1
ATOM 2494 O O . ASP A 1 330 ? 23.248 16.766 25.081 1.00 82.19 330 ASP A O 1
ATOM 2498 N N . VAL A 1 331 ? 23.828 15.959 23.079 1.00 81.50 331 VAL A N 1
ATOM 2499 C CA . VAL A 1 331 ? 22.569 16.370 22.444 1.00 81.50 331 VAL A CA 1
ATOM 2500 C C . VAL A 1 331 ? 21.496 15.314 22.706 1.00 81.50 331 VAL A C 1
ATOM 2502 O O . VAL A 1 331 ? 21.622 14.156 22.295 1.00 81.50 331 VAL A O 1
ATOM 2505 N N . SER A 1 332 ? 20.413 15.717 23.373 1.00 83.75 332 SER A N 1
ATOM 2506 C CA . SER A 1 332 ? 19.236 14.873 23.600 1.00 83.75 332 SER A CA 1
ATOM 2507 C C . SER A 1 332 ? 18.287 14.908 22.405 1.00 83.75 332 SER A C 1
ATOM 2509 O O . SER A 1 332 ? 17.961 15.973 21.883 1.00 83.75 332 SER A O 1
ATOM 2511 N N . TYR A 1 333 ? 17.805 13.738 21.996 1.00 83.44 333 TYR A N 1
ATOM 2512 C CA . TYR A 1 333 ? 16.746 13.592 21.006 1.00 83.44 333 TYR A CA 1
ATOM 2513 C C . TYR A 1 333 ? 15.546 12.891 21.629 1.00 83.44 333 TYR A C 1
ATOM 2515 O O . TYR A 1 333 ? 15.693 11.845 22.257 1.00 83.44 333 TYR A O 1
ATOM 2523 N N . THR A 1 334 ? 14.349 13.411 21.392 1.00 82.75 334 THR A N 1
ATOM 2524 C CA . THR A 1 334 ? 13.089 12.845 21.880 1.00 82.75 334 THR A CA 1
ATOM 2525 C C . THR A 1 334 ? 12.372 12.089 20.769 1.00 82.75 334 THR A C 1
ATOM 2527 O O . THR A 1 334 ? 12.287 12.569 19.637 1.00 82.75 334 THR A O 1
ATOM 2530 N N . ALA A 1 335 ? 11.856 10.903 21.084 1.00 83.12 335 ALA A N 1
ATOM 2531 C CA . ALA A 1 335 ? 11.043 10.124 20.166 1.00 83.12 335 ALA A CA 1
ATOM 2532 C C . ALA A 1 335 ? 9.636 10.737 20.030 1.00 83.12 335 ALA A C 1
ATOM 2534 O O . ALA A 1 335 ? 8.966 11.002 21.028 1.00 83.12 335 ALA A O 1
ATOM 2535 N N . CYS A 1 336 ? 9.167 10.946 18.804 1.00 82.56 336 CYS A N 1
ATOM 2536 C CA . CYS A 1 336 ? 7.854 11.511 18.501 1.00 82.56 336 CYS A CA 1
ATOM 2537 C C . CYS A 1 336 ? 7.296 10.996 17.162 1.00 82.56 336 CYS A C 1
ATOM 2539 O O . CYS A 1 336 ? 8.034 10.422 16.364 1.00 82.56 336 CYS A O 1
ATOM 2541 N N . TYR A 1 337 ? 6.002 11.181 16.897 1.00 83.75 337 TYR A N 1
ATOM 2542 C CA . TYR A 1 337 ? 5.350 10.830 15.623 1.00 83.75 337 TYR A CA 1
ATOM 2543 C C . TYR A 1 337 ? 4.324 11.893 15.201 1.00 83.75 337 TYR A C 1
ATOM 2545 O O . TYR A 1 337 ? 3.819 12.610 16.059 1.00 83.75 337 TYR A O 1
ATOM 2553 N N . PRO A 1 338 ? 3.980 12.021 13.907 1.00 86.12 338 PRO A N 1
ATOM 2554 C CA . PRO A 1 338 ? 2.969 12.980 13.459 1.00 86.12 338 PRO A CA 1
ATOM 2555 C C . PRO A 1 338 ? 1.566 12.590 13.951 1.00 86.12 338 PRO A C 1
ATOM 2557 O O . PRO A 1 338 ? 1.097 11.490 13.653 1.00 86.12 338 PRO A O 1
ATOM 2560 N N . LYS A 1 339 ? 0.852 13.503 14.623 1.00 89.56 339 LYS A N 1
ATOM 2561 C CA . LYS A 1 339 ? -0.502 13.253 15.163 1.00 89.56 339 LYS A CA 1
ATOM 2562 C C . LYS A 1 339 ? -1.501 12.828 14.092 1.00 89.56 339 LYS A C 1
ATOM 2564 O O . LYS A 1 339 ? -2.259 11.892 14.289 1.00 89.56 339 LYS A O 1
ATOM 2569 N N . GLY A 1 340 ? -1.458 13.478 12.927 1.00 85.19 340 GLY A N 1
ATOM 2570 C CA . GLY A 1 340 ? -2.368 13.178 11.816 1.00 85.19 340 GLY A CA 1
ATOM 2571 C C . GLY A 1 340 ? -2.152 11.811 11.156 1.00 85.19 340 GLY A C 1
ATOM 2572 O O . GLY A 1 340 ? -2.955 11.419 10.317 1.00 85.19 340 GLY A O 1
ATOM 2573 N N . VAL A 1 341 ? -1.069 11.102 11.492 1.00 83.19 341 VAL A N 1
ATOM 2574 C CA . VAL A 1 341 ? -0.767 9.763 10.956 1.00 83.19 341 VAL A CA 1
ATOM 2575 C C . VAL A 1 341 ? -0.872 8.687 12.042 1.00 83.19 341 VAL A C 1
ATOM 2577 O O . VAL A 1 341 ? -1.141 7.535 11.717 1.00 83.19 341 VAL A O 1
ATOM 2580 N N . GLY A 1 342 ? -0.660 9.050 13.310 1.00 88.00 342 GLY A N 1
ATOM 2581 C CA . GLY A 1 342 ? -0.563 8.108 14.423 1.00 88.00 342 GLY A CA 1
ATOM 2582 C C . GLY A 1 342 ? 0.811 7.441 14.508 1.00 88.00 342 GLY A C 1
ATOM 2583 O O . GLY A 1 342 ? 1.647 7.542 13.596 1.00 88.00 342 GLY A O 1
ATOM 2584 N N . ARG A 1 343 ? 1.073 6.749 15.624 1.00 86.50 343 ARG A N 1
ATOM 2585 C CA . ARG A 1 343 ? 2.356 6.059 15.833 1.00 86.50 343 ARG A CA 1
ATOM 2586 C C . ARG A 1 343 ? 2.561 4.959 14.805 1.00 86.50 343 ARG A C 1
ATOM 2588 O O . ARG A 1 343 ? 3.656 4.821 14.274 1.00 86.50 343 ARG A O 1
ATOM 2595 N N . PHE A 1 344 ? 1.527 4.177 14.531 1.00 87.19 344 PHE A N 1
ATOM 2596 C CA . PHE A 1 344 ? 1.604 3.089 13.573 1.00 87.19 344 PHE A CA 1
ATOM 2597 C C . PHE A 1 344 ? 0.739 3.378 12.355 1.00 87.19 344 PHE A C 1
ATOM 2599 O O . PHE A 1 344 ? -0.306 4.006 12.451 1.00 87.19 344 PHE A O 1
ATOM 2606 N N . SER A 1 345 ? 1.168 2.896 11.194 1.00 85.50 345 SER A N 1
ATOM 2607 C CA . SER A 1 345 ? 0.374 2.960 9.969 1.00 85.50 345 SER A CA 1
ATOM 2608 C C . SER A 1 345 ? 0.548 1.702 9.130 1.00 85.50 345 SER A C 1
ATOM 2610 O O . SER A 1 345 ? 1.541 0.981 9.250 1.00 85.50 345 SER A O 1
ATOM 2612 N N . ILE A 1 346 ? -0.416 1.443 8.249 1.00 84.19 346 ILE A N 1
ATOM 2613 C CA . ILE A 1 346 ? -0.312 0.404 7.225 1.00 84.19 346 ILE A CA 1
ATOM 2614 C C . ILE A 1 346 ? -0.104 1.096 5.888 1.00 84.19 346 ILE A C 1
ATOM 2616 O O . ILE A 1 346 ? -0.896 1.940 5.472 1.00 84.19 346 ILE A O 1
ATOM 2620 N N . THR A 1 347 ? 0.974 0.746 5.193 1.00 75.62 347 THR A N 1
ATOM 2621 C CA . THR A 1 347 ? 1.204 1.309 3.857 1.00 75.62 347 THR A CA 1
ATOM 2622 C C . THR A 1 347 ? 0.200 0.733 2.856 1.00 75.62 347 THR A C 1
ATOM 2624 O O . THR A 1 347 ? -0.105 -0.460 2.937 1.00 75.62 347 THR A O 1
ATOM 2627 N N . PRO A 1 348 ? -0.250 1.512 1.854 1.00 74.06 348 PRO A N 1
ATOM 2628 C CA . PRO A 1 348 ? -1.063 0.989 0.753 1.00 74.06 348 PRO A CA 1
ATOM 2629 C C . PRO A 1 348 ? -0.449 -0.259 0.101 1.00 74.06 348 PRO A C 1
ATOM 2631 O O . PRO A 1 348 ? -1.153 -1.204 -0.236 1.00 74.06 348 PRO A O 1
ATOM 2634 N N . ALA A 1 349 ? 0.882 -0.317 0.023 1.00 70.94 349 ALA A N 1
ATOM 2635 C CA . ALA A 1 349 ? 1.619 -1.496 -0.416 1.00 70.94 349 ALA A CA 1
ATOM 2636 C C . ALA A 1 349 ? 1.302 -2.770 0.377 1.00 70.94 349 ALA A C 1
ATOM 2638 O O . ALA A 1 349 ? 1.161 -3.842 -0.207 1.00 70.94 349 ALA A O 1
ATOM 2639 N N . MET A 1 350 ? 1.199 -2.669 1.703 1.00 78.50 350 MET A N 1
ATOM 2640 C CA . MET A 1 350 ? 0.882 -3.813 2.560 1.00 78.50 350 MET A CA 1
ATOM 2641 C C . MET A 1 350 ? -0.565 -4.240 2.421 1.00 78.50 350 MET A C 1
ATOM 2643 O O . MET A 1 350 ? -0.834 -5.437 2.429 1.00 78.50 350 MET A O 1
ATOM 2647 N N . VAL A 1 351 ? -1.469 -3.299 2.154 1.00 73.62 351 VAL A N 1
ATOM 2648 C CA . VAL A 1 351 ? -2.836 -3.635 1.748 1.00 73.62 351 VAL A CA 1
ATOM 2649 C C . VAL A 1 351 ? -2.829 -4.421 0.436 1.00 73.62 351 VAL A C 1
ATOM 2651 O O . VAL A 1 351 ? -3.508 -5.437 0.351 1.00 73.62 351 VAL A O 1
ATOM 2654 N N . VAL A 1 352 ? -2.018 -4.039 -0.558 1.00 73.94 352 VAL A N 1
ATOM 2655 C CA . VAL A 1 352 ? -1.896 -4.779 -1.832 1.00 73.94 352 VAL A CA 1
ATOM 2656 C C . VAL A 1 352 ? -1.329 -6.189 -1.622 1.00 73.94 352 VAL A C 1
ATOM 2658 O O . VAL A 1 352 ? -1.869 -7.155 -2.164 1.00 73.94 352 VAL A O 1
ATOM 2661 N N . VAL A 1 353 ? -0.277 -6.339 -0.809 1.00 74.94 353 VAL A N 1
ATOM 2662 C CA . VAL A 1 353 ? 0.318 -7.653 -0.497 1.00 74.94 353 VAL A CA 1
ATOM 2663 C C . VAL A 1 353 ? -0.684 -8.551 0.227 1.00 74.94 353 VAL A C 1
ATOM 2665 O O . VAL A 1 353 ? -0.886 -9.693 -0.183 1.00 74.94 353 VAL A O 1
ATOM 2668 N N . LEU A 1 354 ? -1.343 -8.038 1.267 1.00 75.00 354 LEU A N 1
ATOM 2669 C CA . LEU A 1 354 ? -2.331 -8.793 2.039 1.00 75.00 354 LEU A CA 1
ATOM 2670 C C . LEU A 1 354 ? -3.569 -9.119 1.205 1.00 75.00 354 LEU A C 1
ATOM 2672 O O . LEU A 1 354 ? -4.049 -10.245 1.256 1.00 75.00 354 LEU A O 1
ATOM 2676 N N . SER A 1 355 ? -4.023 -8.192 0.360 1.00 72.94 355 SER A N 1
ATOM 2677 C CA . SER A 1 355 ? -5.114 -8.450 -0.583 1.00 72.94 355 SER A CA 1
ATOM 2678 C C . SER A 1 355 ? -4.745 -9.564 -1.554 1.00 72.94 355 SER A C 1
ATOM 2680 O O . SER A 1 355 ? -5.547 -10.458 -1.765 1.00 72.94 355 SER A O 1
ATOM 2682 N N . THR A 1 356 ? -3.509 -9.593 -2.062 1.00 76.50 356 THR A N 1
ATOM 2683 C CA . THR A 1 356 ? -3.041 -10.675 -2.947 1.00 76.50 356 THR A CA 1
ATOM 2684 C C . THR A 1 356 ? -2.965 -12.025 -2.219 1.00 76.50 356 THR A C 1
ATOM 2686 O O . THR A 1 356 ? -3.240 -13.062 -2.814 1.00 76.50 356 THR A O 1
ATOM 2689 N N . LEU A 1 357 ? -2.612 -12.038 -0.928 1.00 74.81 357 LEU A N 1
ATOM 2690 C CA . LEU A 1 357 ? -2.636 -13.253 -0.095 1.00 74.81 357 LEU A CA 1
ATOM 2691 C C . LEU A 1 357 ? -4.059 -13.760 0.149 1.00 74.81 357 LEU A C 1
ATOM 2693 O O . LEU A 1 357 ? -4.299 -14.962 0.228 1.00 74.81 357 LEU A O 1
ATOM 2697 N N . MET A 1 358 ? -4.988 -12.824 0.286 1.00 71.81 358 MET A N 1
ATOM 2698 C CA . MET A 1 358 ? -6.389 -13.081 0.562 1.00 71.81 358 MET A CA 1
ATOM 2699 C C . MET A 1 358 ? -7.209 -13.332 -0.703 1.00 71.81 358 MET A C 1
ATOM 2701 O O . MET A 1 358 ? -8.263 -13.946 -0.593 1.00 71.81 358 MET A O 1
ATOM 2705 N N . SER A 1 359 ? -6.747 -12.918 -1.887 1.00 67.88 359 SER A N 1
ATOM 2706 C CA . SER A 1 359 ? -7.459 -13.088 -3.159 1.00 67.88 359 SER A CA 1
ATOM 2707 C C . SER A 1 359 ? -7.948 -14.518 -3.342 1.00 67.88 359 SER A C 1
ATOM 2709 O O . SER A 1 359 ? -9.104 -14.697 -3.667 1.00 67.88 359 SER A O 1
ATOM 2711 N N . ASN A 1 360 ? -7.174 -15.546 -2.990 1.00 60.53 360 ASN A N 1
ATOM 2712 C CA . ASN A 1 360 ? -7.659 -16.928 -3.101 1.00 60.53 360 ASN A CA 1
ATOM 2713 C C . ASN A 1 360 ? -8.844 -17.246 -2.160 1.00 60.53 360 ASN A C 1
ATOM 2715 O O . ASN A 1 360 ? -9.705 -18.035 -2.516 1.00 60.53 360 ASN A O 1
ATOM 2719 N N . ALA A 1 361 ? -8.921 -16.628 -0.977 1.00 58.53 361 ALA A N 1
ATOM 2720 C CA . ALA A 1 361 ? -10.017 -16.846 -0.024 1.00 58.53 361 ALA A CA 1
ATOM 2721 C C . ALA A 1 361 ? -11.249 -15.964 -0.284 1.00 58.53 361 ALA A C 1
ATOM 2723 O O . ALA A 1 361 ? -12.363 -16.327 0.099 1.00 58.53 361 ALA A O 1
ATOM 2724 N N . PHE A 1 362 ? -11.061 -14.799 -0.907 1.00 57.56 362 PHE A N 1
ATOM 2725 C CA . PHE A 1 362 ? -12.148 -13.876 -1.228 1.00 57.56 362 PHE A CA 1
ATOM 2726 C C . PHE A 1 362 ? -12.628 -14.053 -2.682 1.00 57.56 362 PHE A C 1
ATOM 2728 O O . PHE A 1 362 ? -13.819 -14.012 -2.931 1.00 57.56 362 PHE A O 1
ATOM 2735 N N . GLU A 1 363 ? -11.782 -14.330 -3.670 1.00 55.16 363 GLU A N 1
ATOM 2736 C CA . GLU A 1 363 ? -12.219 -14.503 -5.067 1.00 55.16 363 GLU A CA 1
ATOM 2737 C C . GLU A 1 363 ? -13.101 -15.744 -5.261 1.00 55.16 363 GLU A C 1
ATOM 2739 O O . GLU A 1 363 ? -14.079 -15.660 -6.002 1.00 55.16 363 GLU A O 1
ATOM 2744 N N . GLU A 1 364 ? -12.864 -16.849 -4.541 1.00 50.88 364 GLU A N 1
ATOM 2745 C CA . GLU A 1 364 ? -13.768 -18.015 -4.578 1.00 50.88 364 GLU A CA 1
ATOM 2746 C C . GLU A 1 364 ? -15.180 -17.679 -4.067 1.00 50.88 364 GLU A C 1
ATOM 2748 O O . GLU A 1 364 ? -16.165 -18.199 -4.584 1.00 50.88 364 GLU A O 1
ATOM 2753 N N . ASN A 1 365 ? -15.296 -16.752 -3.110 1.00 45.94 365 ASN A N 1
ATOM 2754 C CA . ASN A 1 365 ? -16.575 -16.378 -2.506 1.00 45.94 365 ASN A CA 1
ATOM 2755 C C . ASN A 1 365 ? -17.250 -15.169 -3.178 1.00 45.94 365 ASN A C 1
ATOM 2757 O O . ASN A 1 365 ? -18.452 -14.993 -3.028 1.00 45.94 365 ASN A O 1
ATOM 2761 N N . PHE A 1 366 ? -16.510 -14.329 -3.910 1.00 49.44 366 PHE A N 1
ATOM 2762 C CA . PHE A 1 366 ? -16.996 -13.038 -4.427 1.00 49.44 366 PHE A CA 1
ATOM 2763 C C . PHE A 1 366 ? -17.054 -12.942 -5.959 1.00 49.44 366 PHE A C 1
ATOM 2765 O O . PHE A 1 366 ? -17.441 -11.895 -6.487 1.00 49.44 366 PHE A O 1
ATOM 2772 N N . SER A 1 367 ? -16.642 -13.979 -6.690 1.00 46.72 367 SER A N 1
ATOM 2773 C CA . SER A 1 367 ? -16.446 -13.922 -8.147 1.00 46.72 367 SER A CA 1
ATOM 2774 C C . SER A 1 367 ? -17.727 -13.758 -8.970 1.00 46.72 367 SER A C 1
ATOM 2776 O O . SER A 1 367 ? -17.619 -13.323 -10.112 1.00 46.72 367 SER A O 1
ATOM 2778 N N . ASN A 1 368 ? -18.923 -14.019 -8.423 1.00 48.19 368 ASN A N 1
ATOM 2779 C CA . ASN A 1 368 ? -20.090 -14.246 -9.285 1.00 48.19 368 ASN A CA 1
ATOM 2780 C C . ASN A 1 368 ? -21.323 -13.340 -9.125 1.00 48.19 368 ASN A C 1
ATOM 2782 O O . ASN A 1 368 ? -22.157 -13.397 -10.022 1.00 48.19 368 ASN A O 1
ATOM 2786 N N . ILE A 1 369 ? -21.518 -12.533 -8.071 1.00 44.94 369 ILE A N 1
ATOM 2787 C CA . ILE A 1 369 ? -22.806 -11.818 -7.877 1.00 44.94 369 ILE A CA 1
ATOM 2788 C C . ILE A 1 369 ? -22.620 -10.506 -7.082 1.00 44.94 369 ILE A C 1
ATOM 2790 O O . ILE A 1 369 ? -21.906 -10.502 -6.079 1.00 44.94 369 ILE A O 1
ATOM 2794 N N . GLY A 1 370 ? -23.280 -9.420 -7.518 1.00 55.03 370 GLY A N 1
ATOM 2795 C CA . GLY A 1 370 ? -23.333 -8.099 -6.862 1.00 55.03 370 GLY A CA 1
ATOM 2796 C C . GLY A 1 370 ? -22.497 -7.008 -7.549 1.00 55.03 370 GLY A C 1
ATOM 2797 O O . GLY A 1 370 ? -21.469 -7.301 -8.177 1.00 55.03 370 GLY A O 1
ATOM 2798 N N . ASP A 1 371 ? -22.923 -5.749 -7.417 1.00 64.00 371 ASP A N 1
ATOM 2799 C CA . ASP A 1 371 ? -22.153 -4.590 -7.869 1.00 64.00 371 ASP A CA 1
ATOM 2800 C C . ASP A 1 371 ? -20.799 -4.521 -7.116 1.00 64.00 371 ASP A C 1
ATOM 2802 O O . ASP A 1 371 ? -20.542 -5.188 -6.103 1.00 64.00 371 ASP A O 1
ATOM 2806 N N . VAL A 1 372 ? -19.809 -3.846 -7.710 1.00 73.94 372 VAL A N 1
ATOM 2807 C CA . VAL A 1 372 ? -18.428 -3.817 -7.175 1.00 73.94 372 VAL A CA 1
ATOM 2808 C C . VAL A 1 372 ? -18.394 -3.187 -5.775 1.00 73.94 372 VAL A C 1
ATOM 2810 O O . VAL A 1 372 ? -17.584 -3.583 -4.935 1.00 73.94 372 VAL A O 1
ATOM 2813 N N . PHE A 1 373 ? -19.309 -2.257 -5.504 1.00 79.38 373 PHE A N 1
ATOM 2814 C CA . PHE A 1 373 ? -19.317 -1.455 -4.291 1.00 79.38 373 PHE A CA 1
ATOM 2815 C C . PHE A 1 373 ? -19.814 -2.217 -3.053 1.00 79.38 373 PHE A C 1
ATOM 2817 O O . PHE A 1 373 ? -19.169 -2.145 -2.011 1.00 79.38 373 PHE A O 1
ATOM 2824 N N . GLU A 1 374 ? -20.893 -2.997 -3.136 1.00 85.00 374 GLU A N 1
ATOM 2825 C CA . GLU A 1 374 ? -21.426 -3.795 -2.019 1.00 85.00 374 GLU A CA 1
ATOM 2826 C C . GLU A 1 374 ? -20.399 -4.817 -1.554 1.00 85.00 374 GLU A C 1
ATOM 2828 O O . GLU A 1 374 ? -20.237 -5.056 -0.358 1.00 85.00 374 GLU A O 1
ATOM 2833 N N . ARG A 1 375 ? -19.661 -5.402 -2.502 1.00 81.25 375 ARG A N 1
ATOM 2834 C CA . ARG A 1 375 ? -18.573 -6.333 -2.197 1.00 81.25 375 ARG A CA 1
ATOM 2835 C C . ARG A 1 375 ? -17.459 -5.649 -1.419 1.00 81.25 375 ARG A C 1
ATOM 2837 O O . ARG A 1 375 ? -16.952 -6.224 -0.455 1.00 81.25 375 ARG A O 1
ATOM 2844 N N . ASP A 1 376 ? -17.084 -4.439 -1.808 1.00 81.88 376 ASP A N 1
ATOM 2845 C CA . ASP A 1 376 ? -16.058 -3.678 -1.102 1.00 81.88 376 ASP A CA 1
ATOM 2846 C C . ASP A 1 376 ? -16.556 -3.175 0.260 1.00 81.88 376 ASP A C 1
ATOM 2848 O O . ASP A 1 376 ? -15.817 -3.265 1.243 1.00 81.88 376 ASP A O 1
ATOM 2852 N N . MET A 1 377 ? -17.827 -2.779 0.367 1.00 87.56 377 MET A N 1
ATOM 2853 C CA . MET A 1 377 ? -18.483 -2.451 1.635 1.00 87.56 377 MET A CA 1
ATOM 2854 C C . MET A 1 377 ? -18.512 -3.660 2.578 1.00 87.56 377 MET A C 1
ATOM 2856 O O . MET A 1 377 ? -18.136 -3.556 3.742 1.00 87.56 377 MET A O 1
ATOM 2860 N N . ALA A 1 378 ? -18.881 -4.842 2.088 1.00 88.62 378 ALA A N 1
ATOM 2861 C CA . ALA A 1 378 ? -18.927 -6.046 2.905 1.00 88.62 378 ALA A CA 1
ATOM 2862 C C . ALA A 1 378 ? -17.531 -6.474 3.391 1.00 88.62 378 ALA A C 1
ATOM 2864 O O . ALA A 1 378 ? -17.374 -6.851 4.553 1.00 88.62 378 ALA A O 1
ATOM 2865 N N . LYS A 1 379 ? -16.491 -6.350 2.550 1.00 86.19 379 LYS A N 1
ATOM 2866 C CA . LYS A 1 379 ? -15.089 -6.534 2.975 1.00 86.19 379 LYS A CA 1
ATOM 2867 C C . LYS A 1 379 ? -14.683 -5.502 4.026 1.00 86.19 379 LYS A C 1
ATOM 2869 O O . LYS A 1 379 ? -14.054 -5.866 5.018 1.00 86.19 379 LYS A O 1
ATOM 2874 N N . PHE A 1 380 ? -15.046 -4.234 3.824 1.00 88.12 380 PHE A N 1
ATOM 2875 C CA . PHE A 1 380 ? -14.786 -3.164 4.782 1.00 88.12 380 PHE A CA 1
ATOM 2876 C C . PHE A 1 380 ? -15.407 -3.485 6.146 1.00 88.12 380 PHE A C 1
ATOM 2878 O O . PHE A 1 380 ? -14.695 -3.466 7.152 1.00 88.12 380 PHE A O 1
ATOM 2885 N N . LEU A 1 381 ? -16.684 -3.878 6.188 1.00 91.75 381 LEU A N 1
ATOM 2886 C CA . LEU A 1 381 ? -17.358 -4.295 7.421 1.00 91.75 381 LEU A CA 1
ATOM 2887 C C . LEU A 1 381 ? -16.694 -5.526 8.039 1.00 91.75 381 LEU A C 1
ATOM 2889 O O . LEU A 1 381 ? -16.488 -5.562 9.250 1.00 91.75 381 LEU A O 1
ATOM 2893 N N . TYR A 1 382 ? -16.307 -6.507 7.221 1.00 91.56 382 TYR A N 1
ATOM 2894 C CA . TYR A 1 382 ? -15.680 -7.741 7.692 1.00 91.56 382 TYR A CA 1
ATOM 2895 C C . TYR A 1 382 ? -14.379 -7.469 8.452 1.00 91.56 382 TYR A C 1
ATOM 2897 O O . TYR A 1 382 ? -14.164 -8.021 9.534 1.00 91.56 382 TYR A O 1
ATOM 2905 N N . PHE A 1 383 ? -13.520 -6.589 7.928 1.00 90.75 383 PHE A N 1
ATOM 2906 C CA . PHE A 1 383 ? -12.307 -6.182 8.639 1.00 90.75 383 PHE A CA 1
ATOM 2907 C C . PHE A 1 383 ? -12.612 -5.284 9.826 1.00 90.75 383 PHE A C 1
ATOM 2909 O O . PHE A 1 383 ? -12.066 -5.506 10.903 1.00 90.75 383 PHE A O 1
ATOM 2916 N N . THR A 1 384 ? -13.503 -4.313 9.656 1.00 92.69 384 THR A N 1
ATOM 2917 C CA . THR A 1 384 ? -13.845 -3.350 10.704 1.00 92.69 384 THR A CA 1
ATOM 2918 C C . THR A 1 384 ? -14.379 -4.053 11.949 1.00 92.69 384 THR A C 1
ATOM 2920 O O . THR A 1 384 ? -13.863 -3.859 13.044 1.00 92.69 384 THR A O 1
ATOM 2923 N N . VAL A 1 385 ? -15.340 -4.959 11.802 1.00 94.31 385 VAL A N 1
ATOM 2924 C CA . VAL A 1 385 ? -15.932 -5.685 12.935 1.00 94.31 385 VAL A CA 1
ATOM 2925 C C . VAL A 1 385 ? -14.894 -6.527 13.676 1.00 94.31 385 VAL A C 1
ATOM 2927 O O . VAL A 1 385 ? -14.890 -6.559 14.904 1.00 94.31 385 VAL A O 1
ATOM 2930 N N . GLN A 1 386 ? -13.960 -7.152 12.956 1.00 93.69 386 GLN A N 1
ATOM 2931 C CA . GLN A 1 386 ? -12.850 -7.866 13.586 1.00 93.69 386 GLN A CA 1
ATOM 2932 C C . GLN A 1 386 ? -11.881 -6.922 14.299 1.00 93.69 386 GLN A C 1
ATOM 2934 O O . GLN A 1 386 ? -11.477 -7.205 15.424 1.00 93.69 386 GLN A O 1
ATOM 2939 N N . VAL A 1 387 ? -11.524 -5.788 13.694 1.00 94.75 387 VAL A N 1
ATOM 2940 C CA . VAL A 1 387 ? -10.650 -4.777 14.310 1.00 94.75 387 VAL A CA 1
ATOM 2941 C C . VAL A 1 387 ? -11.240 -4.285 15.629 1.00 94.75 387 VAL A C 1
ATOM 2943 O O . VAL A 1 387 ? -10.517 -4.229 16.622 1.00 94.75 387 VAL A O 1
ATOM 2946 N N . PHE A 1 388 ? -12.544 -4.023 15.665 1.00 95.75 388 PHE A N 1
ATOM 2947 C CA . PHE A 1 388 ? -13.249 -3.532 16.848 1.00 95.75 388 PHE A CA 1
ATOM 2948 C C . PHE A 1 388 ? -13.726 -4.637 17.806 1.00 95.75 388 PHE A C 1
ATOM 2950 O O . PHE A 1 388 ? -14.340 -4.316 18.818 1.00 95.75 388 PHE A O 1
ATOM 2957 N N . HIS A 1 389 ? -13.443 -5.922 17.561 1.00 94.44 389 HIS A N 1
ATOM 2958 C CA . HIS A 1 389 ? -13.791 -6.990 18.512 1.00 94.44 389 HIS A CA 1
ATOM 2959 C C . HIS A 1 389 ? -13.172 -6.720 19.900 1.00 94.44 389 HIS A C 1
ATOM 2961 O O . HIS A 1 389 ? -11.986 -6.401 20.016 1.00 94.44 389 HIS A O 1
ATOM 2967 N N . GLY A 1 390 ? -14.005 -6.772 20.944 1.00 93.00 390 GLY A N 1
ATOM 2968 C CA . GLY A 1 390 ? -13.685 -6.397 22.326 1.00 93.00 390 GLY A CA 1
ATOM 2969 C C . GLY A 1 390 ? -13.794 -4.898 22.659 1.00 93.00 390 GLY A C 1
ATOM 2970 O O . GLY A 1 390 ? -13.708 -4.541 23.839 1.00 93.00 390 GLY A O 1
ATOM 2971 N N . ARG A 1 391 ? -13.995 -4.024 21.661 1.00 94.44 391 ARG A N 1
ATOM 2972 C CA . ARG A 1 391 ? -14.236 -2.574 21.816 1.00 94.44 391 ARG A CA 1
ATOM 2973 C C . ARG A 1 391 ? -15.726 -2.275 21.976 1.00 94.44 391 ARG A C 1
ATOM 2975 O O . ARG A 1 391 ? -16.558 -3.165 21.814 1.00 94.44 391 ARG A O 1
ATOM 2982 N N . THR A 1 392 ? -16.078 -1.033 22.302 1.00 94.75 392 THR A N 1
ATOM 2983 C CA . THR A 1 392 ? -17.489 -0.649 22.462 1.00 94.75 392 THR A CA 1
ATOM 2984 C C . THR A 1 392 ? -18.201 -0.594 21.109 1.00 94.75 392 THR A C 1
ATOM 2986 O O . THR A 1 392 ? -17.622 -0.208 20.091 1.00 94.75 392 THR A O 1
ATOM 2989 N N . VAL A 1 393 ? -19.488 -0.947 21.088 1.00 93.38 393 VAL A N 1
ATOM 2990 C CA . VAL A 1 393 ? -20.320 -0.845 19.875 1.00 93.38 393 VAL A CA 1
ATOM 2991 C C . VAL A 1 393 ? -20.401 0.604 19.393 1.00 93.38 393 VAL A C 1
ATOM 2993 O O . VAL A 1 393 ? -20.430 0.848 18.190 1.00 93.38 393 VAL A O 1
ATOM 2996 N N . ARG A 1 394 ? -20.361 1.573 20.318 1.00 93.06 394 AR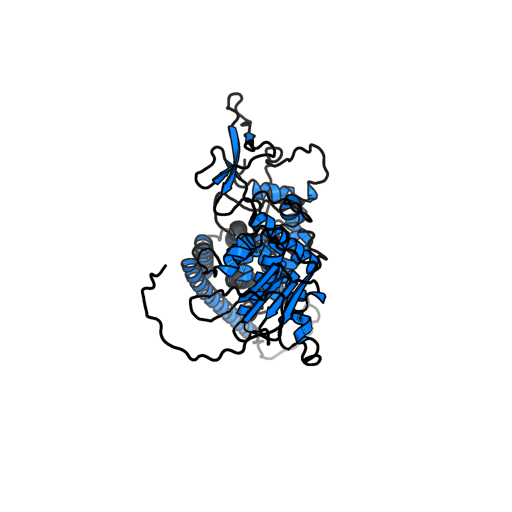G A N 1
ATOM 2997 C CA . ARG A 1 394 ? -20.310 3.005 20.000 1.00 93.06 394 ARG A CA 1
ATOM 2998 C C . ARG A 1 394 ? -19.134 3.352 19.098 1.00 93.06 394 ARG A C 1
ATOM 3000 O O . ARG A 1 394 ? -19.328 4.039 18.103 1.00 93.06 394 ARG A O 1
ATOM 3007 N N . GLU A 1 395 ? -17.938 2.882 19.439 1.00 92.88 395 GLU A N 1
ATOM 3008 C CA . GLU A 1 395 ? -16.736 3.138 18.646 1.00 92.88 395 GLU A CA 1
ATOM 3009 C C . GLU A 1 395 ? -16.827 2.495 17.257 1.00 92.88 395 GLU A C 1
ATOM 3011 O O . GLU A 1 395 ? -16.508 3.150 16.266 1.00 92.88 395 GLU A O 1
ATOM 3016 N N . LEU A 1 396 ? -17.320 1.251 17.174 1.00 93.94 396 LEU A N 1
ATOM 3017 C CA . LEU A 1 396 ? -17.547 0.560 15.900 1.00 93.94 396 LEU A CA 1
ATOM 3018 C C . LEU A 1 396 ? -18.516 1.340 15.005 1.00 93.94 396 LEU A C 1
ATOM 3020 O O . LEU A 1 396 ? -18.225 1.581 13.834 1.00 93.94 396 LEU A O 1
ATOM 3024 N N . VAL A 1 397 ? -19.670 1.737 15.548 1.00 91.25 397 VAL A N 1
ATOM 3025 C CA . VAL A 1 397 ? -20.681 2.467 14.780 1.00 91.25 397 VAL A CA 1
ATOM 3026 C C . VAL A 1 397 ? -20.136 3.821 14.358 1.00 91.25 397 VAL A C 1
ATOM 3028 O O . VAL A 1 397 ? -20.156 4.102 13.166 1.00 91.25 397 VAL A O 1
ATOM 3031 N N . ALA A 1 398 ? -19.569 4.606 15.278 1.00 90.31 398 ALA A N 1
ATOM 3032 C CA . ALA A 1 398 ? -18.979 5.908 14.964 1.00 90.31 398 ALA A CA 1
ATOM 3033 C C . ALA A 1 398 ? -17.910 5.822 13.861 1.00 90.31 398 ALA A C 1
ATOM 3035 O O . ALA A 1 398 ? -17.823 6.721 13.027 1.00 90.31 398 ALA A O 1
ATOM 3036 N N . PHE A 1 399 ? -17.136 4.734 13.817 1.00 91.31 399 PHE A N 1
ATOM 3037 C CA . PHE A 1 399 ? -16.167 4.489 12.752 1.00 91.31 399 PHE A CA 1
ATOM 3038 C C . PHE A 1 399 ? -16.823 4.162 11.401 1.00 91.31 399 PHE A C 1
ATOM 3040 O O . PHE A 1 399 ? -16.381 4.677 10.378 1.00 91.31 399 PHE A O 1
ATOM 3047 N N . ILE A 1 400 ? -17.872 3.330 11.378 1.00 90.31 400 ILE A N 1
ATOM 3048 C CA . ILE A 1 400 ? -18.563 2.944 10.134 1.00 90.31 400 ILE A CA 1
ATOM 3049 C C . ILE A 1 400 ? -19.357 4.114 9.548 1.00 90.31 400 ILE A C 1
ATOM 3051 O O . ILE A 1 400 ? -19.270 4.375 8.351 1.00 90.31 400 ILE A O 1
ATOM 3055 N N . VAL A 1 401 ? -20.162 4.788 10.374 1.00 85.38 401 VAL A N 1
ATOM 3056 C CA . VAL A 1 401 ? -21.121 5.799 9.900 1.00 85.38 401 VAL A CA 1
ATOM 3057 C C . VAL A 1 401 ? -20.524 7.210 9.867 1.00 85.38 401 VAL A C 1
ATOM 3059 O O . VAL A 1 401 ? -21.037 8.088 9.175 1.00 85.38 401 VAL A O 1
ATOM 3062 N N . GLY A 1 402 ? -19.419 7.427 10.585 1.00 83.88 402 GLY A N 1
ATOM 3063 C CA . GLY A 1 402 ? -18.757 8.719 10.704 1.00 83.88 402 GLY A CA 1
ATOM 3064 C C . GLY A 1 402 ? -19.489 9.709 11.625 1.00 83.88 402 GLY A C 1
ATOM 3065 O O . GLY A 1 402 ? -20.590 9.447 12.111 1.00 83.88 402 GLY A O 1
ATOM 3066 N N . PRO A 1 403 ? -18.893 10.889 11.869 1.00 75.38 403 PRO A N 1
ATOM 3067 C CA . PRO A 1 403 ? -19.412 11.877 12.821 1.00 75.38 403 PRO A CA 1
ATOM 3068 C C . PRO A 1 403 ? -20.699 12.587 12.368 1.00 75.38 403 PRO A C 1
ATOM 3070 O O . PRO A 1 403 ? -21.319 13.282 13.166 1.00 75.38 403 PRO A O 1
ATOM 3073 N N . PHE A 1 404 ? -21.101 12.436 11.104 1.00 72.62 404 PHE A N 1
ATOM 3074 C CA . PHE A 1 404 ? -22.246 13.142 10.515 1.00 72.62 404 PHE A CA 1
ATOM 3075 C C . PHE A 1 404 ? -23.499 12.273 10.368 1.00 72.62 404 PHE A C 1
ATOM 3077 O O . PHE A 1 404 ? -24.484 12.704 9.770 1.00 72.62 404 PHE A O 1
ATOM 3084 N N . ALA A 1 405 ? -23.476 11.041 10.875 1.00 76.19 405 ALA A N 1
ATOM 3085 C CA . ALA A 1 405 ? -24.616 10.151 10.750 1.00 76.19 405 ALA A CA 1
ATOM 3086 C C . ALA A 1 405 ? -25.762 10.554 11.682 1.00 76.19 405 ALA A C 1
ATOM 3088 O O . ALA A 1 405 ? -25.564 10.816 12.868 1.00 76.19 405 ALA A O 1
ATOM 3089 N N . ALA A 1 406 ? -26.983 10.527 11.152 1.00 75.69 406 ALA A N 1
ATOM 3090 C CA . ALA A 1 406 ? -28.186 10.620 11.963 1.00 75.69 406 ALA A CA 1
ATOM 3091 C C . ALA A 1 406 ? -28.450 9.263 12.632 1.00 75.69 406 ALA A C 1
ATOM 3093 O O . ALA A 1 406 ? -28.783 8.283 11.964 1.00 75.69 406 ALA A O 1
ATOM 3094 N N . VAL A 1 407 ? -28.303 9.206 13.954 1.00 79.56 407 VAL A N 1
ATOM 3095 C CA . VAL A 1 407 ? -28.629 8.027 14.764 1.00 79.56 407 VAL A CA 1
ATOM 3096 C C . VAL A 1 407 ? -29.962 8.285 15.462 1.00 79.56 407 VAL A C 1
ATOM 3098 O O . VAL A 1 407 ? -30.108 9.279 16.169 1.00 79.56 407 VAL A O 1
ATOM 3101 N N . GLY A 1 408 ? -30.953 7.415 15.251 1.00 83.12 408 GLY A N 1
ATOM 3102 C CA . GLY A 1 408 ? -32.248 7.528 15.931 1.00 83.12 408 GLY A CA 1
ATOM 3103 C C . GLY A 1 408 ? -32.121 7.330 17.446 1.00 83.12 408 GLY A C 1
ATOM 3104 O O . GLY A 1 408 ? -31.234 6.609 17.899 1.00 83.12 408 GLY A O 1
ATOM 3105 N N . GLU A 1 409 ? -33.025 7.923 18.230 1.00 85.19 409 GLU A N 1
ATOM 3106 C CA . GLU A 1 409 ? -32.953 7.940 19.705 1.00 85.19 409 GLU A CA 1
ATOM 3107 C C . GLU A 1 409 ? -32.794 6.542 20.326 1.00 85.19 409 GLU A C 1
ATOM 3109 O O . GLU A 1 409 ? -31.909 6.332 21.153 1.00 85.19 409 GLU A O 1
ATOM 3114 N N . ALA A 1 410 ? -33.568 5.556 19.860 1.00 82.44 410 ALA A N 1
ATOM 3115 C CA . ALA A 1 410 ? -33.482 4.178 20.353 1.00 82.44 410 ALA A CA 1
ATOM 3116 C C . ALA A 1 410 ? -32.116 3.522 20.072 1.00 82.44 410 ALA A C 1
ATOM 3118 O O . ALA A 1 410 ? -31.581 2.786 20.900 1.00 82.44 410 ALA A O 1
ATOM 3119 N N . ALA A 1 411 ? -31.521 3.798 18.908 1.00 82.00 411 ALA A N 1
ATOM 3120 C CA . ALA A 1 411 ? -30.178 3.324 18.593 1.00 82.00 411 ALA A CA 1
ATOM 3121 C C . ALA A 1 411 ? -29.135 4.052 19.452 1.00 82.00 411 ALA A C 1
ATOM 3123 O O . ALA A 1 411 ? -28.226 3.414 19.978 1.00 82.00 411 ALA A O 1
ATOM 3124 N N . GLN A 1 412 ? -29.298 5.362 19.653 1.00 85.94 412 GLN A N 1
ATOM 3125 C CA . GLN A 1 412 ? -28.410 6.162 20.492 1.00 85.94 412 GLN A CA 1
ATOM 3126 C C . GLN A 1 412 ? -28.392 5.661 21.941 1.00 85.94 412 GLN A C 1
ATOM 3128 O O . GLN A 1 412 ? -27.327 5.614 22.549 1.00 85.94 412 GLN A O 1
ATOM 3133 N N . GLU A 1 413 ? -29.529 5.228 22.482 1.00 86.75 413 GLU A N 1
ATOM 3134 C CA . GLU A 1 413 ? -29.620 4.658 23.829 1.00 86.75 413 GLU A CA 1
ATOM 3135 C C . GLU A 1 413 ? -28.802 3.360 23.968 1.00 86.75 413 GLU A C 1
ATOM 3137 O O . GLU A 1 413 ? -28.059 3.187 24.935 1.00 86.75 413 GLU A O 1
ATOM 3142 N N . ILE A 1 414 ? -28.826 2.490 22.950 1.00 81.88 414 ILE A N 1
ATOM 3143 C CA . ILE A 1 414 ? -27.989 1.277 22.904 1.00 81.88 414 ILE A CA 1
ATOM 3144 C C . ILE A 1 414 ? -26.504 1.639 22.795 1.00 81.88 414 ILE A C 1
ATOM 3146 O O . ILE A 1 414 ? -25.680 1.058 23.505 1.00 81.88 414 ILE A O 1
ATOM 3150 N N . LEU A 1 415 ? -26.153 2.608 21.941 1.00 87.81 415 LEU A N 1
ATOM 3151 C CA . LEU A 1 415 ? -24.774 3.097 21.815 1.00 87.81 415 LEU A CA 1
ATOM 3152 C C . LEU A 1 415 ? -24.294 3.794 23.092 1.00 87.81 415 LEU A C 1
ATOM 3154 O O . LEU A 1 415 ? -23.092 3.831 23.360 1.00 87.81 415 LEU A O 1
ATOM 3158 N N . ASN A 1 416 ? -25.211 4.338 23.893 1.00 89.31 416 ASN A N 1
ATOM 3159 C CA . ASN A 1 416 ? -24.895 4.930 25.183 1.00 89.31 416 ASN A CA 1
ATOM 3160 C C . ASN A 1 416 ? -24.505 3.875 26.234 1.00 89.31 416 ASN A C 1
ATOM 3162 O O . ASN A 1 416 ? -23.766 4.205 27.163 1.00 89.31 416 ASN A O 1
ATOM 3166 N N . GLY A 1 417 ? -24.912 2.616 26.054 1.00 89.50 417 GLY A N 1
ATOM 3167 C CA . GLY A 1 417 ? -24.487 1.495 26.893 1.00 89.50 417 GLY A CA 1
ATOM 3168 C C . GLY A 1 417 ? -23.022 1.079 26.688 1.00 89.50 417 GLY A C 1
ATOM 3169 O O . GLY A 1 417 ? -22.399 1.390 25.675 1.00 89.50 417 GLY A O 1
ATOM 3170 N N . ASP A 1 418 ? -22.479 0.307 27.637 1.00 91.06 418 ASP A N 1
ATOM 3171 C CA . ASP A 1 418 ? -21.122 -0.278 27.572 1.00 91.06 418 ASP A CA 1
ATOM 3172 C C . ASP A 1 418 ? -21.108 -1.641 26.849 1.00 91.06 418 ASP A C 1
ATOM 3174 O O . ASP A 1 418 ? -20.366 -2.565 27.186 1.00 91.06 418 ASP A O 1
ATOM 3178 N N . ARG A 1 419 ? -21.992 -1.812 25.855 1.00 93.56 419 ARG A N 1
ATOM 3179 C CA . ARG A 1 419 ? -22.005 -3.038 25.052 1.00 93.56 419 ARG A CA 1
ATOM 3180 C C . ARG A 1 419 ? -20.731 -3.106 24.226 1.00 93.56 419 ARG A C 1
ATOM 3182 O O . ARG A 1 419 ? -20.329 -2.126 23.591 1.00 93.56 419 ARG A O 1
ATOM 3189 N N . ARG A 1 420 ? -20.123 -4.288 24.201 1.00 95.06 420 ARG A N 1
ATOM 3190 C CA . ARG A 1 420 ? -18.913 -4.567 23.431 1.00 95.06 420 ARG A CA 1
ATOM 3191 C C . ARG A 1 420 ? -19.231 -5.377 22.186 1.00 95.06 420 ARG A C 1
ATOM 3193 O O . ARG A 1 420 ? -20.192 -6.137 22.155 1.00 95.06 420 ARG A O 1
ATOM 3200 N N . VAL A 1 421 ? -18.410 -5.195 21.163 1.00 94.19 421 VAL A N 1
ATOM 3201 C CA . VAL A 1 421 ? -18.432 -6.004 19.948 1.00 94.19 421 VAL A CA 1
ATOM 3202 C C . VAL A 1 421 ? -17.891 -7.382 20.304 1.00 94.19 421 VAL A C 1
ATOM 3204 O O . VAL A 1 421 ? -16.685 -7.535 20.495 1.00 94.19 421 VAL A O 1
ATOM 3207 N N . ASP A 1 422 ? -18.770 -8.373 20.394 1.00 93.44 422 ASP A N 1
ATOM 3208 C CA . ASP A 1 422 ? -18.386 -9.746 20.704 1.00 93.44 422 ASP A CA 1
ATOM 3209 C C . ASP A 1 422 ? -19.117 -10.751 19.809 1.00 93.44 422 ASP A C 1
ATOM 3211 O O . ASP A 1 422 ? -20.283 -10.564 19.469 1.00 93.44 422 ASP A O 1
ATOM 3215 N N . PHE A 1 423 ? -18.397 -11.784 19.373 1.00 92.56 423 PHE A N 1
ATOM 3216 C CA . PHE A 1 423 ? -18.897 -12.860 18.520 1.00 92.56 423 PHE A CA 1
ATOM 3217 C C . PHE A 1 423 ? -17.925 -14.048 18.529 1.00 92.56 423 PHE A C 1
ATOM 3219 O O . PHE A 1 423 ? -16.708 -13.867 18.530 1.00 92.56 423 PHE A O 1
ATOM 3226 N N . GLY A 1 424 ? -18.451 -15.276 18.461 1.00 89.69 424 GLY A N 1
ATOM 3227 C CA . GLY A 1 424 ? -17.621 -16.488 18.364 1.00 89.69 424 GLY A CA 1
ATOM 3228 C C . GLY A 1 424 ? -17.063 -16.748 16.958 1.00 89.69 424 GLY A C 1
ATOM 3229 O O . GLY A 1 424 ? -15.991 -17.327 16.797 1.00 89.69 424 GLY A O 1
ATOM 3230 N N . SER A 1 425 ? -17.776 -16.297 15.925 1.00 90.88 425 SER A N 1
ATOM 3231 C CA . SER A 1 425 ? -17.370 -16.409 14.521 1.00 90.88 425 SER A CA 1
ATOM 3232 C C . SER A 1 425 ? -18.005 -15.297 13.693 1.00 90.88 425 SER A C 1
ATOM 3234 O O . SER A 1 425 ? -19.127 -14.899 13.998 1.00 90.88 425 SER A O 1
ATOM 3236 N N . LEU A 1 426 ? -17.330 -14.849 12.632 1.00 90.94 426 LEU A N 1
ATOM 3237 C CA . LEU A 1 426 ? -17.870 -13.903 11.655 1.00 90.94 426 LEU A CA 1
ATOM 3238 C C . LEU A 1 426 ? -17.942 -14.574 10.284 1.00 90.94 426 LEU A C 1
ATOM 3240 O O . LEU A 1 426 ? -16.927 -15.037 9.766 1.00 90.94 426 LEU A O 1
ATOM 3244 N N . THR A 1 427 ? -19.135 -14.620 9.696 1.00 88.69 427 THR A N 1
ATOM 3245 C CA . THR A 1 427 ? -19.356 -15.224 8.374 1.00 88.69 427 THR A CA 1
ATOM 3246 C C . THR A 1 427 ? -19.787 -14.181 7.360 1.00 88.69 427 THR A C 1
ATOM 3248 O O . THR A 1 427 ? -20.630 -13.337 7.643 1.00 88.69 427 THR A O 1
ATOM 3251 N N . LEU A 1 428 ? -19.224 -14.245 6.160 1.00 85.75 428 LEU A N 1
ATOM 3252 C CA . LEU A 1 428 ? -19.708 -13.456 5.040 1.00 85.75 428 LEU A CA 1
ATOM 3253 C C . LEU A 1 428 ? -20.671 -14.300 4.200 1.00 85.75 428 LEU A C 1
ATOM 3255 O O . LEU A 1 428 ? -20.373 -15.450 3.882 1.00 85.75 428 LEU A O 1
ATOM 3259 N N . ARG A 1 429 ? -21.819 -13.727 3.852 1.00 85.25 429 ARG A N 1
ATOM 3260 C CA . ARG A 1 429 ? -22.925 -14.370 3.147 1.00 85.25 429 ARG A CA 1
ATOM 3261 C C . ARG A 1 429 ? -23.304 -13.545 1.919 1.00 85.25 429 ARG A C 1
ATOM 3263 O O . ARG A 1 429 ? -23.179 -12.322 1.911 1.00 85.25 429 ARG A O 1
ATOM 3270 N N . ILE A 1 430 ? -23.789 -14.227 0.890 1.00 79.50 430 ILE A N 1
ATOM 3271 C CA . ILE A 1 430 ? -24.354 -13.606 -0.310 1.00 79.50 430 ILE A CA 1
ATOM 3272 C C . ILE A 1 430 ? -25.747 -14.188 -0.493 1.00 79.50 430 ILE A C 1
ATOM 3274 O O . ILE A 1 430 ? -25.911 -15.414 -0.496 1.00 79.50 430 ILE A O 1
ATOM 3278 N N . ALA A 1 431 ? -26.742 -13.320 -0.642 1.00 74.56 431 ALA A N 1
ATOM 3279 C CA . ALA A 1 431 ? -28.100 -13.747 -0.912 1.00 74.56 431 ALA A CA 1
ATOM 3280 C C . ALA A 1 431 ? -28.176 -14.571 -2.209 1.00 74.56 431 ALA A C 1
ATOM 3282 O O . ALA A 1 431 ? -27.571 -14.234 -3.225 1.00 74.56 431 ALA A O 1
ATOM 3283 N N . GLY A 1 432 ? -28.922 -15.676 -2.174 1.00 64.06 432 GLY A N 1
ATOM 3284 C CA . GLY A 1 432 ? -29.178 -16.522 -3.346 1.00 64.06 432 GLY A CA 1
ATOM 3285 C C . GLY A 1 432 ? -28.253 -17.733 -3.531 1.00 64.06 432 GLY A C 1
ATOM 3286 O O . GLY A 1 432 ? -28.640 -18.653 -4.243 1.00 64.06 432 GLY A O 1
ATOM 3287 N N . SER A 1 433 ? -27.104 -17.848 -2.846 1.00 56.84 433 SER A N 1
ATOM 3288 C CA . SER A 1 433 ? -26.271 -19.072 -2.971 1.00 56.84 433 SER A CA 1
ATOM 3289 C C . SER A 1 433 ? -26.902 -20.319 -2.318 1.00 56.84 433 SER A C 1
ATOM 3291 O O . SER A 1 433 ? -26.490 -21.451 -2.568 1.00 56.84 433 SER A O 1
ATOM 3293 N N . LEU A 1 434 ? -27.955 -20.123 -1.517 1.00 54.44 434 LEU A N 1
ATOM 3294 C CA . LEU A 1 434 ? -28.664 -21.143 -0.740 1.00 54.44 434 LEU A CA 1
ATOM 3295 C C . LEU A 1 434 ? -30.065 -21.445 -1.295 1.00 54.44 434 LEU A C 1
ATOM 3297 O O . LEU A 1 434 ? -31.021 -21.652 -0.553 1.00 54.44 434 LEU A O 1
ATOM 3301 N N . GLN A 1 435 ? -30.204 -21.521 -2.618 1.00 49.53 435 GLN A N 1
ATOM 3302 C CA . GLN A 1 435 ? -31.505 -21.640 -3.286 1.00 49.53 435 GLN A CA 1
ATOM 3303 C C . GLN A 1 435 ? -32.250 -22.984 -3.082 1.00 49.53 435 GLN A C 1
ATOM 3305 O O . GLN A 1 435 ? -33.309 -23.187 -3.666 1.00 49.53 435 GLN A O 1
ATOM 3310 N N . LYS A 1 436 ? -31.748 -23.911 -2.246 1.00 52.25 436 LYS A N 1
ATOM 3311 C CA . LYS A 1 436 ? -32.369 -25.233 -1.998 1.00 52.25 436 LYS A CA 1
ATOM 3312 C C . LYS A 1 436 ? -32.898 -25.487 -0.577 1.00 52.25 436 LYS A C 1
ATOM 3314 O O . LYS A 1 436 ? -33.402 -26.576 -0.331 1.00 52.25 436 LYS A O 1
ATOM 3319 N N . VAL A 1 437 ? -32.830 -24.528 0.353 1.00 54.41 437 VAL A N 1
ATOM 3320 C CA . VAL A 1 437 ? -33.278 -24.732 1.757 1.00 54.41 437 VAL A CA 1
ATOM 3321 C C . VAL A 1 437 ? -34.114 -23.541 2.249 1.00 54.41 437 VAL A C 1
ATOM 3323 O O . VAL A 1 437 ? -33.803 -22.931 3.267 1.00 54.41 437 VAL A O 1
ATOM 3326 N N . HIS A 1 438 ? -35.116 -23.117 1.474 1.00 51.00 438 HIS A N 1
ATOM 3327 C CA . HIS A 1 438 ? -35.593 -21.730 1.556 1.00 51.00 438 HIS A CA 1
ATOM 3328 C C . HIS A 1 438 ? -36.674 -21.408 2.602 1.00 51.00 438 HIS A C 1
ATOM 3330 O O . HIS A 1 438 ? -36.813 -20.232 2.930 1.00 51.00 438 HIS A O 1
ATOM 3336 N N . ASP A 1 439 ? -37.352 -22.390 3.206 1.00 54.44 439 ASP A N 1
ATOM 3337 C CA . ASP A 1 439 ? -38.470 -22.073 4.119 1.00 54.44 439 ASP A CA 1
ATOM 3338 C C . ASP A 1 439 ? -38.158 -22.302 5.606 1.00 54.44 439 ASP A C 1
ATOM 3340 O O . ASP A 1 439 ? -38.568 -21.506 6.444 1.00 54.44 439 ASP A O 1
ATOM 3344 N N . ALA A 1 440 ? -37.342 -23.299 5.964 1.00 55.12 440 ALA A N 1
ATOM 3345 C CA . ALA A 1 440 ? -36.986 -23.548 7.370 1.00 55.12 440 ALA A CA 1
ATOM 3346 C C . ALA A 1 440 ? -35.898 -22.598 7.915 1.00 55.12 440 ALA A C 1
ATOM 3348 O O . ALA A 1 440 ? -35.756 -22.431 9.124 1.00 55.12 440 ALA A O 1
ATOM 3349 N N . ARG A 1 441 ? -35.112 -21.968 7.030 1.00 54.44 441 ARG A N 1
ATOM 3350 C CA . ARG A 1 441 ? -33.929 -21.178 7.412 1.00 54.44 441 ARG A CA 1
ATOM 3351 C C . ARG A 1 441 ? -34.180 -19.694 7.618 1.00 54.44 441 ARG A C 1
ATOM 3353 O O . ARG A 1 441 ? -33.320 -19.027 8.186 1.00 54.44 441 ARG A O 1
ATOM 3360 N N . ARG A 1 442 ? -35.321 -19.162 7.173 1.00 56.78 442 ARG A N 1
ATOM 3361 C CA . ARG A 1 442 ? -35.629 -17.735 7.342 1.00 56.78 442 ARG A CA 1
ATOM 3362 C C . ARG A 1 442 ? -35.788 -17.385 8.823 1.00 56.78 442 ARG A C 1
ATOM 3364 O O . ARG A 1 442 ? -35.228 -16.387 9.258 1.00 56.78 442 ARG A O 1
ATOM 3371 N N . ASP A 1 443 ? -36.427 -18.265 9.591 1.00 57.09 443 ASP A N 1
ATOM 3372 C CA . ASP A 1 443 ? -36.526 -18.148 11.051 1.00 57.09 443 ASP A CA 1
ATOM 3373 C C . ASP A 1 443 ? -35.194 -18.464 11.744 1.00 57.09 443 ASP A C 1
ATOM 3375 O O . ASP A 1 443 ? -34.869 -17.874 12.769 1.00 57.09 443 ASP A O 1
ATOM 3379 N N . GLU A 1 444 ? -34.378 -19.352 11.167 1.00 58.53 444 GLU A N 1
ATOM 3380 C CA . GLU A 1 444 ? -33.064 -19.710 11.712 1.00 58.53 444 GLU A CA 1
ATOM 3381 C C . GLU A 1 444 ? -32.045 -18.559 11.595 1.00 58.53 444 GLU A C 1
ATOM 3383 O O . GLU A 1 444 ? -31.226 -18.371 12.495 1.00 58.53 444 GLU A O 1
ATOM 3388 N N . LEU A 1 445 ? -32.142 -17.753 10.530 1.00 55.69 445 LEU A N 1
ATOM 3389 C CA . LEU A 1 445 ? -31.290 -16.588 10.237 1.00 55.69 445 LEU A CA 1
ATOM 3390 C C . LEU A 1 445 ? -31.372 -15.500 11.313 1.00 55.69 445 LEU A C 1
ATOM 3392 O O . LEU A 1 445 ? -30.367 -14.859 11.615 1.00 55.69 445 LEU A O 1
ATOM 3396 N N . TRP A 1 446 ? -32.561 -15.342 11.895 1.00 63.44 446 TRP A N 1
ATOM 3397 C CA . TRP A 1 446 ? -32.847 -14.439 13.011 1.00 63.44 446 TRP A CA 1
ATOM 3398 C C . TRP A 1 446 ? -32.886 -15.161 14.357 1.00 63.44 446 TRP A C 1
ATOM 3400 O O . TRP A 1 446 ? -33.061 -14.530 15.397 1.00 63.44 446 TRP A O 1
ATOM 3410 N N . SER A 1 447 ? -32.734 -16.487 14.363 1.00 63.78 447 SER A N 1
ATOM 3411 C CA . SER A 1 447 ? -32.647 -17.230 15.607 1.00 63.78 447 SER A CA 1
ATOM 3412 C C . SER A 1 447 ? -31.245 -17.078 16.192 1.00 63.78 447 SER A C 1
ATOM 3414 O O . SER A 1 447 ? -30.240 -17.413 15.558 1.00 63.78 447 SER A O 1
ATOM 3416 N N . ASN A 1 448 ? -31.173 -16.680 17.461 1.00 60.81 448 ASN A N 1
ATOM 3417 C CA . ASN A 1 448 ? -29.932 -16.634 18.246 1.00 60.81 448 ASN A CA 1
ATOM 3418 C C . ASN A 1 448 ? -29.219 -18.004 18.361 1.00 60.81 448 ASN A C 1
ATOM 3420 O O . ASN A 1 448 ? -28.152 -18.102 18.959 1.00 60.81 448 ASN A O 1
ATOM 3424 N N . LYS A 1 449 ? -29.776 -19.080 17.784 1.00 65.25 449 LYS A N 1
ATOM 3425 C CA . LYS A 1 449 ? -29.249 -20.447 17.868 1.00 65.25 449 LYS A CA 1
ATOM 3426 C C . LYS A 1 449 ? -27.909 -20.627 17.157 1.00 65.25 449 LYS A C 1
ATOM 3428 O O . LYS A 1 449 ? -27.172 -21.538 17.513 1.00 65.25 449 LYS A O 1
ATOM 3433 N N . SER A 1 450 ? -27.592 -19.792 16.164 1.00 60.34 450 SER A N 1
ATOM 3434 C CA . SER A 1 450 ? -26.352 -19.937 15.389 1.00 60.34 450 SER A CA 1
ATOM 3435 C C . SER A 1 450 ? -25.137 -19.229 16.008 1.00 60.34 450 SER A C 1
ATOM 3437 O O . SER A 1 450 ? -24.023 -19.481 15.559 1.00 60.34 450 SER A O 1
ATOM 3439 N N . GLY A 1 451 ? -25.322 -18.388 17.041 1.00 68.19 451 GLY A N 1
ATOM 3440 C CA . GLY A 1 451 ? -24.274 -17.766 17.877 1.00 68.19 451 GLY A CA 1
ATOM 3441 C C . GLY A 1 451 ? -23.214 -16.896 17.173 1.00 68.19 451 GLY A C 1
ATOM 3442 O O . GLY A 1 451 ? -22.413 -16.241 17.837 1.00 68.19 451 GLY A O 1
ATOM 3443 N N . GLY A 1 452 ? -23.171 -16.887 15.840 1.00 87.19 452 GLY A N 1
ATOM 3444 C CA . GLY A 1 452 ? -22.155 -16.219 15.035 1.00 87.19 452 GLY A CA 1
ATOM 3445 C C . GLY A 1 452 ? -22.639 -14.903 14.435 1.00 87.19 452 GLY A C 1
ATOM 3446 O O . GLY A 1 452 ? -23.775 -14.795 13.973 1.00 87.19 452 GLY A O 1
ATOM 3447 N N . ALA A 1 453 ? -21.741 -13.922 14.375 1.00 92.50 453 ALA A N 1
ATOM 3448 C CA . ALA A 1 453 ? -21.940 -12.711 13.596 1.00 92.50 453 ALA A CA 1
ATOM 3449 C C . ALA A 1 453 ? -21.904 -13.017 12.095 1.00 92.50 453 ALA A C 1
ATOM 3451 O O . ALA A 1 453 ? -21.247 -13.960 11.624 1.00 92.50 453 ALA A O 1
ATOM 3452 N N . TRP A 1 454 ? -22.593 -12.193 11.316 1.00 92.31 454 TRP A N 1
ATOM 3453 C CA . TRP A 1 454 ? -22.593 -12.318 9.871 1.00 92.31 454 TRP A CA 1
ATOM 3454 C C . TRP A 1 454 ? -22.720 -10.980 9.153 1.00 92.31 454 TRP A C 1
ATOM 3456 O O . TRP A 1 454 ? -23.248 -10.006 9.684 1.00 92.31 454 TRP A O 1
ATOM 3466 N N . ILE A 1 455 ? -22.201 -10.951 7.930 1.00 92.12 455 ILE A N 1
ATOM 3467 C CA . ILE A 1 455 ? -22.385 -9.864 6.973 1.00 92.12 455 ILE A CA 1
ATOM 3468 C C . ILE A 1 455 ? -23.037 -10.466 5.737 1.00 92.12 455 ILE A C 1
ATOM 3470 O O . ILE A 1 455 ? -22.532 -11.460 5.223 1.00 92.12 455 ILE A O 1
ATOM 3474 N N . GLU A 1 456 ? -24.141 -9.899 5.266 1.00 90.31 456 GLU A N 1
ATOM 3475 C CA . GLU A 1 456 ? -24.874 -10.409 4.105 1.00 90.31 456 GLU A CA 1
ATOM 3476 C C . GLU A 1 456 ? -25.036 -9.334 3.035 1.00 90.31 456 GLU A C 1
ATOM 3478 O O . GLU A 1 456 ? -25.450 -8.218 3.340 1.00 90.31 456 GLU A O 1
ATOM 3483 N N . ILE A 1 457 ? -24.720 -9.688 1.788 1.00 89.06 457 ILE A N 1
ATOM 3484 C CA . ILE A 1 457 ? -24.965 -8.855 0.605 1.00 89.06 457 ILE A CA 1
ATOM 3485 C C . ILE A 1 457 ? -26.349 -9.187 0.030 1.00 89.06 457 ILE A C 1
ATOM 3487 O O . ILE A 1 457 ? -26.665 -10.362 -0.173 1.00 89.06 457 ILE A O 1
ATOM 3491 N N . SER A 1 458 ? -27.137 -8.148 -0.251 1.00 84.06 458 SER A N 1
ATOM 3492 C CA . SER A 1 458 ? -28.491 -8.176 -0.826 1.00 84.06 458 SER A CA 1
ATOM 3493 C C . SER A 1 458 ? -29.500 -9.059 -0.066 1.00 84.06 458 SER A C 1
ATOM 3495 O O . SER A 1 458 ? -30.178 -9.886 -0.679 1.00 84.06 458 SER A O 1
ATOM 3497 N N . PRO A 1 459 ? -29.626 -8.920 1.266 1.00 78.50 459 PRO A N 1
ATOM 3498 C CA . PRO A 1 459 ? -30.439 -9.805 2.101 1.00 78.50 459 PRO A CA 1
ATOM 3499 C C . PRO A 1 459 ? -31.916 -9.865 1.651 1.00 78.50 459 PRO A C 1
ATOM 3501 O O . PRO A 1 459 ? -32.609 -8.845 1.636 1.00 78.50 459 PRO A O 1
ATOM 3504 N N . PRO A 1 460 ? -32.482 -11.061 1.392 1.00 73.56 460 PRO A N 1
ATOM 3505 C CA . PRO A 1 460 ? -33.837 -11.215 0.847 1.00 73.56 460 PRO A CA 1
ATOM 3506 C C . PRO A 1 460 ? -34.955 -10.827 1.834 1.00 73.56 460 PRO A C 1
ATOM 3508 O O . PRO A 1 460 ? -36.130 -10.783 1.470 1.00 73.56 460 PRO A O 1
ATOM 3511 N N . GLY A 1 461 ? -34.623 -10.611 3.111 1.00 73.75 461 GLY A N 1
ATOM 3512 C CA . GLY A 1 461 ? -35.550 -10.129 4.140 1.00 73.75 461 GLY A CA 1
ATOM 3513 C C . GLY A 1 461 ? -35.565 -8.608 4.314 1.00 73.75 461 GLY A C 1
ATOM 3514 O O . GLY A 1 461 ? -36.448 -8.098 4.994 1.00 73.75 461 GLY A O 1
ATOM 3515 N N . LEU A 1 462 ? -34.608 -7.890 3.720 1.00 79.50 462 LEU A N 1
ATOM 3516 C CA . LEU A 1 462 ? -34.425 -6.449 3.898 1.00 79.50 462 LEU A CA 1
ATOM 3517 C C . LEU A 1 462 ? -34.198 -5.798 2.526 1.00 79.50 462 LEU A C 1
ATOM 3519 O O . LEU A 1 462 ? -33.079 -5.406 2.214 1.00 79.50 462 LEU A O 1
ATOM 3523 N N . PRO A 1 463 ? -35.253 -5.658 1.698 1.00 74.31 463 PRO A N 1
ATOM 3524 C CA . PRO A 1 463 ? -35.129 -5.217 0.304 1.00 74.31 463 PRO A CA 1
ATOM 3525 C C . PRO A 1 463 ? -34.606 -3.781 0.143 1.00 74.31 463 PRO A C 1
ATOM 3527 O O . PRO A 1 463 ? -34.305 -3.356 -0.966 1.00 74.31 463 PRO A O 1
ATOM 3530 N N . SER A 1 464 ? -34.528 -3.012 1.231 1.00 81.81 464 SER A N 1
ATOM 3531 C CA . SER A 1 464 ? -33.963 -1.663 1.254 1.00 81.81 464 SER A CA 1
ATOM 3532 C C . SER A 1 464 ? -32.469 -1.616 1.595 1.00 81.81 464 SER A C 1
ATOM 3534 O O . SER A 1 464 ? -31.894 -0.530 1.535 1.00 81.81 464 SER A O 1
ATOM 3536 N N . ALA A 1 465 ? -31.868 -2.736 2.006 1.00 85.12 465 ALA A N 1
ATOM 3537 C CA . ALA A 1 465 ? -30.467 -2.830 2.394 1.00 85.12 465 ALA A CA 1
ATOM 3538 C C . ALA A 1 465 ? -29.674 -3.612 1.344 1.00 85.12 465 ALA A C 1
ATOM 3540 O O . ALA A 1 465 ? -30.068 -4.704 0.942 1.00 85.12 465 ALA A O 1
ATOM 3541 N N . ASP A 1 466 ? -28.524 -3.072 0.963 1.00 88.62 466 ASP A N 1
ATOM 3542 C CA . ASP A 1 466 ? -27.611 -3.709 0.016 1.00 88.62 466 ASP A CA 1
ATOM 3543 C C . ASP A 1 466 ? -26.570 -4.559 0.752 1.00 88.62 466 ASP A C 1
ATOM 3545 O O . ASP A 1 466 ? -26.144 -5.597 0.255 1.00 88.62 466 ASP A O 1
ATOM 3549 N N . VAL A 1 467 ? -26.204 -4.166 1.978 1.00 90.56 467 VAL A N 1
ATOM 3550 C CA . VAL A 1 467 ? -25.354 -4.951 2.882 1.00 90.56 467 VAL A CA 1
ATOM 3551 C C . VAL A 1 467 ? -25.911 -4.868 4.302 1.00 90.56 467 VAL A C 1
ATOM 3553 O O . VAL A 1 467 ? -26.297 -3.795 4.751 1.00 90.56 467 VAL A O 1
ATOM 3556 N N . VAL A 1 468 ? -25.941 -5.974 5.043 1.00 92.06 468 VAL A N 1
ATOM 3557 C CA . VAL A 1 468 ? -26.313 -5.986 6.468 1.00 92.06 468 VAL A CA 1
ATOM 3558 C C . VAL A 1 468 ? -25.179 -6.564 7.288 1.00 92.06 468 VAL A C 1
ATOM 3560 O O . VAL A 1 468 ? -24.709 -7.656 6.994 1.00 92.06 468 VAL A O 1
ATOM 3563 N N . LEU A 1 469 ? -24.779 -5.854 8.340 1.00 94.12 469 LEU A N 1
ATOM 3564 C CA . LEU A 1 469 ? -23.976 -6.400 9.429 1.00 94.12 469 LEU A CA 1
ATOM 3565 C C . LEU A 1 469 ? -24.905 -6.800 10.574 1.00 94.12 469 LEU A C 1
ATOM 3567 O O . LEU A 1 469 ? -25.654 -5.971 11.080 1.00 94.12 469 LEU A O 1
ATOM 3571 N N . HIS A 1 470 ? -24.810 -8.040 11.029 1.00 92.12 470 HIS A N 1
ATOM 3572 C CA . HIS A 1 470 ? -25.529 -8.525 12.195 1.00 92.12 470 HIS A CA 1
ATOM 3573 C C . HIS A 1 470 ? -24.568 -9.178 13.187 1.00 92.12 470 HIS A C 1
ATOM 3575 O O . HIS A 1 470 ? -23.815 -10.093 12.851 1.00 92.12 470 HIS A O 1
ATOM 3581 N N . ILE A 1 471 ? -24.619 -8.711 14.429 1.00 92.38 471 ILE A N 1
ATOM 3582 C CA . ILE A 1 471 ? -23.930 -9.284 15.578 1.00 92.38 471 ILE A CA 1
ATOM 3583 C C . ILE A 1 471 ? -25.024 -9.612 16.605 1.00 92.38 471 ILE A C 1
ATOM 3585 O O . ILE A 1 471 ? -25.636 -8.673 17.132 1.00 92.38 471 ILE A O 1
ATOM 3589 N N . PRO A 1 472 ? -25.308 -10.905 16.858 1.00 89.69 472 PRO A N 1
ATOM 3590 C CA . PRO A 1 472 ? -26.394 -11.329 17.739 1.00 89.69 472 PRO A CA 1
ATOM 3591 C C . PRO A 1 472 ? -26.335 -10.638 19.100 1.00 89.69 472 PRO A C 1
ATOM 3593 O O . PRO A 1 472 ? -25.256 -10.486 19.662 1.00 89.69 472 PRO A O 1
ATOM 3596 N N . ASP A 1 473 ? -27.487 -10.180 19.596 1.00 87.12 473 ASP A N 1
ATOM 3597 C CA . ASP A 1 473 ? -27.657 -9.466 20.876 1.00 87.12 473 ASP A CA 1
ATOM 3598 C C . ASP A 1 473 ? -26.835 -8.162 21.039 1.00 87.12 473 ASP A C 1
ATOM 3600 O O . ASP A 1 473 ? -26.916 -7.478 22.065 1.00 87.12 473 ASP A O 1
ATOM 3604 N N . VAL A 1 474 ? -26.096 -7.755 20.002 1.00 89.50 474 VAL A N 1
ATOM 3605 C CA . VAL A 1 474 ? -25.203 -6.593 20.006 1.00 89.50 474 VAL A CA 1
ATOM 3606 C C . VAL A 1 474 ? -25.736 -5.505 19.076 1.00 89.50 474 VAL A C 1
ATOM 3608 O O . VAL A 1 474 ? -26.087 -4.427 19.559 1.00 89.50 474 VAL A O 1
ATOM 3611 N N . ILE A 1 475 ? -25.807 -5.758 17.761 1.00 90.12 475 ILE A N 1
ATOM 3612 C CA . ILE A 1 475 ? -26.246 -4.767 16.765 1.00 90.12 475 ILE A CA 1
ATOM 3613 C C . ILE A 1 475 ? -26.687 -5.410 15.443 1.00 90.12 475 ILE A C 1
ATOM 3615 O O . ILE A 1 475 ? -26.103 -6.389 14.988 1.00 90.12 475 ILE A O 1
ATOM 3619 N N . THR A 1 476 ? -27.683 -4.811 14.786 1.00 90.56 476 THR A N 1
ATOM 3620 C CA . THR A 1 476 ? -27.972 -5.031 13.360 1.00 90.56 476 THR A CA 1
ATOM 3621 C C . THR A 1 476 ? -27.866 -3.698 12.631 1.00 90.56 476 THR A C 1
ATOM 3623 O O . THR A 1 476 ? -28.471 -2.715 13.047 1.00 90.56 476 THR A O 1
ATOM 3626 N N . LEU A 1 477 ? -27.077 -3.653 11.563 1.00 90.19 477 LEU A N 1
ATOM 3627 C CA . LEU A 1 477 ? -26.799 -2.450 10.793 1.00 90.19 477 LEU A CA 1
ATOM 3628 C C . LEU A 1 477 ? -27.076 -2.706 9.304 1.00 90.19 477 LEU A C 1
ATOM 3630 O O . LEU A 1 477 ? -26.211 -3.253 8.612 1.00 90.19 477 LEU A O 1
ATOM 3634 N N . PRO A 1 478 ? -28.269 -2.339 8.806 1.00 90.00 478 PRO A N 1
ATOM 3635 C CA . PRO A 1 478 ? -28.548 -2.314 7.378 1.00 90.00 478 PRO A CA 1
ATOM 3636 C C . PRO A 1 478 ? -27.897 -1.102 6.703 1.00 90.00 478 PRO A C 1
ATOM 3638 O O . PRO A 1 478 ? -28.011 0.034 7.159 1.00 90.00 478 PRO A O 1
ATOM 3641 N N . ILE A 1 479 ? -27.225 -1.343 5.582 1.00 88.50 479 ILE A N 1
ATOM 3642 C CA . ILE A 1 479 ? -26.503 -0.339 4.801 1.00 88.50 479 ILE A CA 1
ATOM 3643 C C . ILE A 1 479 ? -27.065 -0.322 3.388 1.00 88.50 479 ILE A C 1
ATOM 3645 O O . ILE A 1 479 ? -27.117 -1.353 2.717 1.00 88.50 479 ILE A O 1
ATOM 3649 N N . GLN A 1 480 ? -27.464 0.866 2.938 1.00 87.12 480 GLN A N 1
ATOM 3650 C CA . GLN A 1 480 ? -27.875 1.110 1.564 1.00 87.12 480 GLN A CA 1
ATOM 3651 C C . GLN A 1 480 ? -26.725 1.774 0.791 1.00 87.12 480 GLN A C 1
ATOM 3653 O O . GLN A 1 480 ? -26.310 2.896 1.082 1.00 87.12 480 GLN A O 1
ATOM 3658 N N . CYS A 1 481 ? -26.224 1.065 -0.208 1.00 81.19 481 CYS A N 1
ATOM 3659 C CA . CYS A 1 481 ? -25.185 1.445 -1.143 1.00 81.19 481 CYS A CA 1
ATOM 3660 C C . CYS A 1 481 ? -25.814 2.140 -2.364 1.00 81.19 481 CYS A C 1
ATOM 3662 O O . CYS A 1 481 ? -25.977 1.541 -3.417 1.00 81.19 481 CYS A O 1
ATOM 3664 N N . LYS A 1 482 ? -26.222 3.410 -2.254 1.00 70.75 482 LYS A N 1
ATOM 3665 C CA . LYS A 1 482 ? -26.753 4.153 -3.417 1.00 70.75 482 LYS A CA 1
ATOM 3666 C C . LYS A 1 482 ? -25.659 4.908 -4.174 1.00 70.75 482 LYS A C 1
ATOM 3668 O O . LYS A 1 482 ? -24.932 5.696 -3.576 1.00 70.75 482 LYS A O 1
ATOM 3673 N N . ASP A 1 483 ? -25.696 4.817 -5.504 1.00 51.28 483 ASP A N 1
ATOM 3674 C CA . ASP A 1 483 ? -24.892 5.565 -6.496 1.00 51.28 483 ASP A CA 1
ATOM 3675 C C . ASP A 1 483 ? -25.082 7.105 -6.508 1.00 51.28 483 ASP A C 1
ATOM 3677 O O . ASP A 1 483 ? -24.781 7.786 -7.489 1.00 51.28 483 ASP A O 1
ATOM 3681 N N . ARG A 1 484 ? -25.608 7.724 -5.445 1.00 41.72 484 ARG A N 1
ATOM 3682 C CA . ARG A 1 484 ? -25.942 9.158 -5.445 1.00 41.72 484 ARG A CA 1
ATOM 3683 C C . ARG A 1 484 ? -25.414 9.878 -4.222 1.00 41.72 484 ARG A C 1
ATOM 3685 O O . ARG A 1 484 ? -26.159 9.979 -3.264 1.00 41.72 484 ARG A O 1
ATOM 3692 N N . VAL A 1 485 ? -24.200 10.430 -4.322 1.00 43.56 485 VAL A N 1
ATOM 3693 C CA . VAL A 1 485 ? -23.627 11.630 -3.647 1.00 43.56 485 VAL A CA 1
ATOM 3694 C C . VAL A 1 485 ? -23.791 11.773 -2.110 1.00 43.56 485 VAL A C 1
ATOM 3696 O O . VAL A 1 485 ? -23.110 12.593 -1.521 1.00 43.56 485 VAL A O 1
ATOM 3699 N N . ASN A 1 486 ? -24.592 10.957 -1.424 1.00 41.44 486 ASN A N 1
ATOM 3700 C CA . ASN A 1 486 ? -24.894 10.976 0.003 1.00 41.44 486 ASN A C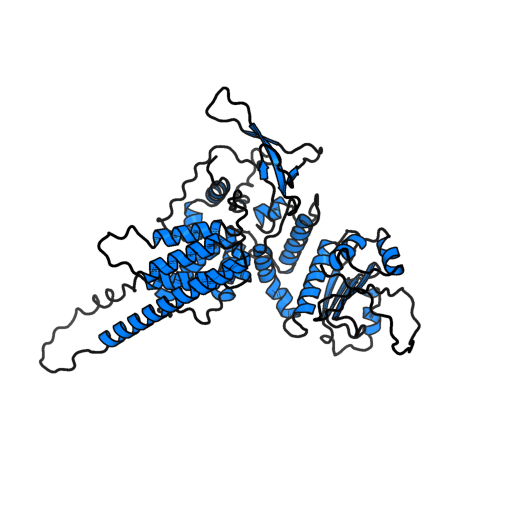A 1
ATOM 3701 C C . ASN A 1 486 ? -25.271 9.547 0.435 1.00 41.44 486 ASN A C 1
ATOM 3703 O O . ASN A 1 486 ? -26.383 9.080 0.179 1.00 41.44 486 ASN A O 1
ATOM 3707 N N . VAL A 1 487 ? -24.339 8.842 1.078 1.00 47.50 487 VAL A N 1
ATOM 3708 C CA . VAL A 1 487 ? -24.614 7.543 1.709 1.00 47.50 487 VAL A CA 1
ATOM 3709 C C . VAL A 1 487 ? -25.492 7.791 2.938 1.00 47.50 487 VAL A C 1
ATOM 3711 O O . VAL A 1 487 ? -25.120 8.569 3.814 1.00 47.50 487 VAL A O 1
ATOM 3714 N N . VAL A 1 488 ? -26.664 7.154 3.004 1.00 46.81 488 VAL A N 1
ATOM 3715 C CA . VAL A 1 488 ? -27.572 7.237 4.158 1.00 46.81 488 VAL A CA 1
ATOM 3716 C C . VAL A 1 488 ? -27.458 5.944 4.957 1.00 46.81 488 VAL A C 1
ATOM 3718 O O . VAL A 1 488 ? -27.775 4.868 4.454 1.00 46.81 488 VAL A O 1
ATOM 3721 N N . PHE A 1 489 ? -27.022 6.053 6.210 1.00 48.81 489 PHE A N 1
ATOM 3722 C CA . PHE A 1 489 ? -26.992 4.939 7.155 1.00 48.81 489 PHE A CA 1
ATOM 3723 C C . PHE A 1 489 ? -28.303 4.905 7.943 1.00 48.81 489 PHE A C 1
ATOM 3725 O O . PHE A 1 489 ? -28.730 5.926 8.477 1.00 48.81 489 PHE A O 1
ATOM 3732 N N . SER A 1 490 ? -28.943 3.738 8.029 1.00 45.84 490 SER A N 1
ATOM 3733 C CA . SER A 1 490 ? -30.113 3.528 8.884 1.00 45.84 490 SER A CA 1
ATOM 3734 C C . SER A 1 490 ? -29.776 2.457 9.912 1.00 45.84 490 SER A C 1
ATOM 3736 O O . SER A 1 490 ? -29.413 1.343 9.554 1.00 45.84 490 SER A O 1
ATOM 3738 N N . VAL A 1 491 ? -29.858 2.791 11.199 1.00 44.47 491 VAL A N 1
ATOM 3739 C CA . VAL A 1 491 ? -29.683 1.814 12.281 1.00 44.47 491 VAL A CA 1
ATOM 3740 C C . VAL A 1 491 ? -31.072 1.329 12.685 1.00 44.47 491 VAL A C 1
ATOM 3742 O O . VAL A 1 491 ? -31.828 2.080 13.297 1.00 44.47 491 VAL A O 1
ATOM 3745 N N . ALA A 1 492 ? -31.421 0.096 12.317 1.00 41.75 492 ALA A N 1
ATOM 3746 C CA . ALA A 1 492 ? -32.691 -0.527 12.682 1.00 41.75 492 ALA A CA 1
ATOM 3747 C C . ALA A 1 492 ? -32.464 -1.629 13.724 1.00 41.75 492 ALA A C 1
ATOM 3749 O O . ALA A 1 492 ? -31.550 -2.443 13.593 1.00 41.75 492 ALA A O 1
ATOM 3750 N N . THR A 1 493 ? -33.307 -1.671 14.754 1.00 42.16 493 THR A N 1
ATOM 3751 C CA . THR A 1 493 ? -33.288 -2.711 15.786 1.00 42.16 493 THR A CA 1
ATOM 3752 C C . THR A 1 493 ? -34.404 -3.727 15.550 1.00 42.16 493 THR A C 1
ATOM 3754 O O . THR A 1 493 ? -35.540 -3.363 15.262 1.00 42.16 493 THR A O 1
ATOM 3757 N N . PHE A 1 494 ? -34.086 -5.010 15.730 1.00 37.53 494 PHE A N 1
ATOM 3758 C CA . PHE A 1 494 ? -35.077 -6.058 15.973 1.00 37.53 494 PHE A CA 1
ATOM 3759 C C . PHE A 1 494 ? -34.908 -6.510 17.424 1.00 37.53 494 PHE A C 1
ATOM 3761 O O . PHE A 1 494 ? -33.903 -7.122 17.779 1.00 37.53 494 PHE A O 1
ATOM 3768 N N . GLY A 1 495 ? -35.852 -6.129 18.285 1.00 31.22 495 GLY A N 1
ATOM 3769 C CA . GLY A 1 495 ? -35.936 -6.655 19.646 1.00 31.22 495 GLY A CA 1
ATOM 3770 C C . GLY A 1 495 ? -36.414 -8.107 19.627 1.00 31.22 495 GLY A C 1
ATOM 3771 O O . GLY A 1 495 ? -37.179 -8.496 18.745 1.00 31.22 495 GLY A O 1
ATOM 3772 N N . SER A 1 496 ? -35.974 -8.919 20.592 1.00 33.72 496 SER A N 1
ATOM 3773 C CA . SER A 1 496 ? -36.473 -10.286 20.743 1.00 33.72 496 SER A CA 1
ATOM 3774 C C . SER A 1 496 ? -37.975 -10.256 21.050 1.00 33.72 496 SER A C 1
ATOM 3776 O O . SER A 1 496 ? -38.381 -9.863 22.143 1.00 33.72 496 SER A O 1
ATOM 3778 N N . GLY A 1 497 ? -38.800 -10.664 20.093 1.00 28.09 497 GLY A N 1
ATOM 3779 C CA . GLY A 1 497 ? -40.243 -10.767 20.280 1.00 28.09 497 GLY A CA 1
ATOM 3780 C C . GLY A 1 497 ? -40.972 -10.809 18.948 1.00 28.09 497 GLY A C 1
ATOM 3781 O O . GLY A 1 497 ? -40.984 -9.835 18.206 1.00 28.09 497 GLY A O 1
ATOM 3782 N N . ALA A 1 498 ? -41.562 -11.959 18.640 1.00 33.53 498 ALA A N 1
ATOM 3783 C CA . ALA A 1 498 ? -42.438 -12.131 17.495 1.00 33.53 498 ALA A CA 1
ATOM 3784 C C . ALA A 1 498 ? -43.665 -11.195 17.562 1.00 33.53 498 ALA A C 1
ATOM 3786 O O . ALA A 1 498 ? -44.215 -10.973 18.638 1.00 33.53 498 ALA A O 1
ATOM 3787 N N . ALA A 1 499 ? -44.126 -10.800 16.369 1.00 29.53 499 ALA A N 1
ATOM 3788 C CA . ALA A 1 499 ? -45.427 -10.219 16.006 1.00 29.53 499 ALA A CA 1
ATOM 3789 C C . ALA A 1 499 ? -45.552 -8.682 15.864 1.00 29.53 499 ALA A C 1
ATOM 3791 O O . ALA A 1 499 ? -45.233 -7.911 16.761 1.00 29.53 499 ALA A O 1
ATOM 3792 N N . ALA A 1 500 ? -46.185 -8.321 14.733 1.00 26.31 500 ALA A N 1
ATOM 3793 C CA . ALA A 1 500 ? -46.717 -7.023 14.289 1.00 26.31 500 ALA A CA 1
ATOM 3794 C C . ALA A 1 500 ? -45.675 -6.001 13.761 1.00 26.31 500 ALA A C 1
ATOM 3796 O O . ALA A 1 500 ? -44.644 -5.786 14.370 1.00 26.31 500 ALA A O 1
ATOM 3797 N N . ALA A 1 501 ? -45.850 -5.317 12.626 1.00 27.22 501 ALA A N 1
ATOM 3798 C CA . ALA A 1 501 ? -47.056 -5.054 11.853 1.00 27.22 501 ALA A CA 1
ATOM 3799 C C . ALA A 1 501 ? -46.731 -4.783 10.371 1.00 27.22 501 ALA A C 1
ATOM 3801 O O . ALA A 1 501 ? -45.819 -4.027 10.038 1.00 27.22 501 ALA A O 1
ATOM 3802 N N . GLN A 1 502 ? -47.562 -5.341 9.487 1.00 34.00 502 GLN A N 1
ATOM 3803 C CA . GLN A 1 502 ? -47.915 -4.686 8.233 1.00 34.00 502 GLN A CA 1
ATOM 3804 C C . GLN A 1 502 ? -48.534 -3.325 8.584 1.00 34.00 502 GLN A C 1
ATOM 3806 O O . GLN A 1 502 ? -49.539 -3.274 9.288 1.00 34.00 502 GLN A O 1
ATOM 3811 N N . SER A 1 503 ? -47.944 -2.233 8.107 1.00 28.00 503 SER A N 1
ATOM 3812 C CA . SER A 1 503 ? -48.567 -0.910 8.131 1.00 28.00 503 SER A CA 1
ATOM 3813 C C . SER A 1 503 ? -48.361 -0.252 6.778 1.00 28.00 503 SER A C 1
ATOM 3815 O O . SER A 1 503 ? -47.283 0.228 6.437 1.00 28.00 503 SER A O 1
ATOM 3817 N N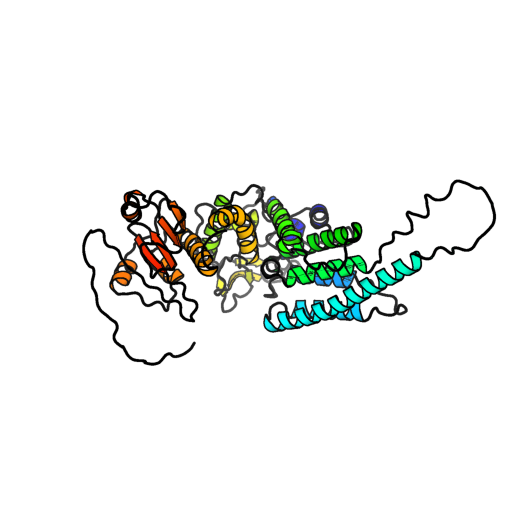 . THR A 1 504 ? -49.434 -0.270 6.003 1.00 33.16 504 THR A N 1
ATOM 3818 C CA . THR A 1 504 ? -49.662 0.517 4.799 1.00 33.16 504 THR A CA 1
ATOM 3819 C C . THR A 1 504 ? -49.746 2.007 5.139 1.00 33.16 504 THR A C 1
ATOM 3821 O O . THR A 1 504 ? -50.685 2.415 5.820 1.00 33.16 504 THR A O 1
ATOM 3824 N N . SER A 1 505 ? -48.852 2.841 4.604 1.00 27.25 505 SER A N 1
ATOM 3825 C CA . SER A 1 505 ? -49.176 4.244 4.311 1.00 27.25 505 SER A CA 1
ATOM 3826 C C . SER A 1 505 ? -48.280 4.828 3.211 1.00 27.25 505 SER A C 1
ATOM 3828 O O . SER A 1 505 ? -47.060 4.683 3.197 1.00 27.25 505 SER A O 1
ATOM 3830 N N . SER A 1 506 ? -48.953 5.439 2.237 1.00 25.38 506 SER A N 1
ATOM 3831 C CA . SER A 1 506 ? -48.439 6.114 1.041 1.00 25.38 506 SER A CA 1
ATOM 3832 C C . SER A 1 506 ? -47.695 7.429 1.362 1.00 25.38 506 SER A C 1
ATOM 3834 O O . SER A 1 506 ? -47.790 7.931 2.483 1.00 25.38 506 SER A O 1
ATOM 3836 N N . PRO A 1 507 ? -46.950 8.007 0.395 1.00 33.94 507 PRO A N 1
ATOM 3837 C CA . PRO A 1 507 ? -45.966 9.050 0.649 1.00 33.94 507 PRO A CA 1
ATOM 3838 C C . PRO A 1 507 ? -46.616 10.435 0.658 1.00 33.94 507 PRO A C 1
ATOM 3840 O O . PRO A 1 507 ? -47.425 10.734 -0.214 1.00 33.94 507 PRO A O 1
ATOM 3843 N N . ASN A 1 508 ? -46.216 11.308 1.583 1.00 25.55 508 ASN A N 1
ATOM 3844 C CA . ASN A 1 508 ? -46.443 12.743 1.438 1.00 25.55 508 ASN A CA 1
ATOM 3845 C C . ASN A 1 508 ? -45.295 13.562 2.042 1.00 25.55 508 ASN A C 1
ATOM 3847 O O . ASN A 1 508 ? -45.040 13.538 3.241 1.00 25.55 508 ASN A O 1
ATOM 3851 N N . THR A 1 509 ? -44.619 14.271 1.133 1.00 30.30 509 THR A N 1
ATOM 3852 C CA . THR A 1 509 ? -44.103 15.644 1.251 1.00 30.30 509 THR A CA 1
ATOM 3853 C C . THR A 1 509 ? -43.686 16.149 2.632 1.00 30.30 509 THR A C 1
ATOM 3855 O O . THR A 1 509 ? -44.519 16.618 3.403 1.00 30.30 509 THR A O 1
ATOM 3858 N N . LEU A 1 510 ? -42.370 16.266 2.831 1.00 25.45 510 LEU A N 1
ATOM 3859 C CA . LEU A 1 510 ? -41.777 17.272 3.711 1.00 25.45 510 LEU A CA 1
ATOM 3860 C C . LEU A 1 510 ? -40.616 17.983 2.998 1.00 25.45 510 LEU A C 1
ATOM 3862 O O . LEU A 1 510 ? -39.540 17.439 2.779 1.00 25.45 510 LEU A O 1
ATOM 3866 N N . SER A 1 511 ? -40.958 19.196 2.560 1.00 22.36 511 SER A N 1
ATOM 3867 C CA . SER A 1 511 ? -40.181 20.437 2.511 1.00 22.36 511 SER A CA 1
ATOM 3868 C C . SER A 1 511 ? -38.664 20.371 2.288 1.00 22.36 511 SER A C 1
ATOM 3870 O O . SER A 1 511 ? -37.885 20.022 3.169 1.00 22.36 511 SER A O 1
ATOM 3872 N N . ARG A 1 512 ? -38.254 20.909 1.132 1.00 28.23 512 ARG A N 1
ATOM 3873 C CA . ARG A 1 512 ? -36.936 21.513 0.899 1.00 28.23 512 ARG A CA 1
ATOM 3874 C C . ARG A 1 512 ? -36.605 22.517 2.011 1.00 28.23 512 ARG A C 1
ATOM 3876 O O . ARG A 1 512 ? -37.268 23.544 2.117 1.00 28.23 512 ARG A O 1
ATOM 3883 N N . SER A 1 513 ? -35.507 22.300 2.723 1.00 22.39 513 SER A N 1
ATOM 3884 C CA . SER A 1 513 ? -34.765 23.380 3.375 1.00 22.39 513 SER A CA 1
ATOM 3885 C C . SER A 1 513 ? -33.270 23.069 3.357 1.00 22.39 513 SER A C 1
ATOM 3887 O O . SER A 1 513 ? -32.828 22.096 3.957 1.00 22.39 513 SER A O 1
ATOM 3889 N N . SER A 1 514 ? -32.535 23.913 2.623 1.00 22.73 514 SER A N 1
ATOM 3890 C CA . SER A 1 514 ? -31.113 24.255 2.792 1.00 22.73 514 SER A CA 1
ATOM 3891 C C . SER A 1 514 ? -30.111 23.111 3.010 1.00 22.73 514 SER A C 1
ATOM 3893 O O . SER A 1 514 ? -29.835 22.725 4.141 1.00 22.73 514 SER A O 1
ATOM 3895 N N . PHE A 1 515 ? -29.461 22.679 1.925 1.00 21.56 515 PHE A N 1
ATOM 3896 C CA . PHE A 1 515 ? -28.162 22.006 1.993 1.00 21.56 515 PHE A CA 1
ATOM 3897 C C . PHE A 1 515 ? -27.049 23.043 1.816 1.00 21.56 515 PHE A C 1
ATOM 3899 O O . PHE A 1 515 ? -26.959 23.690 0.772 1.00 21.56 515 PHE A O 1
ATOM 3906 N N . ILE A 1 516 ? -26.219 23.194 2.847 1.00 19.42 516 ILE A N 1
ATOM 3907 C CA . ILE A 1 516 ? -24.902 23.824 2.749 1.00 19.42 516 ILE A CA 1
ATOM 3908 C C . ILE A 1 516 ? -23.920 22.724 2.338 1.00 19.42 516 ILE A C 1
ATOM 3910 O O . ILE A 1 516 ? -23.854 21.670 2.965 1.00 19.42 516 ILE A O 1
ATOM 3914 N N . SER A 1 517 ? -23.215 22.988 1.241 1.00 19.05 517 SER A N 1
ATOM 3915 C CA . SER A 1 517 ? -22.108 22.205 0.693 1.00 19.05 517 SER A CA 1
ATOM 3916 C C . SER A 1 517 ? -20.889 22.263 1.615 1.00 19.05 517 SER A C 1
ATOM 3918 O O . SER A 1 517 ? -20.541 23.350 2.077 1.00 19.05 517 SER A O 1
ATOM 3920 N N . ALA A 1 518 ? -20.200 21.135 1.786 1.00 26.02 518 ALA A N 1
ATOM 3921 C CA . ALA A 1 518 ? -18.786 21.071 2.154 1.00 26.02 518 ALA A CA 1
ATOM 3922 C C . ALA A 1 518 ? -18.081 20.099 1.208 1.00 26.02 518 ALA A C 1
ATOM 3924 O O . ALA A 1 518 ? -18.609 18.974 1.047 1.00 26.02 518 ALA A O 1
#

pLDDT: mean 72.38, std 20.46, range [19.05, 95.75]

Radius of gyration: 30.04 Å; chains: 1; bounding box: 85×52×95 Å